Protein 3FKA (pdb70)

Structure (mmCIF, N/CA/C/O backbone):
data_3FKA
#
_entry.id   3FKA
#
_cell.length_a   52.424
_cell.length_b   92.002
_cell.length_c   120.072
_cell.angle_alpha   90.000
_cell.angle_beta   90.000
_cell.angle_gamma   90.000
#
_symmetry.space_group_name_H-M   'P 21 21 21'
#
loop_
_entity.id
_entity.type
_entity.pdbx_description
1 polymer 'uncharacterized NTF-2 like protein'
2 non-polymer 'UNKNOWN LIGAND'
3 non-polymer 'ACETATE ION'
4 non-polymer 1,2-ETHANEDIOL
5 water water
#
loop_
_atom_site.group_PDB
_atom_site.id
_atom_site.type_symbol
_atom_site.label_atom_id
_atom_site.label_alt_id
_atom_site.label_comp_id
_atom_site.label_asym_id
_atom_site.label_entity_id
_atom_site.label_seq_id
_atom_site.pdbx_PDB_ins_code
_atom_site.Cartn_x
_atom_site.Cartn_y
_atom_site.Cartn_z
_atom_site.occupancy
_atom_site.B_iso_or_equiv
_atom_site.auth_seq_id
_atom_site.auth_comp_id
_atom_site.auth_asym_id
_atom_site.auth_atom_id
_atom_site.pdbx_PDB_model_num
ATOM 14 N N . THR A 1 3 ? 22.246 45.471 7.119 1.00 43.38 2 THR A N 1
ATOM 15 C CA . THR A 1 3 ? 21.294 44.638 7.865 1.00 42.39 2 THR A CA 1
ATOM 16 C C . THR A 1 3 ? 20.673 45.425 9.030 1.00 41.56 2 THR A C 1
ATOM 17 O O . THR A 1 3 ? 21.063 46.562 9.290 1.00 40.82 2 THR A O 1
ATOM 21 N N . THR A 1 4 ? 19.709 44.806 9.721 1.00 40.41 3 THR A N 1
ATOM 22 C CA . THR A 1 4 ? 19.050 45.407 10.897 1.00 39.53 3 THR A CA 1
ATOM 23 C C . THR A 1 4 ? 20.080 45.749 11.999 1.00 38.47 3 THR A C 1
ATOM 24 O O . THR A 1 4 ? 20.018 46.832 12.599 1.00 38.48 3 THR A O 1
ATOM 28 N N . SER A 1 5 ? 21.037 44.842 12.218 1.00 37.24 4 SER A N 1
ATOM 29 C CA . SER A 1 5 ? 22.101 45.023 13.198 1.00 36.50 4 SER A CA 1
ATOM 30 C C . SER A 1 5 ? 23.004 46.168 12.761 1.00 34.62 4 SER A C 1
ATOM 31 O O . SER A 1 5 ? 23.383 47.006 13.573 1.00 32.83 4 SER A O 1
ATOM 34 N N . GLU A 1 6 ? 23.362 46.163 11.470 1.00 33.09 5 GLU A N 1
ATOM 35 C CA . GLU A 1 6 ? 24.216 47.204 10.891 1.00 32.15 5 GLU A CA 1
ATOM 36 C C . GLU A 1 6 ? 23.565 48.597 10.999 1.00 30.18 5 GLU A C 1
ATOM 37 O O . GLU A 1 6 ? 24.289 49.551 11.272 1.00 29.23 5 GLU A O 1
ATOM 43 N N . HIS A 1 7 ? 22.242 48.726 10.835 1.00 28.53 6 HIS A N 1
ATOM 44 C CA . HIS A 1 7 ? 21.597 50.048 11.011 1.00 28.27 6 HIS A CA 1
ATOM 45 C C . HIS A 1 7 ? 21.690 50.543 12.464 1.00 26.63 6 HIS A C 1
ATOM 46 O O . HIS A 1 7 ? 21.923 51.726 12.677 1.00 25.00 6 HIS A O 1
ATOM 53 N N . ILE A 1 8 ? 21.509 49.639 13.432 1.00 25.21 7 ILE A N 1
ATOM 54 C CA . ILE A 1 8 ? 21.617 50.021 14.861 1.00 24.69 7 ILE A CA 1
ATOM 55 C C . ILE A 1 8 ? 23.051 50.529 15.118 1.00 23.58 7 ILE A C 1
ATOM 56 O O . ILE A 1 8 ? 23.231 51.574 15.726 1.00 22.55 7 ILE A O 1
ATOM 61 N N . ALA A 1 9 ? 24.054 49.797 14.629 1.00 23.04 8 ALA A N 1
ATOM 62 C CA . ALA A 1 9 ? 25.467 50.204 14.763 1.00 22.54 8 ALA A CA 1
ATOM 63 C C . ALA A 1 9 ? 25.735 51.523 14.057 1.00 22.00 8 ALA A C 1
ATOM 64 O O . ALA A 1 9 ? 26.479 52.363 14.556 1.00 21.17 8 ALA A O 1
ATOM 66 N N . ALA A 1 10 ? 25.121 51.718 12.897 1.00 22.21 9 ALA A N 1
ATOM 67 C CA . ALA A 1 10 ? 25.298 52.964 12.161 1.00 22.46 9 ALA A CA 1
ATOM 68 C C . ALA A 1 10 ? 24.684 54.135 12.921 1.00 22.80 9 ALA A C 1
ATOM 69 O O . ALA A 1 10 ? 25.238 55.248 12.925 1.00 22.24 9 ALA A O 1
ATOM 71 N N . LEU A 1 11 ? 23.545 53.888 13.574 1.00 22.12 10 LEU A N 1
ATOM 72 C CA . LEU A 1 11 ? 22.882 54.931 14.375 1.00 22.39 10 LEU A CA 1
ATOM 73 C C . LEU A 1 11 ? 23.695 55.226 15.635 1.00 22.60 10 LEU A C 1
ATOM 74 O O . LEU A 1 11 ? 23.794 56.382 16.003 1.00 22.53 10 LEU A O 1
ATOM 79 N N . THR A 1 12 ? 24.294 54.210 16.262 1.00 22.46 11 THR A N 1
ATOM 80 C CA A THR A 1 12 ? 25.096 54.499 17.475 0.50 22.74 11 THR A CA 1
ATOM 81 C CA B THR A 1 12 ? 25.147 54.363 17.418 0.50 23.32 11 THR A CA 1
ATOM 82 C C . THR A 1 12 ? 26.369 55.245 17.040 1.00 23.11 11 THR A C 1
ATOM 83 O O . THR A 1 12 ? 26.785 56.157 17.765 1.00 23.33 11 THR A O 1
ATOM 90 N N . ALA A 1 13 ? 26.939 54.926 15.873 1.00 22.92 12 ALA A N 1
ATOM 91 C CA . ALA A 1 13 ? 28.108 55.646 15.323 1.00 23.45 12 ALA A CA 1
ATOM 92 C C . ALA A 1 13 ? 27.733 57.098 15.056 1.00 23.82 12 ALA A C 1
ATOM 93 O O . ALA A 1 13 ? 28.528 58.030 15.314 1.00 23.76 12 ALA A O 1
ATOM 95 N N . LEU A 1 14 ? 26.533 57.300 14.519 1.00 23.88 13 LEU A N 1
ATOM 96 C CA . LEU A 1 14 ? 26.007 58.641 14.253 1.00 24.80 13 LEU A CA 1
ATOM 97 C C . LEU A 1 14 ? 25.974 59.477 15.543 1.00 23.78 13 LEU A C 1
ATOM 98 O O . LEU A 1 14 ? 26.378 60.648 15.548 1.00 23.74 13 LEU A O 1
ATOM 103 N N . VAL A 1 15 ? 25.490 58.882 16.639 1.00 24.02 14 VAL A N 1
ATOM 104 C CA . VAL A 1 15 ? 25.414 59.593 17.927 1.00 24.94 14 VAL A CA 1
ATOM 105 C C . VAL A 1 15 ? 26.819 60.006 18.401 1.00 24.81 14 VAL A C 1
ATOM 106 O O . VAL A 1 15 ? 27.026 61.136 18.842 1.00 25.27 14 VAL A O 1
ATOM 110 N N . GLU A 1 16 ? 27.775 59.098 18.295 1.00 26.70 15 GLU A N 1
ATOM 111 C CA . GLU A 1 16 ? 29.157 59.398 18.696 1.00 28.04 15 GLU A CA 1
ATOM 112 C C . GLU A 1 16 ? 29.712 60.555 17.865 1.00 26.71 15 GLU A C 1
ATOM 113 O O . GLU A 1 16 ? 30.349 61.473 18.408 1.00 25.75 15 GLU A O 1
ATOM 119 N N . THR A 1 17 ? 29.480 60.498 16.556 1.00 26.09 16 THR A N 1
ATOM 120 C CA . THR A 1 17 ? 29.923 61.555 15.638 1.00 25.25 16 THR A CA 1
ATOM 121 C C . THR A 1 17 ? 29.291 62.874 16.010 1.00 25.56 16 THR A C 1
ATOM 122 O O . THR A 1 17 ? 29.975 63.898 16.053 1.00 24.91 16 THR A O 1
ATOM 126 N N . TYR A 1 18 ? 27.992 62.848 16.283 1.00 25.28 17 TYR A N 1
ATOM 127 C CA . TYR A 1 18 ? 27.248 64.024 16.691 1.00 26.67 17 TYR A CA 1
ATOM 128 C C . TYR A 1 18 ? 27.777 64.661 17.980 1.00 25.30 17 TYR A C 1
ATOM 129 O O . TYR A 1 18 ? 28.105 65.863 18.005 1.00 24.69 17 TYR A O 1
ATOM 138 N N . VAL A 1 19 ? 27.901 63.860 19.028 1.00 24.73 18 VAL A N 1
ATOM 139 C CA A VAL A 1 19 ? 28.362 64.389 20.318 0.50 24.83 18 VAL A CA 1
ATOM 140 C CA B VAL A 1 19 ? 28.362 64.390 20.318 0.50 25.05 18 VAL A CA 1
ATOM 141 C C . VAL A 1 19 ? 29.778 64.953 20.211 1.00 24.64 18 VAL A C 1
ATOM 142 O O . VAL A 1 19 ? 30.036 66.042 20.720 1.00 25.34 18 VAL A O 1
ATOM 162 N N . ALA A 1 21 ? 31.374 65.956 17.373 1.00 24.56 20 ALA A N 1
ATOM 163 C CA . ALA A 1 21 ? 31.380 67.105 16.452 1.00 24.27 20 ALA A CA 1
ATOM 164 C C . ALA A 1 21 ? 30.837 68.354 17.165 1.00 24.35 20 ALA A C 1
ATOM 165 O O . ALA A 1 21 ? 31.357 69.452 16.967 1.00 24.04 20 ALA A O 1
ATOM 183 N N . THR A 1 23 ? 30.878 68.968 20.495 1.00 24.32 22 THR A N 1
ATOM 184 C CA . THR A 1 23 ? 31.893 69.355 21.469 1.00 24.06 22 THR A CA 1
ATOM 185 C C . THR A 1 23 ? 33.080 70.098 20.832 1.00 23.72 22 THR A C 1
ATOM 186 O O . THR A 1 23 ? 33.477 71.176 21.295 1.00 22.61 22 THR A O 1
ATOM 190 N N . ARG A 1 24 ? 33.561 69.539 19.720 1.00 23.28 23 ARG A N 1
ATOM 191 C CA . ARG A 1 24 ? 34.710 70.080 18.985 1.00 23.25 23 ARG A CA 1
ATOM 192 C C . ARG A 1 24 ? 34.408 71.237 18.012 1.00 23.15 23 ARG A C 1
ATOM 193 O O . ARG A 1 24 ? 35.348 71.860 17.521 1.00 23.28 23 ARG A O 1
ATOM 201 N N . GLY A 1 25 ? 33.135 71.545 17.762 1.00 23.26 24 GLY A N 1
ATOM 202 C CA . GLY A 1 25 ? 32.751 72.586 16.817 1.00 23.58 24 GLY A CA 1
ATOM 203 C C . GLY A 1 25 ? 33.169 72.172 15.412 1.00 23.94 24 GLY A C 1
ATOM 204 O O . GLY A 1 25 ? 33.694 72.996 14.653 1.00 24.26 24 GLY A O 1
ATOM 205 N N . ASP A 1 26 ? 32.941 70.902 15.070 1.00 24.11 25 ASP A N 1
ATOM 206 C CA . ASP A 1 26 ? 33.342 70.352 13.765 1.00 24.21 25 ASP A CA 1
ATOM 207 C C . ASP A 1 26 ? 32.231 70.597 12.740 1.00 24.20 25 ASP A C 1
ATOM 208 O O . ASP A 1 26 ? 31.312 69.777 12.597 1.00 24.23 25 ASP A O 1
ATOM 213 N N . ARG A 1 27 ? 32.320 71.718 12.015 1.00 24.28 26 ARG A N 1
ATOM 214 C CA . ARG A 1 27 ? 31.299 72.066 11.026 1.00 24.51 26 ARG A CA 1
ATOM 215 C C . ARG A 1 27 ? 31.155 71.004 9.903 1.00 23.94 26 ARG A C 1
ATOM 216 O O . ARG A 1 27 ? 30.024 70.607 9.613 1.00 23.94 26 ARG A O 1
ATOM 224 N N . PRO A 1 28 ? 32.260 70.571 9.275 1.00 24.44 27 PRO A N 1
ATOM 225 C CA . PRO A 1 28 ? 32.115 69.539 8.228 1.00 23.85 27 PRO A CA 1
ATOM 226 C C . PRO A 1 28 ? 31.321 68.320 8.684 1.00 23.65 27 PRO A C 1
ATOM 227 O O . PRO A 1 28 ? 30.411 67.909 7.974 1.00 23.85 27 PRO A O 1
ATOM 231 N N . ALA A 1 29 ? 31.638 67.772 9.861 1.00 23.74 28 ALA A N 1
ATOM 232 C CA . ALA A 1 29 ? 30.931 66.608 10.414 1.00 23.60 28 ALA A CA 1
ATOM 233 C C . ALA A 1 29 ? 29.456 66.893 10.676 1.00 23.48 28 ALA A C 1
ATOM 234 O O . ALA A 1 29 ? 28.581 66.120 10.289 1.00 23.59 28 ALA A O 1
ATOM 236 N N . LEU A 1 30 ? 29.167 68.031 11.305 1.00 23.18 29 LEU A N 1
ATOM 237 C CA . LEU A 1 30 ? 27.780 68.383 11.597 1.00 23.82 29 LEU A CA 1
ATOM 238 C C . LEU A 1 30 ? 26.978 68.597 10.316 1.00 23.86 29 LEU A C 1
ATOM 239 O O . LEU A 1 30 ? 25.804 68.222 10.284 1.00 23.94 29 LEU A O 1
ATOM 244 N N . GLU A 1 31 ? 27.585 69.175 9.279 1.00 24.30 30 GLU A N 1
ATOM 245 C CA . GLU A 1 31 ? 26.870 69.368 7.995 1.00 24.50 30 GLU A CA 1
ATOM 246 C C . GLU A 1 31 ? 26.639 68.022 7.296 1.00 24.73 30 GLU A C 1
ATOM 247 O O . GLU A 1 31 ? 25.643 67.871 6.608 1.00 23.90 30 GLU A O 1
ATOM 253 N N . ARG A 1 32 ? 27.534 67.050 7.472 1.00 24.23 31 ARG A N 1
ATOM 254 C CA . ARG A 1 32 ? 27.308 65.733 6.874 1.00 25.44 31 ARG A CA 1
ATOM 255 C C . ARG A 1 32 ? 26.183 64.966 7.580 1.00 24.95 31 ARG A C 1
ATOM 256 O O . ARG A 1 32 ? 25.383 64.321 6.904 1.00 24.81 31 ARG A O 1
ATOM 264 N N . ILE A 1 33 ? 26.072 65.080 8.909 1.00 24.89 32 ILE A N 1
ATOM 265 C CA . ILE A 1 33 ? 25.048 64.296 9.645 1.00 24.82 32 ILE A CA 1
ATOM 266 C C . ILE A 1 33 ? 23.681 64.950 9.890 1.00 24.13 32 ILE A C 1
ATOM 267 O O . ILE A 1 33 ? 22.767 64.251 10.315 1.00 23.94 32 ILE A O 1
ATOM 272 N N . PHE A 1 34 ? 23.564 66.252 9.658 1.00 23.55 33 PHE A N 1
ATOM 273 C CA . PHE A 1 34 ? 22.291 66.987 9.766 1.00 23.89 33 PHE A CA 1
ATOM 274 C C . PHE A 1 34 ? 21.853 67.467 8.392 1.00 23.89 33 PHE A C 1
ATOM 275 O O . PHE A 1 34 ? 22.646 68.078 7.696 1.00 23.12 33 PHE A O 1
ATOM 283 N N . PHE A 1 35 ? 20.601 67.225 8.013 1.00 23.23 34 PHE A N 1
ATOM 284 C CA . PHE A 1 35 ? 20.085 67.770 6.763 1.00 23.36 34 PHE A CA 1
ATOM 285 C C . PHE A 1 35 ? 20.147 69.302 6.840 1.00 23.74 34 PHE A C 1
ATOM 286 O O . PHE A 1 35 ? 20.054 69.898 7.937 1.00 23.55 34 PHE A O 1
ATOM 294 N N . GLY A 1 36 ? 20.241 69.937 5.677 1.00 23.20 35 GLY A N 1
ATOM 295 C CA . GLY A 1 36 ? 20.315 71.373 5.605 1.00 23.39 35 GLY A CA 1
ATOM 296 C C . GLY A 1 36 ? 19.167 72.107 6.251 1.00 23.12 35 GLY A C 1
ATOM 297 O O . GLY A 1 36 ? 19.385 73.153 6.846 1.00 23.22 35 GLY A O 1
ATOM 298 N N . LYS A 1 37 ? 17.957 71.554 6.131 1.00 23.02 36 LYS A N 1
ATOM 299 C CA . LYS A 1 37 ? 16.752 72.158 6.704 1.00 23.51 36 LYS A CA 1
ATOM 300 C C . LYS A 1 37 ? 16.424 71.665 8.128 1.00 23.45 36 LYS A C 1
ATOM 301 O O . LYS A 1 37 ? 15.383 72.041 8.686 1.00 23.26 36 LYS A O 1
ATOM 307 N N . ALA A 1 38 ? 17.307 70.860 8.727 1.00 23.25 37 ALA A N 1
ATOM 308 C CA . ALA A 1 38 ? 17.088 70.378 10.071 1.00 24.12 37 ALA A CA 1
ATOM 309 C C . ALA A 1 38 ? 17.083 71.552 11.058 1.00 24.38 37 ALA A C 1
ATOM 310 O O . ALA A 1 38 ? 17.745 72.567 10.841 1.00 23.74 37 ALA A O 1
ATOM 312 N N . SER A 1 39 ? 16.308 71.411 12.110 1.00 25.38 38 SER A N 1
ATOM 313 C CA A SER A 1 39 ? 16.217 72.415 13.163 0.50 24.97 38 SER A CA 1
ATOM 314 C CA B SER A 1 39 ? 16.258 72.423 13.157 0.50 25.59 38 SER A CA 1
ATOM 315 C C . SER A 1 39 ? 16.600 71.798 14.506 1.00 25.17 38 SER A C 1
ATOM 316 O O . SER A 1 39 ? 16.483 70.586 14.693 1.00 25.29 38 SER A O 1
ATOM 321 N N . GLU A 1 40 ? 17.099 72.644 15.402 1.00 24.28 39 GLU A N 1
ATOM 322 C CA . GLU A 1 40 ? 17.451 72.302 16.765 1.00 24.27 39 GLU A CA 1
ATOM 323 C C . GLU A 1 40 ? 16.518 73.230 17.520 1.00 23.19 39 GLU A C 1
ATOM 324 O O . GLU A 1 40 ? 16.657 74.451 17.431 1.00 23.08 39 GLU A O 1
ATOM 330 N N . VAL A 1 41 ? 15.606 72.647 18.299 1.00 22.41 40 VAL A N 1
ATOM 331 C CA . VAL A 1 41 ? 14.570 73.393 19.000 1.00 22.21 40 VAL A CA 1
ATOM 332 C C . VAL A 1 41 ? 14.460 73.051 20.470 1.00 22.07 40 VAL A C 1
ATOM 333 O O . VAL A 1 41 ? 14.450 71.888 20.846 1.00 20.71 40 VAL A O 1
ATOM 337 N N . GLY A 1 42 ? 14.327 74.074 21.297 1.00 21.43 41 GLY A N 1
ATOM 338 C CA . GLY A 1 42 ? 14.169 73.883 22.733 1.00 21.90 41 GLY A CA 1
ATOM 339 C C . GLY A 1 42 ? 14.112 75.206 23.452 1.00 22.39 41 GLY A C 1
ATOM 340 O O . GLY A 1 42 ? 14.160 76.258 22.822 1.00 23.30 41 GLY A O 1
ATOM 341 N N . HIS A 1 43 ? 13.956 75.148 24.764 1.00 22.70 42 HIS A N 1
ATOM 342 C CA . HIS A 1 43 ? 13.933 76.365 25.568 1.00 24.05 42 HIS A CA 1
ATOM 343 C C . HIS A 1 43 ? 15.294 76.627 26.191 1.00 26.49 42 HIS A C 1
ATOM 344 O O . HIS A 1 43 ? 16.009 75.697 26.600 1.00 25.85 42 HIS A O 1
ATOM 351 N N . TYR A 1 44 ? 15.639 77.908 26.251 1.00 29.01 43 TYR A N 1
ATOM 352 C CA . TYR A 1 44 ? 16.877 78.323 26.866 1.00 31.89 43 TYR A CA 1
ATOM 353 C C . TYR A 1 44 ? 16.556 79.608 27.598 1.00 32.49 43 TYR A C 1
ATOM 354 O O . TYR A 1 44 ? 16.118 80.566 26.965 1.00 32.15 43 TYR A O 1
ATOM 363 N N . GLU A 1 45 ? 16.694 79.584 28.926 1.00 32.78 44 GLU A N 1
ATOM 364 C CA . GLU A 1 45 ? 16.415 80.733 29.784 1.00 33.47 44 GLU A CA 1
ATOM 365 C C . GLU A 1 45 ? 14.967 81.213 29.579 1.00 33.50 44 GLU A C 1
ATOM 366 O O . GLU A 1 45 ? 14.701 82.417 29.522 1.00 34.22 44 GLU A O 1
ATOM 368 N N . GLY A 1 46 ? 14.048 80.254 29.422 1.00 32.48 45 GLY A N 1
ATOM 369 C CA . GLY A 1 46 ? 12.638 80.535 29.186 1.00 31.69 45 GLY A CA 1
ATOM 370 C C . GLY A 1 46 ? 12.231 80.924 27.763 1.00 31.52 45 GLY A C 1
ATOM 371 O O . GLY A 1 46 ? 11.023 80.973 27.472 1.00 32.54 45 GLY A O 1
ATOM 372 N N . GLU A 1 47 ? 13.223 81.184 26.901 1.00 30.16 46 GLU A N 1
ATOM 373 C CA A GLU A 1 47 ? 13.043 81.575 25.509 0.50 29.87 46 GLU A CA 1
ATOM 374 C CA B GLU A 1 47 ? 12.986 81.570 25.503 0.50 30.03 46 GLU A CA 1
ATOM 375 C C . GLU A 1 47 ? 13.041 80.366 24.589 1.00 28.58 46 GLU A C 1
ATOM 376 O O . GLU A 1 47 ? 13.816 79.456 24.814 1.00 27.07 46 GLU A O 1
ATOM 387 N N . LEU A 1 48 ? 12.183 80.381 23.572 1.00 27.08 47 LEU A N 1
ATOM 388 C CA . LEU A 1 48 ? 12.145 79.333 22.580 1.00 26.40 47 LEU A CA 1
ATOM 389 C C . LEU A 1 48 ? 13.285 79.648 21.625 1.00 25.92 47 LEU A C 1
ATOM 390 O O . LEU A 1 48 ? 13.313 80.733 21.040 1.00 25.31 47 LEU A O 1
ATOM 395 N N . LEU A 1 49 ? 14.228 78.728 21.491 1.00 25.32 48 LEU A N 1
ATOM 396 C CA . LEU A 1 49 ? 15.319 78.861 20.525 1.00 27.06 48 LEU A CA 1
ATOM 397 C C . LEU A 1 49 ? 15.006 77.921 19.394 1.00 25.39 48 LEU A C 1
ATOM 398 O O . LEU A 1 49 ? 14.877 76.747 19.640 1.00 26.36 48 LEU A O 1
ATOM 403 N N . TRP A 1 50 ? 14.854 78.439 18.179 1.00 24.36 49 TRP A N 1
ATOM 404 C CA . TRP A 1 50 ? 14.585 77.627 17.012 1.00 23.63 49 TRP A CA 1
ATOM 405 C C . TRP A 1 50 ? 15.750 77.882 16.072 1.00 23.37 49 TRP A C 1
ATOM 406 O O . TRP A 1 50 ? 15.752 78.873 15.355 1.00 23.07 49 TRP A O 1
ATOM 417 N N . ASN A 1 51 ? 16.758 77.016 16.132 1.00 23.33 50 ASN A N 1
ATOM 418 C CA . ASN A 1 51 ? 17.953 77.189 15.331 1.00 24.20 50 ASN A CA 1
ATOM 419 C C . ASN A 1 51 ? 17.998 76.411 14.062 1.00 24.17 50 ASN A C 1
ATOM 420 O O . ASN A 1 51 ? 17.701 75.227 14.073 1.00 24.07 50 ASN A O 1
ATOM 425 N N . SER A 1 52 ? 18.432 77.066 12.998 1.00 23.62 51 SER A N 1
ATOM 426 C CA . SER A 1 52 ? 18.672 76.426 11.725 1.00 23.18 51 SER A CA 1
ATOM 427 C C . SER A 1 52 ? 19.930 75.630 11.916 1.00 23.44 51 SER A C 1
ATOM 428 O O . SER A 1 52 ? 20.635 75.804 12.924 1.00 23.36 51 SER A O 1
ATOM 431 N N . ARG A 1 53 ? 20.277 74.775 10.956 1.00 24.03 52 ARG A N 1
ATOM 432 C CA . ARG A 1 53 ? 21.536 74.002 11.102 1.00 24.00 52 ARG A CA 1
ATOM 433 C C . ARG A 1 53 ? 22.729 74.956 11.173 1.00 24.25 52 ARG A C 1
ATOM 434 O O . ARG A 1 53 ? 23.612 74.736 12.002 1.00 25.00 52 ARG A O 1
ATOM 442 N N . ASP A 1 54 ? 22.718 76.033 10.386 1.00 24.44 53 ASP A N 1
ATOM 443 C CA A ASP A 1 54 ? 23.823 76.964 10.390 0.50 24.52 53 ASP A CA 1
ATOM 444 C CA B ASP A 1 54 ? 23.808 77.022 10.392 0.50 25.23 53 ASP A CA 1
ATOM 445 C C . ASP A 1 54 ? 23.968 77.610 11.767 1.00 24.87 53 ASP A C 1
ATOM 446 O O . ASP A 1 54 ? 25.092 77.721 12.268 1.00 25.12 53 ASP A O 1
ATOM 455 N N . ALA A 1 55 ? 22.839 78.024 12.348 1.00 24.21 54 ALA A N 1
ATOM 456 C CA . ALA A 1 55 ? 22.818 78.654 13.688 1.00 24.41 54 ALA A CA 1
ATOM 457 C C . ALA A 1 55 ? 23.312 77.703 14.772 1.00 24.33 54 ALA A C 1
ATOM 458 O O . ALA A 1 55 ? 24.115 78.103 15.627 1.00 23.67 54 ALA A O 1
ATOM 460 N N . PHE A 1 56 ? 22.807 76.471 14.743 1.00 24.34 55 PHE A N 1
ATOM 461 C CA . PHE A 1 56 ? 23.217 75.409 15.674 1.00 25.43 55 PHE A CA 1
ATOM 462 C C . PHE A 1 56 ? 24.719 75.153 15.588 1.00 25.13 55 PHE A C 1
ATOM 463 O O . PHE A 1 56 ? 25.440 75.138 16.621 1.00 24.51 55 PHE A O 1
ATOM 471 N N . ILE A 1 57 ? 25.214 75.003 14.364 1.00 23.92 56 ILE A N 1
ATOM 472 C CA . ILE A 1 57 ? 26.652 74.764 14.163 1.00 23.72 56 ILE A CA 1
ATOM 473 C C . ILE A 1 57 ? 27.488 75.973 14.643 1.00 23.88 56 ILE A C 1
ATOM 474 O O . ILE A 1 57 ? 28.517 75.768 15.284 1.00 23.55 56 ILE A O 1
ATOM 479 N N . ALA A 1 58 ? 27.036 77.192 14.360 1.00 23.91 57 ALA A N 1
ATOM 480 C CA . ALA A 1 58 ? 27.712 78.410 14.812 1.00 24.97 57 ALA A CA 1
ATOM 481 C C . ALA A 1 58 ? 27.852 78.400 16.346 1.00 25.16 57 ALA A C 1
ATOM 482 O O . ALA A 1 58 ? 28.902 78.766 16.866 1.00 24.31 57 ALA A O 1
ATOM 492 N N . CYS A 1 60 ? 27.940 75.738 18.275 1.00 24.64 59 CYS A N 1
ATOM 493 C CA . CYS A 1 60 ? 28.932 74.703 18.581 1.00 24.16 59 CYS A CA 1
ATOM 494 C C . CYS A 1 60 ? 30.345 75.252 18.370 1.00 24.44 59 CYS A C 1
ATOM 495 O O . CYS A 1 60 ? 31.238 75.002 19.191 1.00 25.57 59 CYS A O 1
ATOM 498 N N . GLU A 1 61 ? 30.547 75.990 17.281 1.00 24.01 60 GLU A N 1
ATOM 499 C CA . GLU A 1 61 ? 31.850 76.591 17.006 1.00 24.98 60 GLU A CA 1
ATOM 500 C C . GLU A 1 61 ? 32.244 77.587 18.089 1.00 24.18 60 GLU A C 1
ATOM 501 O O . GLU A 1 61 ? 33.384 77.581 18.562 1.00 23.86 60 GLU A O 1
ATOM 507 N N . ASP A 1 62 ? 31.278 78.399 18.513 1.00 24.04 61 ASP A N 1
ATOM 508 C CA . ASP A 1 62 ? 31.520 79.411 19.545 1.00 23.85 61 ASP A CA 1
ATOM 509 C C . ASP A 1 62 ? 31.966 78.807 20.867 1.00 23.21 61 ASP A C 1
ATOM 510 O O . ASP A 1 62 ? 32.906 79.309 21.479 1.00 23.40 61 ASP A O 1
ATOM 515 N N . ALA A 1 63 ? 31.326 77.707 21.258 1.00 22.56 62 ALA A N 1
ATOM 516 C CA . ALA A 1 63 ? 31.592 77.024 22.514 1.00 23.02 62 ALA A CA 1
ATOM 517 C C . ALA A 1 63 ? 32.576 75.861 22.419 1.00 23.14 62 ALA A C 1
ATOM 518 O O . ALA A 1 63 ? 32.817 75.186 23.425 1.00 22.25 62 ALA A O 1
ATOM 520 N N . ALA A 1 64 ? 33.191 75.668 21.251 1.00 23.11 63 ALA A N 1
ATOM 521 C CA . ALA A 1 64 ? 34.054 74.512 21.026 1.00 22.95 63 ALA A CA 1
ATOM 522 C C . ALA A 1 64 ? 35.155 74.314 22.079 1.00 23.25 63 ALA A C 1
ATOM 523 O O . ALA A 1 64 ? 35.739 75.275 22.598 1.00 21.66 63 ALA A O 1
ATOM 525 N N . ASP A 1 65 ? 35.402 73.042 22.383 1.00 23.54 64 ASP A N 1
ATOM 526 C CA . ASP A 1 65 ? 36.401 72.599 23.330 1.00 23.93 64 ASP A CA 1
ATOM 527 C C . ASP A 1 65 ? 37.162 71.495 22.611 1.00 24.32 64 ASP A C 1
ATOM 528 O O . ASP A 1 65 ? 36.567 70.477 22.284 1.00 23.69 64 ASP A O 1
ATOM 533 N N . ALA A 1 66 ? 38.444 71.728 22.338 1.00 24.44 65 ALA A N 1
ATOM 534 C CA . ALA A 1 66 ? 39.308 70.771 21.620 1.00 25.07 65 ALA A CA 1
ATOM 535 C C . ALA A 1 66 ? 39.869 69.617 22.449 1.00 25.78 65 ALA A C 1
ATOM 536 O O . ALA A 1 66 ? 40.339 68.626 21.887 1.00 25.66 65 ALA A O 1
ATOM 538 N N . GLU A 1 67 ? 39.787 69.717 23.768 1.00 26.00 66 GLU A N 1
ATOM 539 C CA . GLU A 1 67 ? 40.393 68.742 24.647 1.00 26.13 66 GLU A CA 1
ATOM 540 C C . GLU A 1 67 ? 39.519 67.852 25.524 1.00 27.43 66 GLU A C 1
ATOM 541 O O . GLU A 1 67 ? 39.894 66.705 25.772 1.00 27.35 66 GLU A O 1
ATOM 547 N N . THR A 1 68 ? 38.364 68.333 25.975 1.00 27.58 67 THR A N 1
ATOM 548 C CA A THR A 1 68 ? 37.526 67.556 26.890 0.50 28.40 67 THR A CA 1
ATOM 549 C CA B THR A 1 68 ? 37.532 67.541 26.892 0.50 28.31 67 THR A CA 1
ATOM 550 C C . THR A 1 68 ? 36.884 66.304 26.271 1.00 28.92 67 THR A C 1
ATOM 551 O O . THR A 1 68 ? 36.591 66.276 25.090 1.00 28.80 67 THR A O 1
ATOM 558 N N . ASP A 1 69 ? 36.696 65.282 27.104 1.00 29.71 68 ASP A N 1
ATOM 559 C CA . ASP A 1 69 ? 36.059 64.039 26.746 1.00 31.78 68 ASP A CA 1
ATOM 560 C C . ASP A 1 69 ? 34.652 64.265 27.294 1.00 32.12 68 ASP A C 1
ATOM 561 O O . ASP A 1 69 ? 34.438 64.141 28.499 1.00 32.53 68 ASP A O 1
ATOM 566 N N . PRO A 1 70 ? 33.681 64.543 26.432 1.00 33.12 69 PRO A N 1
ATOM 567 C CA . PRO A 1 70 ? 32.339 64.850 26.920 1.00 33.58 69 PRO A CA 1
ATOM 568 C C . PRO A 1 70 ? 31.528 63.630 27.372 1.00 33.00 69 PRO A C 1
ATOM 569 O O . PRO A 1 70 ? 31.745 62.539 26.861 1.00 32.87 69 PRO A O 1
ATOM 573 N N . PHE A 1 71 ? 30.664 63.835 28.364 1.00 32.75 70 PHE A N 1
ATOM 574 C CA . PHE A 1 71 ? 29.782 62.794 28.837 1.00 31.92 70 PHE A CA 1
ATOM 575 C C . PHE A 1 71 ? 28.642 62.641 27.861 1.00 30.28 70 PHE A C 1
ATOM 576 O O . PHE A 1 71 ? 28.064 63.644 27.423 1.00 29.27 70 PHE A O 1
ATOM 584 N N . TRP A 1 72 ? 28.291 61.404 27.543 1.00 29.17 71 TRP A N 1
ATOM 585 C CA . TRP A 1 72 ? 27.117 61.156 26.710 1.00 29.29 71 TRP A CA 1
ATOM 586 C C . TRP A 1 72 ? 26.689 59.712 26.876 1.00 28.11 71 TRP A C 1
ATOM 587 O O . TRP A 1 72 ? 27.484 58.870 27.294 1.00 26.81 71 TRP A O 1
ATOM 598 N N . ALA A 1 73 ? 25.422 59.457 26.576 1.00 26.77 72 ALA A N 1
ATOM 599 C CA . ALA A 1 73 ? 24.850 58.117 26.641 1.00 26.38 72 ALA A CA 1
ATOM 600 C C . ALA A 1 73 ? 23.658 58.029 25.726 1.00 26.45 72 ALA A C 1
ATOM 601 O O . ALA A 1 73 ? 22.987 59.029 25.515 1.00 26.16 72 ALA A O 1
ATOM 603 N N . ILE A 1 74 ? 23.443 56.857 25.146 1.00 25.70 73 ILE A N 1
ATOM 604 C CA . ILE A 1 74 ? 22.284 56.590 24.319 1.00 25.92 73 ILE A CA 1
ATOM 605 C C . ILE A 1 74 ? 21.256 55.920 25.240 1.00 25.89 73 ILE A C 1
ATOM 606 O O . ILE A 1 74 ? 21.542 54.860 25.805 1.00 26.70 73 ILE A O 1
ATOM 611 N N . SER A 1 75 ? 20.084 56.538 25.406 1.00 24.84 74 SER A N 1
ATOM 612 C CA . SER A 1 75 ? 19.014 55.986 26.246 1.00 25.27 74 SER A CA 1
ATOM 613 C C . SER A 1 75 ? 18.084 55.093 25.414 1.00 24.11 74 SER A C 1
ATOM 614 O O . SER A 1 75 ? 17.540 54.105 25.950 1.00 23.31 74 SER A O 1
ATOM 617 N N . SER A 1 76 ? 17.848 55.460 24.149 1.00 22.70 75 SER A N 1
ATOM 618 C CA A SER A 1 76 ? 16.996 54.654 23.272 0.50 22.27 75 SER A CA 1
ATOM 619 C CA B SER A 1 76 ? 17.015 54.649 23.275 0.50 23.37 75 SER A CA 1
ATOM 620 C C . SER A 1 76 ? 17.278 54.909 21.801 1.00 22.75 75 SER A C 1
ATOM 621 O O . SER A 1 76 ? 17.709 56.010 21.428 1.00 22.20 75 SER A O 1
ATOM 626 N N . VAL A 1 77 ? 17.033 53.869 21.000 1.00 22.71 76 VAL A N 1
ATOM 627 C CA A VAL A 1 77 ? 17.179 53.879 19.554 0.50 22.96 76 VAL A CA 1
ATOM 628 C CA B VAL A 1 77 ? 17.171 53.908 19.560 0.50 23.24 76 VAL A CA 1
ATOM 629 C C . VAL A 1 77 ? 16.005 53.063 19.033 1.00 23.05 76 VAL A C 1
ATOM 630 O O . VAL A 1 77 ? 15.794 51.930 19.502 1.00 22.02 76 VAL A O 1
ATOM 637 N N . SER A 1 78 ? 15.222 53.646 18.114 1.00 22.83 77 SER A N 1
ATOM 638 C CA . SER A 1 78 ? 14.052 53.000 17.491 1.00 23.18 77 SER A CA 1
ATOM 639 C C . SER A 1 78 ? 14.163 53.152 15.991 1.00 22.67 77 SER A C 1
ATOM 640 O O . SER A 1 78 ? 14.557 54.227 15.530 1.00 22.37 77 SER A O 1
ATOM 643 N N . VAL A 1 79 ? 13.792 52.117 15.241 1.00 21.79 78 VAL A N 1
ATOM 644 C CA . VAL A 1 79 ? 13.876 52.109 13.791 1.00 21.86 78 VAL A CA 1
ATOM 645 C C . VAL A 1 79 ? 12.643 51.475 13.157 1.00 22.12 78 VAL A C 1
ATOM 646 O O . VAL A 1 79 ? 12.158 50.467 13.661 1.00 21.31 78 VAL A O 1
ATOM 650 N N . GLN A 1 80 ? 12.090 52.136 12.131 1.00 21.69 79 GLN A N 1
ATOM 651 C CA . GLN A 1 80 ? 10.980 51.620 11.342 1.00 22.57 79 GLN A CA 1
ATOM 652 C C . GLN A 1 80 ? 11.422 51.873 9.907 1.00 22.60 79 GLN A C 1
ATOM 653 O O . GLN A 1 80 ? 11.463 53.010 9.464 1.00 22.11 79 GLN A O 1
ATOM 659 N N . GLY A 1 81 ? 11.816 50.818 9.198 1.00 22.85 80 GLY A N 1
ATOM 660 C CA . GLY A 1 81 ? 12.272 50.977 7.828 1.00 23.11 80 GLY A CA 1
ATOM 661 C C . GLY A 1 81 ? 13.454 51.929 7.746 1.00 22.96 80 GLY A C 1
ATOM 662 O O . GLY A 1 81 ? 14.460 51.737 8.422 1.00 23.93 80 GLY A O 1
ATOM 663 N N . ASP A 1 82 ? 13.267 53.016 7.012 1.00 22.49 81 ASP A N 1
ATOM 664 C CA . ASP A 1 82 ? 14.329 53.999 6.795 1.00 22.92 81 ASP A CA 1
ATOM 665 C C . ASP A 1 82 ? 14.240 55.211 7.721 1.00 22.56 81 ASP A C 1
ATOM 666 O O . ASP A 1 82 ? 14.887 56.230 7.445 1.00 22.60 81 ASP A O 1
ATOM 671 N N . ILE A 1 83 ? 13.452 55.131 8.797 1.00 22.17 82 ILE A N 1
ATOM 672 C CA . ILE A 1 83 ? 13.402 56.234 9.754 1.00 22.25 82 ILE A CA 1
ATOM 673 C C . ILE A 1 83 ? 13.796 55.737 11.155 1.00 22.05 82 ILE A C 1
ATOM 674 O O . ILE A 1 83 ? 13.609 54.561 11.484 1.00 21.77 82 ILE A O 1
ATOM 679 N N . ALA A 1 84 ? 14.346 56.646 11.956 1.00 22.07 83 ALA A N 1
ATOM 680 C CA . ALA A 1 84 ? 14.764 56.338 13.322 1.00 22.07 83 ALA A CA 1
ATOM 681 C C . ALA A 1 84 ? 14.509 57.479 14.286 1.00 22.96 83 ALA A C 1
ATOM 682 O O . ALA A 1 84 ? 14.398 58.633 13.866 1.00 20.57 83 ALA A O 1
ATOM 692 N N . LEU A 1 86 ? 15.942 58.720 18.283 1.00 25.56 85 LEU A N 1
ATOM 693 C CA . LEU A 1 86 ? 17.008 58.506 19.247 1.00 24.95 85 LEU A CA 1
ATOM 694 C C . LEU A 1 86 ? 16.824 59.397 20.448 1.00 24.90 85 LEU A C 1
ATOM 695 O O . LEU A 1 86 ? 16.393 60.536 20.292 1.00 24.70 85 LEU A O 1
ATOM 700 N N . HIS A 1 87 ? 17.095 58.855 21.632 1.00 24.37 86 HIS A N 1
ATOM 701 C CA . HIS A 1 87 ? 17.119 59.627 22.877 1.00 23.83 86 HIS A CA 1
ATOM 702 C C . HIS A 1 87 ? 18.575 59.535 23.310 1.00 23.56 86 HIS A C 1
ATOM 703 O O . HIS A 1 87 ? 19.097 58.436 23.563 1.00 22.93 86 HIS A O 1
ATOM 710 N N . VAL A 1 88 ? 19.226 60.696 23.381 1.00 23.31 87 VAL A N 1
ATOM 711 C CA . VAL A 1 88 ? 20.611 60.820 23.763 1.00 23.94 87 VAL A CA 1
ATOM 712 C C . VAL A 1 88 ? 20.748 61.810 24.916 1.00 24.90 87 VAL A C 1
ATOM 713 O O . VAL A 1 88 ? 20.042 62.843 24.921 1.00 24.23 87 VAL A O 1
ATOM 717 N N . GLU A 1 89 ? 21.578 61.439 25.903 1.00 26.11 88 GLU A N 1
ATOM 718 C CA A GLU A 1 89 ? 21.880 62.308 27.028 0.50 27.14 88 GLU A CA 1
ATOM 719 C CA B GLU A 1 89 ? 21.917 62.238 27.065 0.50 26.86 88 GLU A CA 1
ATOM 720 C C . GLU A 1 89 ? 23.277 62.828 26.768 1.00 26.86 88 GLU A C 1
ATOM 721 O O . GLU A 1 89 ? 24.160 62.073 26.393 1.00 25.38 88 GLU A O 1
ATOM 732 N N . ASN A 1 90 ? 23.489 64.122 26.935 1.00 26.68 89 ASN A N 1
ATOM 733 C CA . ASN A 1 90 ? 24.847 64.639 26.696 1.00 27.80 89 ASN A CA 1
ATOM 734 C C . ASN A 1 90 ? 25.083 65.945 27.423 1.00 27.44 89 ASN A C 1
ATOM 735 O O . ASN A 1 90 ? 24.123 66.654 27.768 1.00 26.37 89 ASN A O 1
ATOM 740 N N . ASP A 1 91 ? 26.362 66.221 27.667 1.00 26.97 90 ASP A N 1
ATOM 741 C CA . ASP A 1 91 ? 26.798 67.453 28.287 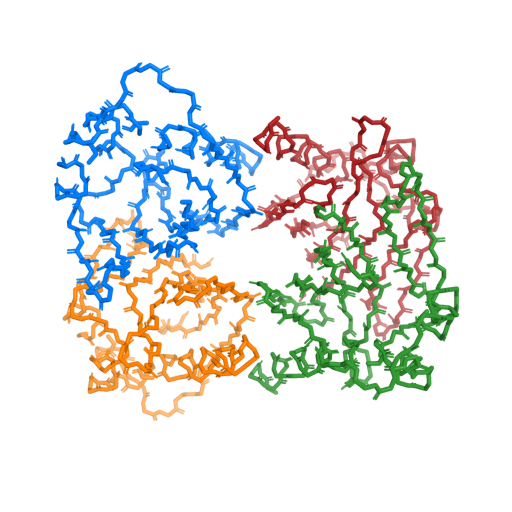1.00 28.14 90 ASP A CA 1
ATOM 742 C C . ASP A 1 91 ? 27.288 68.384 27.198 1.00 27.58 90 ASP A C 1
ATOM 743 O O . ASP A 1 91 ? 27.940 67.949 26.235 1.00 26.31 90 ASP A O 1
ATOM 748 N N . TRP A 1 92 ? 26.956 69.657 27.332 1.00 26.79 91 TRP A N 1
ATOM 749 C CA . TRP A 1 92 ? 27.426 70.669 26.403 1.00 26.91 91 TRP A CA 1
ATOM 750 C C . TRP A 1 92 ? 27.456 71.992 27.145 1.00 26.65 91 TRP A C 1
ATOM 751 O O . TRP A 1 92 ? 26.481 72.355 27.795 1.00 25.92 91 TRP A O 1
ATOM 762 N N . ALA A 1 93 ? 28.589 72.681 27.069 1.00 26.96 92 ALA A N 1
ATOM 763 C CA . ALA A 1 93 ? 28.794 73.979 27.702 1.00 26.56 92 ALA A CA 1
ATOM 764 C C . ALA A 1 93 ? 28.419 73.997 29.203 1.00 26.45 92 ALA A C 1
ATOM 765 O O . ALA A 1 93 ? 27.847 74.964 29.704 1.00 26.56 92 ALA A O 1
ATOM 767 N N . GLY A 1 94 ? 28.722 72.899 29.899 1.00 26.25 93 GLY A N 1
ATOM 768 C CA . GLY A 1 94 ? 28.448 72.764 31.324 1.00 26.46 93 GLY A CA 1
ATOM 769 C C . GLY A 1 94 ? 27.018 72.445 31.746 1.00 26.23 93 GLY A C 1
ATOM 770 O O . GLY A 1 94 ? 26.725 72.483 32.924 1.00 25.50 93 GLY A O 1
ATOM 779 N N . ARG A 1 96 ? 23.546 69.670 31.186 1.00 26.68 95 ARG A N 1
ATOM 780 C CA A ARG A 1 96 ? 23.162 68.304 30.830 0.50 26.21 95 ARG A CA 1
ATOM 781 C CA B ARG A 1 96 ? 23.205 68.308 30.789 0.50 26.72 95 ARG A CA 1
ATOM 782 C C . ARG A 1 96 ? 21.879 68.392 30.044 1.00 25.87 95 ARG A C 1
ATOM 783 O O . ARG A 1 96 ? 20.932 69.021 30.515 1.00 25.49 95 ARG A O 1
ATOM 798 N N . PHE A 1 97 ? 21.839 67.734 28.885 1.00 24.34 96 PHE A N 1
ATOM 799 C CA . PHE A 1 97 ? 20.691 67.740 28.014 1.00 23.95 96 PHE A CA 1
ATOM 800 C C . PHE A 1 97 ? 20.112 66.389 27.715 1.00 23.36 96 PHE A C 1
ATOM 801 O O . PHE A 1 97 ? 20.826 65.397 27.733 1.00 23.45 96 PHE A O 1
ATOM 809 N N . ASP A 1 98 ? 18.809 66.372 27.433 1.00 23.27 97 ASP A N 1
ATOM 810 C CA . ASP A 1 98 ? 18.133 65.206 26.899 1.00 23.34 97 ASP A CA 1
ATOM 811 C C . ASP A 1 98 ? 17.849 65.673 25.502 1.00 23.12 97 ASP A C 1
ATOM 812 O O . ASP A 1 98 ? 17.238 66.722 25.350 1.00 22.38 97 ASP A O 1
ATOM 817 N N . ASP A 1 99 ? 18.354 64.952 24.505 1.00 23.50 98 ASP A N 1
ATOM 818 C CA . ASP A 1 99 ? 18.106 65.246 23.103 1.00 24.49 98 ASP A CA 1
ATOM 819 C C . ASP A 1 99 ? 17.226 64.159 22.496 1.00 24.50 98 ASP A C 1
ATOM 820 O O . ASP A 1 99 ? 17.506 62.972 22.693 1.00 24.61 98 ASP A O 1
ATOM 825 N N . PHE A 1 100 ? 16.181 64.559 21.773 1.00 23.92 99 PHE A N 1
ATOM 826 C CA . PHE A 1 100 ? 15.335 63.634 21.011 1.00 24.04 99 PHE A CA 1
ATOM 827 C C . PHE A 1 100 ? 15.628 63.985 19.559 1.00 24.67 99 PHE A C 1
ATOM 828 O O . PHE A 1 100 ? 15.391 65.137 19.146 1.00 24.36 99 PHE A O 1
ATOM 836 N N . LEU A 1 101 ? 16.104 62.992 18.793 1.00 24.83 100 LEU A N 1
ATOM 837 C CA A LEU A 1 101 ? 16.438 63.179 17.385 0.50 24.37 100 LEU A CA 1
ATOM 838 C CA B LEU A 1 101 ? 16.474 63.154 17.395 0.50 24.57 100 LEU A CA 1
ATOM 839 C C . LEU A 1 101 ? 15.684 62.227 16.470 1.00 24.59 100 LEU A C 1
ATOM 840 O O . LEU A 1 101 ? 15.459 61.066 16.823 1.00 24.23 100 LEU A O 1
ATOM 849 N N . THR A 1 102 ? 15.260 62.729 15.303 1.00 24.12 101 THR A N 1
ATOM 850 C CA . THR A 1 102 ? 14.569 61.893 14.298 1.00 24.61 101 THR A CA 1
ATOM 851 C C . THR A 1 102 ? 15.558 61.913 13.124 1.00 23.89 101 THR A C 1
ATOM 852 O O . THR A 1 102 ? 16.179 62.947 12.823 1.00 23.99 101 THR A O 1
ATOM 856 N N . VAL A 1 103 ? 15.679 60.769 12.465 1.00 23.19 102 VAL A N 1
ATOM 857 C CA . VAL A 1 103 ? 16.657 60.555 11.435 1.00 22.44 102 VAL A CA 1
ATOM 858 C C . VAL A 1 103 ? 16.074 59.778 10.259 1.00 22.17 102 VAL A C 1
ATOM 859 O O . VAL A 1 103 ? 15.171 58.956 10.421 1.00 22.30 102 VAL A O 1
ATOM 863 N N . LEU A 1 104 ? 16.589 60.058 9.071 1.00 22.61 103 LEU A N 1
ATOM 864 C CA . LEU A 1 104 ? 16.184 59.384 7.844 1.00 22.98 103 LEU A CA 1
ATOM 865 C C . LEU A 1 104 ? 17.412 58.820 7.149 1.00 23.09 103 LEU A C 1
ATOM 866 O O . LEU A 1 104 ? 18.439 59.494 7.027 1.00 22.58 103 LEU A O 1
ATOM 871 N N . LEU A 1 105 ? 17.295 57.579 6.693 1.00 23.01 104 LEU A N 1
ATOM 872 C CA . LEU A 1 105 ? 18.339 56.897 5.943 1.00 23.32 104 LEU A CA 1
ATOM 873 C C . LEU A 1 105 ? 18.110 57.319 4.509 1.00 23.60 104 LEU A C 1
ATOM 874 O O . LEU A 1 105 ? 17.120 56.889 3.906 1.00 23.41 104 LEU A O 1
ATOM 879 N N . HIS A 1 106 ? 19.016 58.120 3.947 1.00 23.13 105 HIS A N 1
ATOM 880 C CA . HIS A 1 106 ? 18.887 58.631 2.584 1.00 24.10 105 HIS A CA 1
ATOM 881 C C . HIS A 1 106 ? 20.171 58.439 1.813 1.00 24.38 105 HIS A C 1
ATOM 882 O O . HIS A 1 106 ? 21.227 58.879 2.258 1.00 23.33 105 HIS A O 1
ATOM 889 N N . GLU A 1 107 ? 20.070 57.779 0.662 1.00 25.16 106 GLU A N 1
ATOM 890 C CA . GLU A 1 107 ? 21.204 57.499 -0.194 1.00 26.81 106 GLU A CA 1
ATOM 891 C C . GLU A 1 107 ? 22.361 56.888 0.610 1.00 26.90 106 GLU A C 1
ATOM 892 O O . GLU A 1 107 ? 23.496 57.347 0.546 1.00 27.51 106 GLU A O 1
ATOM 898 N N . GLY A 1 108 ? 22.024 55.894 1.424 1.00 26.81 107 GLY A N 1
ATOM 899 C CA . GLY A 1 108 ? 23.008 55.183 2.223 1.00 27.18 107 GLY A CA 1
ATOM 900 C C . GLY A 1 108 ? 23.558 55.818 3.475 1.00 27.72 107 GLY A C 1
ATOM 901 O O . GLY A 1 108 ? 24.404 55.204 4.124 1.00 28.73 107 GLY A O 1
ATOM 902 N N . SER A 1 109 ? 23.074 57.004 3.857 1.00 27.38 108 SER A N 1
ATOM 903 C CA . SER A 1 109 ? 23.548 57.688 5.067 1.00 27.13 108 SER A CA 1
ATOM 904 C C . SER A 1 109 ? 22.399 58.103 5.958 1.00 26.35 108 SER A C 1
ATOM 905 O O . SER A 1 109 ? 21.422 58.659 5.464 1.00 26.45 108 SER A O 1
ATOM 908 N N . TRP A 1 110 ? 22.515 57.838 7.261 1.00 25.54 109 TRP A N 1
ATOM 909 C CA . TRP A 1 110 ? 21.522 58.282 8.237 1.00 24.72 109 TRP A CA 1
ATOM 910 C C . TRP A 1 110 ? 21.780 59.772 8.486 1.00 24.80 109 TRP A C 1
ATOM 911 O O . TRP A 1 110 ? 22.886 60.154 8.907 1.00 24.75 109 TRP A O 1
ATOM 922 N N . ARG A 1 111 ? 20.800 60.628 8.198 1.00 24.47 110 ARG A N 1
ATOM 923 C CA . ARG A 1 111 ? 20.958 62.071 8.397 1.00 24.44 110 ARG A CA 1
ATOM 924 C C . ARG A 1 111 ? 19.819 62.580 9.272 1.00 24.49 110 ARG A C 1
ATOM 925 O O . ARG A 1 111 ? 18.649 62.209 9.095 1.00 23.85 110 ARG A O 1
ATOM 933 N N . ILE A 1 112 ? 20.172 63.465 10.190 1.00 23.77 111 ILE A N 1
ATOM 934 C CA . ILE A 1 112 ? 19.219 63.994 11.171 1.00 23.88 111 ILE A CA 1
ATOM 935 C C . ILE A 1 112 ? 18.266 65.046 10.588 1.00 23.71 111 ILE A C 1
ATOM 936 O O . ILE A 1 112 ? 18.701 65.980 9.896 1.00 23.88 111 ILE A O 1
ATOM 941 N N . VAL A 1 113 ? 16.976 64.842 10.856 1.00 23.04 112 VAL A N 1
ATOM 942 C CA . VAL A 1 113 ? 15.894 65.712 10.397 1.00 23.88 112 VAL A CA 1
ATOM 943 C C . VAL A 1 113 ? 15.494 66.749 11.434 1.00 24.31 112 VAL A C 1
ATOM 944 O O . VAL A 1 113 ? 15.275 67.909 11.121 1.00 23.86 112 VAL A O 1
ATOM 948 N N . SER A 1 114 ? 15.410 66.322 12.685 1.00 24.38 113 SER A N 1
ATOM 949 C CA . SER A 1 114 ? 14.989 67.186 13.772 1.00 24.83 113 SER A CA 1
ATOM 950 C C . SER A 1 114 ? 15.640 66.799 15.067 1.00 25.18 113 SER A C 1
ATOM 951 O O . SER A 1 114 ? 15.876 65.627 15.301 1.00 25.46 113 SER A O 1
ATOM 954 N N . LYS A 1 115 ? 15.962 67.830 15.856 1.00 24.47 114 LYS A N 1
ATOM 955 C CA A LYS A 1 115 ? 16.537 67.702 17.173 0.50 24.39 114 LYS A CA 1
ATOM 956 C CA B LYS A 1 115 ? 16.523 67.667 17.176 0.50 24.55 114 LYS A CA 1
ATOM 957 C C . LYS A 1 115 ? 15.741 68.601 18.104 1.00 24.30 114 LYS A C 1
ATOM 958 O O . LYS A 1 115 ? 15.631 69.786 17.839 1.00 24.28 114 LYS A O 1
ATOM 969 N N . VAL A 1 116 ? 15.175 68.042 19.169 1.00 24.05 115 VAL A N 1
ATOM 970 C CA . VAL A 1 116 ? 14.488 68.816 20.184 1.00 24.14 115 VAL A CA 1
ATOM 971 C C . VAL A 1 116 ? 15.287 68.452 21.459 1.00 23.90 115 VAL A C 1
ATOM 972 O O . VAL A 1 116 ? 15.790 67.340 21.585 1.00 23.98 115 VAL A O 1
ATOM 976 N N . TYR A 1 117 ? 15.438 69.401 22.366 1.00 23.55 116 TYR A N 1
ATOM 977 C CA . TYR A 1 117 ? 16.194 69.181 23.567 1.00 23.40 116 TYR A CA 1
ATOM 978 C C . TYR A 1 117 ? 15.609 69.902 24.758 1.00 23.05 116 TYR A C 1
ATOM 979 O O . TYR A 1 117 ? 14.821 70.840 24.610 1.00 21.91 116 TYR A O 1
ATOM 988 N N . ARG A 1 118 ? 15.991 69.431 25.940 1.00 22.78 117 ARG A N 1
ATOM 989 C CA . ARG A 1 118 ? 15.643 70.134 27.167 1.00 22.94 117 ARG A CA 1
ATOM 990 C C . ARG A 1 118 ? 16.907 70.069 28.034 1.00 22.85 117 ARG A C 1
ATOM 991 O O . ARG A 1 118 ? 17.689 69.092 27.993 1.00 22.37 117 ARG A O 1
ATOM 999 N N . ILE A 1 119 ? 17.092 71.125 28.794 1.00 22.52 118 ILE A N 1
ATOM 1000 C CA . ILE A 1 119 ? 18.200 71.263 29.708 1.00 23.66 118 ILE A CA 1
ATOM 1001 C C . ILE A 1 119 ? 17.719 70.838 31.087 1.00 24.51 118 ILE A C 1
ATOM 1002 O O . ILE A 1 119 ? 16.722 71.376 31.609 1.00 23.26 118 ILE A O 1
ATOM 1007 N N . ARG A 1 120 ? 18.408 69.867 31.673 1.00 26.13 119 ARG A N 1
ATOM 1008 C CA . ARG A 1 120 ? 18.058 69.420 33.021 1.00 28.44 119 ARG A CA 1
ATOM 1009 C C . ARG A 1 120 ? 18.467 70.462 34.056 1.00 28.96 119 ARG A C 1
ATOM 1010 O O . ARG A 1 120 ? 17.891 70.502 35.124 1.00 29.87 119 ARG A O 1
ATOM 1019 N N . GLY B 1 1 ? 4.015 71.517 39.551 1.00 43.24 0 GLY B N 1
ATOM 1020 C CA . GLY B 1 1 ? 4.177 71.248 38.086 1.00 42.95 0 GLY B CA 1
ATOM 1021 C C . GLY B 1 1 ? 3.180 70.209 37.591 1.00 42.63 0 GLY B C 1
ATOM 1022 O O . GLY B 1 1 ? 2.674 69.413 38.406 1.00 43.34 0 GLY B O 1
ATOM 1036 N N . THR B 1 3 ? 1.935 66.813 35.875 1.00 37.81 2 THR B N 1
ATOM 1037 C CA . THR B 1 3 ? 2.535 65.465 35.881 1.00 36.20 2 THR B CA 1
ATOM 1038 C C . THR B 1 3 ? 2.785 64.882 34.499 1.00 33.75 2 THR B C 1
ATOM 1039 O O . THR B 1 3 ? 2.195 65.315 33.518 1.00 32.53 2 THR B O 1
ATOM 1043 N N . THR B 1 4 ? 3.664 63.880 34.439 1.00 32.04 3 THR B N 1
ATOM 1044 C CA . THR B 1 4 ? 3.955 63.212 33.167 1.00 30.65 3 THR B CA 1
ATOM 1045 C C . THR B 1 4 ? 2.688 62.500 32.646 1.00 29.90 3 THR B C 1
ATOM 1046 O O . THR B 1 4 ? 2.505 62.421 31.438 1.00 30.07 3 THR B O 1
ATOM 1050 N N . SER B 1 5 ? 1.819 62.011 33.539 1.00 29.35 4 SER B N 1
ATOM 1051 C CA . SER B 1 5 ? 0.568 61.358 33.123 1.00 29.13 4 SER B CA 1
ATOM 1052 C C . SER B 1 5 ? -0.341 62.358 32.409 1.00 28.43 4 SER B C 1
ATOM 1053 O O . SER B 1 5 ? -0.953 62.027 31.401 1.00 27.31 4 SER B O 1
ATOM 1056 N N . GLU B 1 6 ? -0.431 63.566 32.969 1.00 28.17 5 GLU B N 1
ATOM 1057 C CA . GLU B 1 6 ? -1.219 64.649 32.388 1.00 28.05 5 GLU B CA 1
ATOM 1058 C C . GLU B 1 6 ? -0.630 65.033 31.036 1.00 26.07 5 GLU B C 1
ATOM 1059 O O . GLU B 1 6 ? -1.373 65.258 30.087 1.00 24.53 5 GLU B O 1
ATOM 1065 N N . HIS B 1 7 ? 0.695 65.123 30.947 1.00 25.57 6 HIS B N 1
ATOM 1066 C CA . HIS B 1 7 ? 1.327 65.432 29.659 1.00 25.77 6 HIS B CA 1
ATOM 1067 C C . HIS B 1 7 ? 1.056 64.326 28.627 1.00 25.30 6 HIS B C 1
ATOM 1068 O O . HIS B 1 7 ? 0.810 64.622 27.468 1.00 24.12 6 HIS B O 1
ATOM 1075 N N . ILE B 1 8 ? 1.118 63.061 29.051 1.00 24.13 7 ILE B N 1
ATOM 1076 C CA . ILE B 1 8 ? 0.839 61.937 28.132 1.00 24.43 7 ILE B CA 1
ATOM 1077 C C . ILE B 1 8 ? -0.608 61.996 27.629 1.00 23.75 7 ILE B C 1
ATOM 1078 O O . ILE B 1 8 ? -0.866 61.738 26.430 1.00 23.31 7 ILE B O 1
ATOM 1083 N N . ALA B 1 9 ? -1.549 62.354 28.506 1.00 23.92 8 ALA B N 1
ATOM 1084 C CA . ALA B 1 9 ? -2.951 62.521 28.097 1.00 23.36 8 ALA B CA 1
ATOM 1085 C C . ALA B 1 9 ? -3.059 63.654 27.048 1.00 22.70 8 ALA B C 1
ATOM 1086 O O . ALA B 1 9 ? -3.760 63.531 26.026 1.00 21.83 8 ALA B O 1
ATOM 1088 N N . ALA B 1 10 ? -2.334 64.751 27.270 1.00 22.84 9 ALA B N 1
ATOM 1089 C CA . ALA B 1 10 ? -2.344 65.883 26.310 1.00 23.06 9 ALA B CA 1
ATOM 1090 C C . ALA B 1 10 ? -1.768 65.493 24.940 1.00 22.85 9 ALA B C 1
ATOM 1091 O O . ALA B 1 10 ? -2.301 65.870 23.882 1.00 22.57 9 ALA B O 1
ATOM 1093 N N . LEU B 1 11 ? -0.696 64.704 24.967 1.00 23.17 10 LEU B N 1
ATOM 1094 C CA . LEU B 1 11 ? -0.034 64.215 23.757 1.00 23.17 10 LEU B CA 1
ATOM 1095 C C . LEU B 1 11 ? -0.946 63.238 23.007 1.00 23.42 10 LEU B C 1
ATOM 1096 O O . LEU B 1 11 ? -0.997 63.251 21.773 1.00 23.85 10 LEU B O 1
ATOM 1101 N N . THR B 1 12 ? -1.688 62.419 23.756 1.00 23.85 11 THR B N 1
ATOM 1102 C CA . THR B 1 12 ? -2.636 61.467 23.183 1.00 24.36 11 THR B CA 1
ATOM 1103 C C . THR B 1 12 ? -3.725 62.260 22.439 1.00 24.32 11 THR B C 1
ATOM 1104 O O . THR B 1 12 ? -4.087 61.896 21.303 1.00 23.23 11 THR B O 1
ATOM 1108 N N . ALA B 1 13 ? -4.221 63.327 23.076 1.00 23.89 12 ALA B N 1
ATOM 1109 C CA . ALA B 1 13 ? -5.231 64.220 22.455 1.00 24.29 12 ALA B CA 1
ATOM 1110 C C . ALA B 1 13 ? -4.653 64.877 21.208 1.00 25.04 12 ALA B C 1
ATOM 1111 O O . ALA B 1 13 ? -5.351 65.000 20.199 1.00 25.93 12 ALA B O 1
ATOM 1113 N N . LEU B 1 14 ? -3.402 65.330 21.295 1.00 25.38 13 LEU B N 1
ATOM 1114 C CA . LEU B 1 14 ? -2.702 65.949 20.171 1.00 25.38 13 LEU B CA 1
ATOM 1115 C C . LEU B 1 14 ? -2.646 64.993 18.988 1.00 24.73 13 LEU B C 1
ATOM 1116 O O . LEU B 1 14 ? -2.905 65.409 17.859 1.00 24.85 13 LEU B O 1
ATOM 1121 N N . VAL B 1 15 ? -2.325 63.721 19.229 1.00 24.80 14 VAL B N 1
ATOM 1122 C CA . VAL B 1 15 ? -2.258 62.727 18.146 1.00 25.05 14 VAL B CA 1
ATOM 1123 C C . VAL B 1 15 ? -3.633 62.568 17.481 1.00 25.26 14 VAL B C 1
ATOM 1124 O O . VAL B 1 15 ? -3.733 62.541 16.267 1.00 25.37 14 VAL B O 1
ATOM 1128 N N . GLU B 1 16 ? -4.687 62.468 18.288 1.00 26.90 15 GLU B N 1
ATOM 1129 C CA . GLU B 1 16 ? -6.034 62.356 17.752 1.00 28.15 15 GLU B CA 1
ATOM 1130 C C . GLU B 1 16 ? -6.389 63.588 16.893 1.00 27.14 15 GLU B C 1
ATOM 1131 O O . GLU B 1 16 ? -6.936 63.453 15.801 1.00 26.46 15 GLU B O 1
ATOM 1137 N N . THR B 1 17 ? -6.048 64.775 17.378 1.00 26.07 16 THR B N 1
ATOM 1138 C CA . THR B 1 17 ? -6.301 66.010 16.646 1.00 25.84 16 THR B CA 1
ATOM 1139 C C . THR B 1 17 ? -5.545 66.003 15.318 1.00 25.67 16 THR B C 1
ATOM 1140 O O . THR B 1 17 ? -6.089 66.377 14.270 1.00 25.43 16 THR B O 1
ATOM 1144 N N . TYR B 1 18 ? -4.277 65.597 15.394 1.00 25.37 17 TYR B N 1
ATOM 1145 C CA . TYR B 1 18 ? -3.428 65.486 14.220 1.00 26.57 17 TYR B CA 1
ATOM 1146 C C . TYR B 1 18 ? -3.989 64.557 13.153 1.00 25.41 17 TYR B C 1
ATOM 1147 O O . TYR B 1 18 ? -4.167 64.974 12.009 1.00 25.19 17 TYR B O 1
ATOM 1156 N N . VAL B 1 19 ? -4.335 63.334 13.534 1.00 24.22 18 VAL B N 1
ATOM 1157 C CA A VAL B 1 19 ? -4.839 62.342 12.566 0.50 24.37 18 VAL B CA 1
ATOM 1158 C CA B VAL B 1 19 ? -4.839 62.345 12.556 0.50 24.76 18 VAL B CA 1
ATOM 1159 C C . VAL B 1 19 ? -6.161 62.800 11.931 1.00 24.44 18 VAL B C 1
ATOM 1160 O O . VAL B 1 19 ? -6.334 62.722 10.705 1.00 24.08 18 VAL B O 1
ATOM 1180 N N . ALA B 1 21 ? -7.366 65.994 11.771 1.00 23.78 20 ALA B N 1
ATOM 1181 C CA . ALA B 1 21 ? -7.155 67.214 10.992 1.00 23.48 20 ALA B CA 1
ATOM 1182 C C . ALA B 1 21 ? -6.533 66.873 9.637 1.00 24.00 20 ALA B C 1
ATOM 1183 O O . ALA B 1 21 ? -6.900 67.442 8.608 1.00 23.93 20 ALA B O 1
ATOM 1198 N N . THR B 1 23 ? -6.768 63.916 8.037 1.00 23.25 22 THR B N 1
ATOM 1199 C CA . THR B 1 23 ? -7.808 63.211 7.279 1.00 23.27 22 THR B CA 1
ATOM 1200 C C . THR B 1 23 ? -8.851 64.158 6.703 1.00 23.04 22 THR B C 1
ATOM 1201 O O . THR B 1 23 ? -9.212 64.033 5.537 1.00 22.53 22 THR B O 1
ATOM 1205 N N . ARG B 1 24 ? -9.309 65.111 7.515 1.00 22.69 23 ARG B N 1
ATOM 1206 C CA . ARG B 1 24 ? -10.345 66.077 7.114 1.00 23.02 23 ARG B CA 1
ATOM 1207 C C . ARG B 1 24 ? -9.861 67.277 6.297 1.00 22.98 23 ARG B C 1
ATOM 1208 O O . ARG B 1 24 ? -10.696 68.002 5.721 1.00 21.99 23 ARG B O 1
ATOM 1216 N N . GLY B 1 25 ? -8.552 67.481 6.221 1.00 23.12 24 GLY B N 1
ATOM 1217 C CA . GLY B 1 25 ? -7.980 68.627 5.521 1.00 23.47 24 GLY B CA 1
ATOM 1218 C C . GLY B 1 25 ? -8.340 69.906 6.276 1.00 23.81 24 GLY B C 1
ATOM 1219 O O . GLY B 1 25 ? -8.694 70.929 5.668 1.00 24.32 24 GLY B O 1
ATOM 1220 N N . ASP B 1 26 ? -8.256 69.846 7.604 1.00 24.16 25 ASP B N 1
ATOM 1221 C CA . ASP B 1 26 ? -8.610 70.982 8.462 1.00 23.89 25 ASP B CA 1
ATOM 1222 C C . ASP B 1 26 ? -7.396 71.892 8.604 1.00 23.75 25 ASP B C 1
ATOM 1223 O O . ASP B 1 26 ? -6.545 71.668 9.465 1.00 22.88 25 ASP B O 1
ATOM 1228 N N . ARG B 1 27 ? -7.310 72.903 7.737 1.00 23.59 26 ARG B N 1
ATOM 1229 C CA . ARG B 1 27 ? -6.188 73.844 7.763 1.00 23.90 26 ARG B CA 1
ATOM 1230 C C . ARG B 1 27 ? -6.025 74.578 9.116 1.00 24.06 26 ARG B C 1
ATOM 1231 O O . ARG B 1 27 ? -4.918 74.594 9.653 1.00 24.69 26 ARG B O 1
ATOM 1239 N N . PRO B 1 28 ? -7.099 75.196 9.647 1.00 24.21 27 PRO B N 1
ATOM 1240 C CA . PRO B 1 28 ? -6.906 75.881 10.940 1.00 23.80 27 PRO B CA 1
ATOM 1241 C C . PRO B 1 28 ? -6.375 74.965 12.053 1.00 23.44 27 PRO B C 1
ATOM 1242 O O . PRO B 1 28 ? -5.482 75.362 12.782 1.00 23.21 27 PRO B O 1
ATOM 1246 N N . ALA B 1 29 ? -6.847 73.725 12.121 1.00 23.36 28 ALA B N 1
ATOM 1247 C CA . ALA B 1 29 ? -6.381 72.768 13.146 1.00 23.39 28 ALA B CA 1
ATOM 1248 C C . ALA B 1 29 ? -4.918 72.411 12.940 1.00 23.77 28 ALA B C 1
ATOM 1249 O O . ALA B 1 29 ? -4.128 72.339 13.885 1.00 24.73 28 ALA B O 1
ATOM 1251 N N . LEU B 1 30 ? -4.548 72.170 11.686 1.00 23.90 29 LEU B N 1
ATOM 1252 C CA . LEU B 1 30 ? -3.162 71.831 11.356 1.00 23.26 29 LEU B CA 1
ATOM 1253 C C . LEU B 1 30 ? -2.206 72.987 11.625 1.00 23.64 29 LEU B C 1
ATOM 1254 O O . LEU B 1 30 ? -1.100 72.757 12.075 1.00 23.75 29 LEU B O 1
ATOM 1259 N N . GLU B 1 31 ? -2.626 74.221 11.332 1.00 23.89 30 GLU B N 1
ATOM 1260 C CA . GLU B 1 31 ? -1.784 75.379 11.616 1.00 25.21 30 GLU B CA 1
ATOM 1261 C C . GLU B 1 31 ? -1.656 75.592 13.120 1.00 25.56 30 GLU B C 1
ATOM 1262 O O . GLU B 1 31 ? -0.653 76.127 13.564 1.00 25.59 30 GLU B O 1
ATOM 1268 N N . ARG B 1 32 ? -2.662 75.186 13.893 1.00 25.64 31 ARG B N 1
ATOM 1269 C CA A ARG B 1 32 ? -2.624 75.312 15.343 0.50 25.93 31 ARG B CA 1
ATOM 1270 C CA B ARG B 1 32 ? -2.617 75.322 15.336 0.50 26.02 31 ARG B CA 1
ATOM 1271 C C . ARG B 1 32 ? -1.657 74.314 15.955 1.00 25.76 31 ARG B C 1
ATOM 1272 O O . ARG B 1 32 ? -0.852 74.681 16.770 1.00 26.10 31 ARG B O 1
ATOM 1287 N N . ILE B 1 33 ? -1.751 73.054 15.540 1.00 25.19 32 ILE B N 1
ATOM 1288 C CA . ILE B 1 33 ? -0.919 71.966 16.126 1.00 25.27 32 ILE B CA 1
ATOM 1289 C C . ILE B 1 33 ? 0.521 71.758 15.658 1.00 24.44 32 ILE B C 1
ATOM 1290 O O . ILE B 1 33 ? 1.283 71.016 16.319 1.00 24.30 32 ILE B O 1
ATOM 1295 N N . PHE B 1 34 ? 0.854 72.364 14.522 1.00 24.00 33 PHE B N 1
ATOM 1296 C CA . PHE B 1 34 ? 2.196 72.334 13.951 1.00 23.70 33 PHE B CA 1
ATOM 1297 C C . PHE B 1 34 ? 2.766 73.742 13.987 1.00 23.87 33 PHE B C 1
ATOM 1298 O O . PHE B 1 34 ? 2.075 74.706 13.596 1.00 23.34 33 PHE B O 1
ATOM 1306 N N . PHE B 1 35 ? 4.013 73.865 14.454 1.00 24.31 34 PHE B N 1
ATOM 1307 C CA . PHE B 1 35 ? 4.733 75.118 14.421 1.00 24.11 34 PHE B CA 1
ATOM 1308 C C . PHE B 1 35 ? 4.865 75.599 12.980 1.00 23.99 34 PHE B C 1
ATOM 1309 O O . PHE B 1 35 ? 4.935 74.784 12.050 1.00 23.76 34 PHE B O 1
ATOM 1317 N N . GLY B 1 36 ? 4.926 76.912 12.800 1.00 23.84 35 GLY B N 1
ATOM 1318 C CA . GLY B 1 36 ? 5.101 77.513 11.480 1.00 23.86 35 GLY B CA 1
ATOM 1319 C C . GLY B 1 36 ? 6.265 76.958 10.688 1.00 24.17 35 GLY B C 1
ATOM 1320 O O . GLY B 1 36 ? 6.131 76.719 9.501 1.00 24.83 35 GLY B O 1
ATOM 1321 N N . LYS B 1 37 ? 7.381 76.711 11.377 1.00 23.82 36 LYS B N 1
ATOM 1322 C CA . LYS B 1 37 ? 8.601 76.183 10.779 1.00 24.80 36 LYS B CA 1
ATOM 1323 C C . LYS B 1 37 ? 8.723 74.655 10.862 1.00 24.52 36 LYS B C 1
ATOM 1324 O O . LYS B 1 37 ? 9.807 74.102 10.614 1.00 25.55 36 LYS B O 1
ATOM 1330 N N . ALA B 1 38 ? 7.619 73.950 11.127 1.00 24.39 37 ALA B N 1
ATOM 1331 C CA . ALA B 1 38 ? 7.634 72.498 11.201 1.00 24.44 37 ALA B CA 1
ATOM 1332 C C . ALA B 1 38 ? 7.888 71.886 9.824 1.00 25.06 37 ALA B C 1
ATOM 1333 O O . ALA B 1 38 ? 7.586 72.501 8.791 1.00 25.98 37 ALA B O 1
ATOM 1335 N N . SER B 1 39 ? 8.442 70.684 9.836 1.00 26.00 38 SER B N 1
ATOM 1336 C CA . SER B 1 39 ? 8.734 69.929 8.628 1.00 26.23 38 SER B CA 1
ATOM 1337 C C . SER B 1 39 ? 8.056 68.564 8.631 1.00 25.77 38 SER B C 1
ATOM 1338 O O . SER B 1 39 ? 7.782 68.029 9.703 1.00 25.42 38 SER B O 1
ATOM 1341 N N . GLU B 1 40 ? 7.721 68.059 7.440 1.00 24.55 39 GLU B N 1
ATOM 1342 C CA . GLU B 1 40 ? 7.192 66.699 7.241 1.00 24.70 39 GLU B CA 1
ATOM 1343 C C . GLU B 1 40 ? 8.166 66.117 6.231 1.00 24.33 39 GLU B C 1
ATOM 1344 O O . GLU B 1 40 ? 8.231 66.601 5.094 1.00 24.48 39 GLU B O 1
ATOM 1350 N N . VAL B 1 41 ? 8.877 65.064 6.620 1.00 22.66 40 VAL B N 1
ATOM 1351 C CA . VAL B 1 41 ? 9.939 64.485 5.805 1.00 22.92 40 VAL B CA 1
ATOM 1352 C C . VAL B 1 41 ? 9.890 62.974 5.669 1.00 23.05 40 VAL B C 1
ATOM 1353 O O . VAL B 1 41 ? 9.688 62.266 6.635 1.00 23.03 40 VAL B O 1
ATOM 1357 N N . GLY B 1 42 ? 10.124 62.476 4.468 1.00 23.05 41 GLY B N 1
ATOM 1358 C CA . GLY B 1 42 ? 10.177 61.034 4.251 1.00 23.99 41 GLY B CA 1
ATOM 1359 C C . GLY B 1 42 ? 10.407 60.767 2.798 1.00 24.31 41 GLY B C 1
ATOM 1360 O O . GLY B 1 42 ? 10.586 61.723 2.020 1.00 25.03 41 GLY B O 1
ATOM 1361 N N . HIS B 1 43 ? 10.478 59.481 2.455 1.00 25.00 42 HIS B N 1
ATOM 1362 C CA . HIS B 1 43 ? 10.607 59.053 1.069 1.00 25.78 42 HIS B CA 1
ATOM 1363 C C . HIS B 1 43 ? 9.198 58.796 0.547 1.00 27.93 42 HIS B C 1
ATOM 1364 O O . HIS B 1 43 ? 8.393 58.127 1.204 1.00 27.27 42 HIS B O 1
ATOM 1371 N N . TYR B 1 44 ? 8.927 59.335 -0.632 1.00 30.40 43 TYR B N 1
ATOM 1372 C CA . TYR B 1 44 ? 7.634 59.205 -1.255 1.00 33.31 43 TYR B CA 1
ATOM 1373 C C . TYR B 1 44 ? 7.898 59.021 -2.734 1.00 33.96 43 TYR B C 1
ATOM 1374 O O . TYR B 1 44 ? 8.554 59.866 -3.350 1.00 33.79 43 TYR B O 1
ATOM 1383 N N . GLU B 1 45 ? 7.429 57.894 -3.275 1.00 35.04 44 GLU B N 1
ATOM 1384 C CA . GLU B 1 45 ? 7.609 57.543 -4.682 1.00 36.13 44 GLU B CA 1
ATOM 1385 C C . GLU B 1 45 ? 9.109 57.500 -5.003 1.00 35.42 44 GLU B C 1
ATOM 1386 O O . GLU B 1 45 ? 9.551 58.032 -6.017 1.00 35.89 44 GLU B O 1
ATOM 1392 N N . GLY B 1 46 ? 9.889 56.901 -4.100 1.00 34.33 45 GLY B N 1
ATOM 1393 C CA . GLY B 1 46 ? 11.336 56.774 -4.269 1.00 33.75 45 GLY B CA 1
ATOM 1394 C C . GLY B 1 46 ? 12.216 58.007 -4.052 1.00 33.08 45 GLY B C 1
ATOM 1395 O O . GLY B 1 46 ? 13.432 57.891 -4.155 1.00 33.59 45 GLY B O 1
ATOM 1396 N N . GLU B 1 47 ? 11.638 59.171 -3.757 1.00 31.84 46 GLU B N 1
ATOM 1397 C CA . GLU B 1 47 ? 12.435 60.382 -3.556 1.00 31.85 46 GLU B CA 1
ATOM 1398 C C . GLU B 1 47 ? 12.223 61.049 -2.223 1.00 29.30 46 GLU B C 1
ATOM 1399 O O . GLU B 1 47 ? 11.192 60.878 -1.592 1.00 28.16 46 GLU B O 1
ATOM 1405 N N . LEU B 1 48 ? 13.222 61.834 -1.827 1.00 27.45 47 LEU B N 1
ATOM 1406 C CA . LEU B 1 48 ? 13.179 62.594 -0.600 1.00 26.65 47 LEU B CA 1
ATOM 1407 C C . LEU B 1 48 ? 12.188 63.720 -0.793 1.00 26.00 47 LEU B C 1
ATOM 1408 O O . LEU B 1 48 ? 12.305 64.485 -1.766 1.00 25.64 47 LEU B O 1
ATOM 1413 N N . LEU B 1 49 ? 11.200 63.792 0.093 1.00 25.75 48 LEU B N 1
ATOM 1414 C CA . LEU B 1 49 ? 10.209 64.848 0.048 1.00 25.84 48 LEU B CA 1
ATOM 1415 C C . LEU B 1 49 ? 10.310 65.573 1.368 1.00 25.07 48 LEU B C 1
ATOM 1416 O O . LEU B 1 49 ? 10.054 64.960 2.417 1.00 24.07 48 LEU B O 1
ATOM 1421 N N . TRP B 1 50 ? 10.742 66.836 1.335 1.00 23.64 49 TRP B N 1
ATOM 1422 C CA . TRP B 1 50 ? 10.850 67.661 2.531 1.00 23.46 49 TRP B CA 1
ATOM 1423 C C . TRP B 1 50 ? 9.771 68.721 2.408 1.00 23.56 49 TRP B C 1
ATOM 1424 O O . TRP B 1 50 ? 9.926 69.691 1.643 1.00 23.59 49 TRP B O 1
ATOM 1435 N N . ASN B 1 51 ? 8.699 68.562 3.176 1.00 24.12 50 ASN B N 1
ATOM 1436 C CA . ASN B 1 51 ? 7.571 69.497 3.130 1.00 24.54 50 ASN B CA 1
ATOM 1437 C C . ASN B 1 51 ? 7.485 70.502 4.253 1.00 24.76 50 ASN B C 1
ATOM 1438 O O . ASN B 1 51 ? 7.576 70.122 5.409 1.00 24.73 50 ASN B O 1
ATOM 1443 N N . SER B 1 52 ? 7.269 71.774 3.898 1.00 24.15 51 SER B N 1
ATOM 1444 C CA . SER B 1 52 ? 7.021 72.824 4.862 1.00 23.64 51 SER B CA 1
ATOM 1445 C C . SER B 1 52 ? 5.596 72.615 5.380 1.00 23.46 51 SER B C 1
ATOM 1446 O O . SER B 1 52 ? 4.818 71.852 4.785 1.00 22.05 51 SER B O 1
ATOM 1449 N N . ARG B 1 53 ? 5.199 73.372 6.405 1.00 23.39 52 ARG B N 1
ATOM 1450 C CA . ARG B 1 53 ? 3.834 73.277 6.894 1.00 23.49 52 ARG B CA 1
ATOM 1451 C C . ARG B 1 53 ? 2.850 73.702 5.782 1.00 22.88 52 ARG B C 1
ATOM 1452 O O . ARG B 1 53 ? 1.823 73.049 5.599 1.00 23.71 52 ARG B O 1
ATOM 1460 N N . ASP B 1 54 ? 3.149 74.760 5.034 1.00 23.70 53 ASP B N 1
ATOM 1461 C CA . ASP B 1 54 ? 2.264 75.162 3.942 1.00 24.36 53 ASP B CA 1
ATOM 1462 C C . ASP B 1 54 ? 2.100 74.039 2.921 1.00 24.30 53 ASP B C 1
ATOM 1463 O O . ASP B 1 54 ? 0.979 73.776 2.472 1.00 25.01 53 ASP B O 1
ATOM 1468 N N . ALA B 1 55 ? 3.201 73.376 2.567 1.00 23.05 54 ALA B N 1
ATOM 1469 C CA . ALA B 1 55 ? 3.156 72.294 1.586 1.00 23.66 54 ALA B CA 1
ATOM 1470 C C . ALA B 1 55 ? 2.360 71.110 2.075 1.00 23.26 54 ALA B C 1
ATOM 1471 O O . ALA B 1 55 ? 1.477 70.606 1.352 1.00 23.74 54 ALA B O 1
ATOM 1473 N N . PHE B 1 56 ? 2.625 70.630 3.285 1.00 23.56 55 PHE B N 1
ATOM 1474 C CA . PHE B 1 56 ? 1.847 69.449 3.685 1.00 24.51 55 PHE B CA 1
ATOM 1475 C C . PHE B 1 56 ? 0.379 69.768 4.021 1.00 23.84 55 PHE B C 1
ATOM 1476 O O . PHE B 1 56 ? -0.467 68.920 3.821 1.00 23.35 55 PHE B O 1
ATOM 1484 N N . ILE B 1 57 ? 0.063 70.9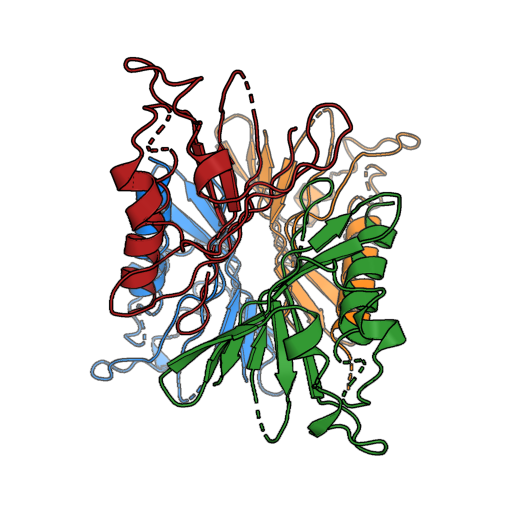79 4.492 1.00 22.64 56 ILE B N 1
ATOM 1485 C CA . ILE B 1 57 ? -1.360 71.308 4.706 1.00 22.78 56 ILE B CA 1
ATOM 1486 C C . ILE B 1 57 ? -2.108 71.305 3.340 1.00 22.26 56 ILE B C 1
ATOM 1487 O O . ILE B 1 57 ? -3.200 70.756 3.245 1.00 21.96 56 ILE B O 1
ATOM 1492 N N . ALA B 1 58 ? -1.485 71.841 2.297 1.00 22.41 57 ALA B N 1
ATOM 1493 C CA . ALA B 1 58 ? -2.067 71.806 0.956 1.00 23.28 57 ALA B CA 1
ATOM 1494 C C . ALA B 1 58 ? -2.258 70.336 0.520 1.00 23.23 57 ALA B C 1
ATOM 1495 O O . ALA B 1 58 ? -3.218 70.027 -0.155 1.00 23.03 57 ALA B O 1
ATOM 1505 N N . CYS B 1 60 ? -2.830 67.811 2.600 1.00 23.49 59 CYS B N 1
ATOM 1506 C CA . CYS B 1 60 ? -3.955 67.325 3.401 1.00 23.57 59 CYS B CA 1
ATOM 1507 C C . CYS B 1 60 ? -5.256 67.821 2.784 1.00 23.27 59 CYS B C 1
ATOM 1508 O O . CYS B 1 60 ? -6.221 67.070 2.685 1.00 23.65 59 CYS B O 1
ATOM 1511 N N . GLU B 1 61 ? -5.288 69.085 2.351 1.00 23.13 60 GLU B N 1
ATOM 1512 C CA . GLU B 1 61 ? -6.489 69.582 1.688 1.00 23.43 60 GLU B CA 1
ATOM 1513 C C . GLU B 1 61 ? -6.797 68.731 0.442 1.00 23.19 60 GLU B C 1
ATOM 1514 O O . GLU B 1 61 ? -7.943 68.314 0.238 1.00 22.74 60 GLU B O 1
ATOM 1520 N N . ASP B 1 62 ? -5.765 68.470 -0.383 1.00 22.86 61 ASP B N 1
ATOM 1521 C CA . ASP B 1 62 ? -5.909 67.722 -1.611 1.00 22.58 61 ASP B CA 1
ATOM 1522 C C . ASP B 1 62 ? -6.577 66.373 -1.439 1.00 22.18 61 ASP B C 1
ATOM 1523 O O . ASP B 1 62 ? -7.445 66.028 -2.245 1.00 21.82 61 ASP B O 1
ATOM 1528 N N . ALA B 1 63 ? -6.186 65.665 -0.386 1.00 22.23 62 ALA B N 1
ATOM 1529 C CA . ALA B 1 63 ? -6.676 64.318 -0.117 1.00 22.06 62 ALA B CA 1
ATOM 1530 C C . ALA B 1 63 ? -7.794 64.254 0.900 1.00 22.80 62 ALA B C 1
ATOM 1531 O O . ALA B 1 63 ? -8.186 63.143 1.277 1.00 21.69 62 ALA B O 1
ATOM 1533 N N . ALA B 1 64 ? -8.342 65.410 1.307 1.00 22.48 63 ALA B N 1
ATOM 1534 C CA . ALA B 1 64 ? -9.380 65.436 2.353 1.00 22.82 63 ALA B CA 1
ATOM 1535 C C . ALA B 1 64 ? -10.584 64.541 2.125 1.00 23.09 63 ALA B C 1
ATOM 1536 O O . ALA B 1 64 ? -11.042 64.339 1.000 1.00 21.74 63 ALA B O 1
ATOM 1538 N N . ASP B 1 65 ? -11.071 63.978 3.234 1.00 24.07 64 ASP B N 1
ATOM 1539 C CA . ASP B 1 65 ? -12.207 63.073 3.247 1.00 25.83 64 ASP B CA 1
ATOM 1540 C C . ASP B 1 65 ? -13.059 63.508 4.416 1.00 25.76 64 ASP B C 1
ATOM 1541 O O . ASP B 1 65 ? -12.576 63.492 5.539 1.00 24.49 64 ASP B O 1
ATOM 1546 N N . ALA B 1 66 ? -14.299 63.908 4.150 1.00 26.14 65 ALA B N 1
ATOM 1547 C CA . ALA B 1 66 ? -15.202 64.403 5.193 1.00 26.33 65 ALA B CA 1
ATOM 1548 C C . ALA B 1 66 ? -15.790 63.372 6.145 1.00 26.93 65 ALA B C 1
ATOM 1549 O O . ALA B 1 66 ? -16.198 63.748 7.256 1.00 26.00 65 ALA B O 1
ATOM 1551 N N . GLU B 1 67 ? -15.821 62.103 5.748 1.00 27.10 66 GLU B N 1
ATOM 1552 C CA . GLU B 1 67 ? -16.481 61.082 6.567 1.00 28.44 66 GLU B CA 1
ATOM 1553 C C . GLU B 1 67 ? -15.703 59.845 7.001 1.00 29.02 66 GLU B C 1
ATOM 1554 O O . GLU B 1 67 ? -16.147 59.178 7.938 1.00 28.65 66 GLU B O 1
ATOM 1560 N N . THR B 1 68 ? -14.582 59.524 6.367 1.00 29.52 67 THR B N 1
ATOM 1561 C CA A THR B 1 68 ? -13.825 58.328 6.747 0.50 30.35 67 THR B CA 1
ATOM 1562 C CA B THR B 1 68 ? -13.846 58.316 6.750 0.50 30.15 67 THR B CA 1
ATOM 1563 C C . THR B 1 68 ? -13.312 58.391 8.190 1.00 30.78 67 THR B C 1
ATOM 1564 O O . THR B 1 68 ? -12.869 59.446 8.645 1.00 30.77 67 THR B O 1
ATOM 1571 N N . ASP B 1 69 ? -13.412 57.264 8.894 1.00 32.11 68 ASP B N 1
ATOM 1572 C CA A ASP B 1 69 ? -12.948 57.146 10.263 0.50 33.11 68 ASP B CA 1
ATOM 1573 C CA B ASP B 1 69 ? -12.947 57.121 10.262 0.50 33.20 68 ASP B CA 1
ATOM 1574 C C . ASP B 1 69 ? -11.567 56.528 10.078 1.00 33.53 68 ASP B C 1
ATOM 1575 O O . ASP B 1 69 ? -11.447 55.324 9.773 1.00 33.95 68 ASP B O 1
ATOM 1584 N N . PRO B 1 70 ? -10.515 57.335 10.258 1.00 33.88 69 PRO B N 1
ATOM 1585 C CA . PRO B 1 70 ? -9.197 56.768 10.002 1.00 34.04 69 PRO B CA 1
ATOM 1586 C C . PRO B 1 70 ? -8.618 55.888 11.094 1.00 33.27 69 PRO B C 1
ATOM 1587 O O . PRO B 1 70 ? -8.878 56.133 12.262 1.00 33.35 69 PRO B O 1
ATOM 1591 N N . PHE B 1 71 ? -7.879 54.857 10.674 1.00 32.52 70 PHE B N 1
ATOM 1592 C CA . PHE B 1 71 ? -7.189 53.987 11.594 1.00 31.63 70 PHE B CA 1
ATOM 1593 C C . PHE B 1 71 ? -5.950 54.698 12.099 1.00 30.07 70 PHE B C 1
ATOM 1594 O O . PHE B 1 71 ? -5.237 55.303 11.309 1.00 28.89 70 PHE B O 1
ATOM 1602 N N . TRP B 1 72 ? -5.682 54.608 13.396 1.00 29.15 71 TRP B N 1
ATOM 1603 C CA . TRP B 1 72 ? -4.440 55.135 13.973 1.00 28.97 71 TRP B CA 1
ATOM 1604 C C . TRP B 1 72 ? -4.190 54.478 15.326 1.00 27.68 71 TRP B C 1
ATOM 1605 O O . TRP B 1 72 ? -5.125 54.003 15.986 1.00 26.70 71 TRP B O 1
ATOM 1616 N N . ALA B 1 73 ? -2.923 54.458 15.721 1.00 26.51 72 ALA B N 1
ATOM 1617 C CA . ALA B 1 73 ? -2.511 53.885 16.995 1.00 26.71 72 ALA B CA 1
ATOM 1618 C C . ALA B 1 73 ? -1.247 54.558 17.475 1.00 26.68 72 ALA B C 1
ATOM 1619 O O . ALA B 1 73 ? -0.435 54.950 16.663 1.00 27.52 72 ALA B O 1
ATOM 1621 N N . ILE B 1 74 ? -1.097 54.697 18.787 1.00 26.38 73 ILE B N 1
ATOM 1622 C CA . ILE B 1 74 ? 0.103 55.256 19.388 1.00 26.41 73 ILE B CA 1
ATOM 1623 C C . ILE B 1 74 ? 0.943 54.050 19.769 1.00 25.64 73 ILE B C 1
ATOM 1624 O O . ILE B 1 74 ? 0.557 53.289 20.661 1.00 25.59 73 ILE B O 1
ATOM 1629 N N . SER B 1 75 ? 2.049 53.853 19.061 1.00 25.08 74 SER B N 1
ATOM 1630 C CA . SER B 1 75 ? 2.960 52.751 19.312 1.00 24.79 74 SER B CA 1
ATOM 1631 C C . SER B 1 75 ? 3.946 53.109 20.415 1.00 23.84 74 SER B C 1
ATOM 1632 O O . SER B 1 75 ? 4.415 52.223 21.105 1.00 23.22 74 SER B O 1
ATOM 1635 N N . SER B 1 76 ? 4.338 54.381 20.514 1.00 23.43 75 SER B N 1
ATOM 1636 C CA . SER B 1 76 ? 5.179 54.793 21.633 1.00 23.53 75 SER B CA 1
ATOM 1637 C C . SER B 1 76 ? 5.111 56.291 21.859 1.00 23.42 75 SER B C 1
ATOM 1638 O O . SER B 1 76 ? 4.803 57.063 20.935 1.00 23.46 75 SER B O 1
ATOM 1641 N N . VAL B 1 77 ? 5.364 56.657 23.115 1.00 23.23 76 VAL B N 1
ATOM 1642 C CA A VAL B 1 77 ? 5.390 58.037 23.578 0.50 23.66 76 VAL B CA 1
ATOM 1643 C CA B VAL B 1 77 ? 5.415 58.042 23.542 0.50 23.40 76 VAL B CA 1
ATOM 1644 C C . VAL B 1 77 ? 6.530 58.128 24.574 1.00 23.04 76 VAL B C 1
ATOM 1645 O O . VAL B 1 77 ? 6.580 57.317 25.497 1.00 23.95 76 VAL B O 1
ATOM 1652 N N . SER B 1 78 ? 7.449 59.087 24.381 1.00 23.23 77 SER B N 1
ATOM 1653 C CA . SER B 1 78 ? 8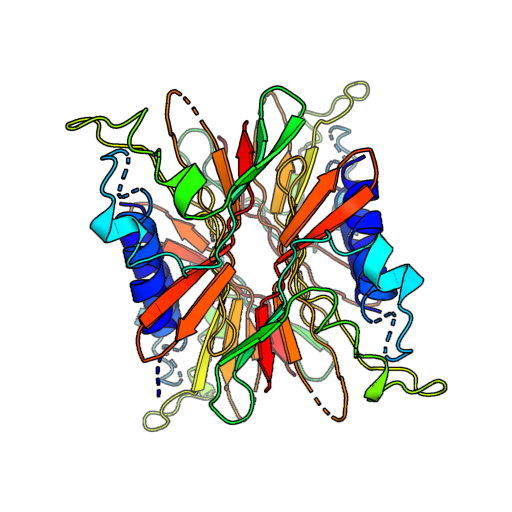.582 59.312 25.283 1.00 23.20 77 SER B CA 1
ATOM 1654 C C . SER B 1 78 ? 8.527 60.784 25.670 1.00 22.95 77 SER B C 1
ATOM 1655 O O . SER B 1 78 ? 8.304 61.633 24.805 1.00 22.56 77 SER B O 1
ATOM 1658 N N . VAL B 1 79 ? 8.736 61.092 26.950 1.00 22.03 78 VAL B N 1
ATOM 1659 C CA . VAL B 1 79 ? 8.670 62.468 27.429 1.00 22.39 78 VAL B CA 1
ATOM 1660 C C . VAL B 1 79 ? 9.843 62.767 28.356 1.00 22.42 78 VAL B C 1
ATOM 1661 O O . VAL B 1 79 ? 10.188 61.933 29.214 1.00 21.95 78 VAL B O 1
ATOM 1665 N N . GLN B 1 80 ? 10.488 63.913 28.151 1.00 22.61 79 GLN B N 1
ATOM 1666 C CA . GLN B 1 80 ? 11.569 64.386 29.054 1.00 22.53 79 GLN B CA 1
ATOM 1667 C C . GLN B 1 80 ? 11.296 65.858 29.265 1.00 22.34 79 GLN B C 1
ATOM 1668 O O . GLN B 1 80 ? 11.478 66.638 28.360 1.00 22.09 79 GLN B O 1
ATOM 1674 N N . GLY B 1 81 ? 10.845 66.245 30.460 1.00 22.41 80 GLY B N 1
ATOM 1675 C CA . GLY B 1 81 ? 10.520 67.663 30.699 1.00 22.64 80 GLY B CA 1
ATOM 1676 C C . GLY B 1 81 ? 9.509 68.206 29.689 1.00 23.07 80 GLY B C 1
ATOM 1677 O O . GLY B 1 81 ? 8.386 67.698 29.577 1.00 23.74 80 GLY B O 1
ATOM 1678 N N . ASP B 1 82 ? 9.924 69.216 28.924 1.00 23.29 81 ASP B N 1
ATOM 1679 C CA . ASP B 1 82 ? 9.050 69.870 27.943 1.00 22.96 81 ASP B CA 1
ATOM 1680 C C . ASP B 1 82 ? 9.202 69.346 26.491 1.00 22.98 81 ASP B C 1
ATOM 1681 O O . ASP B 1 82 ? 8.729 70.016 25.559 1.00 22.99 81 ASP B O 1
ATOM 1686 N N . ILE B 1 83 ? 9.882 68.209 26.305 1.00 21.82 82 ILE B N 1
ATOM 1687 C CA . ILE B 1 83 ? 10.029 67.594 24.979 1.00 22.24 82 ILE B CA 1
ATOM 1688 C C . ILE B 1 83 ? 9.409 66.197 24.960 1.00 22.42 82 ILE B C 1
ATOM 1689 O O . ILE B 1 83 ? 9.388 65.488 25.978 1.00 22.33 82 ILE B O 1
ATOM 1694 N N . ALA B 1 84 ? 8.886 65.823 23.796 1.00 22.70 83 ALA B N 1
ATOM 1695 C CA . ALA B 1 84 ? 8.294 64.500 23.609 1.00 23.03 83 ALA B CA 1
ATOM 1696 C C . ALA B 1 84 ? 8.573 63.997 22.216 1.00 24.26 83 ALA B C 1
ATOM 1697 O O . ALA B 1 84 ? 8.825 64.795 21.286 1.00 23.73 83 ALA B O 1
ATOM 1712 N N . LEU B 1 86 ? 7.010 60.801 19.666 1.00 25.76 85 LEU B N 1
ATOM 1713 C CA A LEU B 1 86 ? 5.936 59.826 19.513 0.50 26.13 85 LEU B CA 1
ATOM 1714 C CA B LEU B 1 86 ? 5.945 59.838 19.513 0.50 26.32 85 LEU B CA 1
ATOM 1715 C C . LEU B 1 86 ? 6.048 59.007 18.253 1.00 25.70 85 LEU B C 1
ATOM 1716 O O . LEU B 1 86 ? 6.449 59.528 17.214 1.00 26.19 85 LEU B O 1
ATOM 1725 N N . HIS B 1 87 ? 5.658 57.744 18.336 1.00 24.20 86 HIS B N 1
ATOM 1726 C CA . HIS B 1 87 ? 5.607 56.826 17.189 1.00 24.02 86 HIS B CA 1
ATOM 1727 C C . HIS B 1 87 ? 4.107 56.570 17.023 1.00 23.70 86 HIS B C 1
ATOM 1728 O O . HIS B 1 87 ? 3.472 55.980 17.912 1.00 23.25 86 HIS B O 1
ATOM 1735 N N . VAL B 1 88 ? 3.553 57.017 15.895 1.00 23.60 87 VAL B N 1
ATOM 1736 C CA . VAL B 1 88 ? 2.169 56.846 15.578 1.00 23.72 87 VAL B CA 1
ATOM 1737 C C . VAL B 1 88 ? 1.998 56.067 14.276 1.00 24.28 87 VAL B C 1
ATOM 1738 O O . VAL B 1 88 ? 2.730 56.327 13.306 1.00 24.84 87 VAL B O 1
ATOM 1742 N N . GLU B 1 89 ? 1.094 55.087 14.284 1.00 24.42 88 GLU B N 1
ATOM 1743 C CA A GLU B 1 89 ? 0.735 54.316 13.106 0.50 25.35 88 GLU B CA 1
ATOM 1744 C CA B GLU B 1 89 ? 0.771 54.336 13.085 0.50 25.25 88 GLU B CA 1
ATOM 1745 C C . GLU B 1 89 ? -0.519 54.946 12.579 1.00 25.86 88 GLU B C 1
ATOM 1746 O O . GLU B 1 89 ? -1.405 55.240 13.366 1.00 25.66 88 GLU B O 1
ATOM 1757 N N . ASN B 1 90 ? -0.623 55.175 11.274 1.00 26.66 89 ASN B N 1
ATOM 1758 C CA . ASN B 1 90 ? -1.869 55.757 10.763 1.00 27.87 89 ASN B CA 1
ATOM 1759 C C . ASN B 1 90 ? -2.061 55.514 9.287 1.00 28.05 89 ASN B C 1
ATOM 1760 O O . ASN B 1 90 ? -1.110 55.270 8.580 1.00 27.16 89 ASN B O 1
ATOM 1765 N N . ASP B 1 91 ? -3.319 55.539 8.868 1.00 28.06 90 ASP B N 1
ATOM 1766 C CA . ASP B 1 91 ? -3.672 55.392 7.477 1.00 28.83 90 ASP B CA 1
ATOM 1767 C C . ASP B 1 91 ? -3.965 56.769 6.929 1.00 28.41 90 ASP B C 1
ATOM 1768 O O . ASP B 1 91 ? -4.538 57.603 7.619 1.00 27.51 90 ASP B O 1
ATOM 1773 N N . TRP B 1 92 ? -3.536 57.003 5.702 1.00 27.74 91 TRP B N 1
ATOM 1774 C CA . TRP B 1 92 ? -3.806 58.254 5.010 1.00 27.86 91 TRP B CA 1
ATOM 1775 C C . TRP B 1 92 ? -3.732 57.991 3.515 1.00 27.58 91 TRP B C 1
ATOM 1776 O O . TRP B 1 92 ? -2.780 57.375 3.041 1.00 27.31 91 TRP B O 1
ATOM 1787 N N . ALA B 1 93 ? -4.757 58.428 2.788 1.00 27.89 92 ALA B N 1
ATOM 1788 C CA . ALA B 1 93 ? -4.793 58.292 1.332 1.00 28.18 92 ALA B CA 1
ATOM 1789 C C . ALA B 1 93 ? -4.517 56.879 0.817 1.00 28.10 92 ALA B C 1
ATOM 1790 O O . ALA B 1 93 ? -3.855 56.709 -0.204 1.00 28.82 92 ALA B O 1
ATOM 1792 N N . GLY B 1 94 ? -5.045 55.876 1.519 1.00 28.25 93 GLY B N 1
ATOM 1793 C CA . GLY B 1 94 ? -4.898 54.477 1.136 1.00 28.29 93 GLY B CA 1
ATOM 1794 C C . GLY B 1 94 ? -3.579 53.799 1.428 1.00 28.63 93 GLY B C 1
ATOM 1795 O O . GLY B 1 94 ? -3.360 52.668 0.967 1.00 29.11 93 GLY B O 1
ATOM 1804 N N . ARG B 1 96 ? -0.450 52.996 4.623 1.00 28.15 95 ARG B N 1
ATOM 1805 C CA . ARG B 1 96 ? -0.151 52.872 6.053 1.00 27.85 95 ARG B CA 1
ATOM 1806 C C . ARG B 1 96 ? 1.202 53.499 6.320 1.00 26.40 95 ARG B C 1
ATOM 1807 O O . ARG B 1 96 ? 2.184 53.126 5.693 1.00 26.31 95 ARG B O 1
ATOM 1815 N N . PHE B 1 97 ? 1.263 54.359 7.321 1.00 24.97 96 PHE B N 1
ATOM 1816 C CA . PHE B 1 97 ? 2.481 55.043 7.682 1.00 24.27 96 PHE B CA 1
ATOM 1817 C C . PHE B 1 97 ? 2.906 54.817 9.123 1.00 24.07 96 PHE B C 1
ATOM 1818 O O . PHE B 1 97 ? 2.060 54.537 9.970 1.00 22.93 96 PHE B O 1
ATOM 1826 N N . ASP B 1 98 ? 4.218 54.937 9.355 1.00 23.02 97 ASP B N 1
ATOM 1827 C CA . ASP B 1 98 ? 4.809 55.001 10.661 1.00 23.15 97 ASP B CA 1
ATOM 1828 C C . ASP B 1 98 ? 5.303 56.444 10.678 1.00 23.26 97 ASP B C 1
ATOM 1829 O O . ASP B 1 98 ? 6.061 56.819 9.782 1.00 23.37 97 ASP B O 1
ATOM 1834 N N . ASP B 1 99 ? 4.839 57.222 11.644 1.00 23.29 98 ASP B N 1
ATOM 1835 C CA . ASP B 1 99 ? 5.242 58.595 11.851 1.00 24.26 98 ASP B CA 1
ATOM 1836 C C . ASP B 1 99 ? 6.032 58.716 13.137 1.00 24.76 98 ASP B C 1
ATOM 1837 O O . ASP B 1 99 ? 5.619 58.143 14.156 1.00 25.98 98 ASP B O 1
ATOM 1842 N N . PHE B 1 100 ? 7.171 59.426 13.096 1.00 24.90 99 PHE B N 1
ATOM 1843 C CA . PHE B 1 100 ? 7.966 59.739 14.268 1.00 25.14 99 PHE B CA 1
ATOM 1844 C C . PHE B 1 100 ? 7.851 61.257 14.404 1.00 26.04 99 PHE B C 1
ATOM 1845 O O . PHE B 1 100 ? 8.352 61.984 13.538 1.00 26.14 99 PHE B O 1
ATOM 1853 N N . LEU B 1 101 ? 7.195 61.704 15.473 1.00 26.71 100 LEU B N 1
ATOM 1854 C CA A LEU B 1 101 ? 6.949 63.115 15.736 0.50 26.67 100 LEU B CA 1
ATOM 1855 C CA B LEU B 1 101 ? 6.995 63.137 15.698 0.50 26.90 100 LEU B CA 1
ATOM 1856 C C . LEU B 1 101 ? 7.808 63.648 16.881 1.00 27.15 100 LEU B C 1
ATOM 1857 O O . LEU B 1 101 ? 7.984 62.938 17.854 1.00 27.09 100 LEU B O 1
ATOM 1866 N N . THR B 1 102 ? 8.338 64.870 16.761 1.00 26.17 101 THR B N 1
ATOM 1867 C CA . THR B 1 102 ? 9.088 65.535 17.840 1.00 25.81 101 THR B CA 1
ATOM 1868 C C . THR B 1 102 ? 8.091 66.629 18.243 1.00 24.38 101 THR B C 1
ATOM 1869 O O . THR B 1 102 ? 7.469 67.259 17.360 1.00 24.05 101 THR B O 1
ATOM 1873 N N . VAL B 1 103 ? 7.926 66.844 19.552 1.00 23.94 102 VAL B N 1
ATOM 1874 C CA . VAL B 1 103 ? 6.913 67.766 20.064 1.00 23.55 102 VAL B CA 1
ATOM 1875 C C . VAL B 1 103 ? 7.509 68.569 21.204 1.00 23.52 102 VAL B C 1
ATOM 1876 O O . VAL B 1 103 ? 8.349 68.042 21.954 1.00 23.33 102 VAL B O 1
ATOM 1880 N N . LEU B 1 104 ? 7.073 69.818 21.329 1.00 23.25 103 LEU B N 1
ATOM 1881 C CA . LEU B 1 104 ? 7.546 70.718 22.368 1.00 23.61 103 LEU B CA 1
ATOM 1882 C C . LEU B 1 104 ? 6.366 71.296 23.132 1.00 23.51 103 LEU B C 1
ATOM 1883 O O . LEU B 1 104 ? 5.380 71.710 22.524 1.00 23.45 103 LEU B O 1
ATOM 1888 N N . LEU B 1 105 ? 6.488 71.330 24.453 1.00 23.40 104 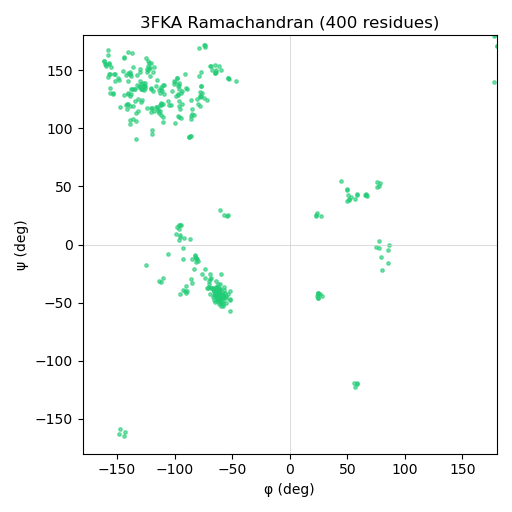LEU B N 1
ATOM 1889 C CA . LEU B 1 105 ? 5.498 71.940 25.324 1.00 23.28 104 LEU B CA 1
ATOM 1890 C C . LEU B 1 105 ? 5.906 73.400 25.327 1.00 23.67 104 LEU B C 1
ATOM 1891 O O . LEU B 1 105 ? 6.938 73.735 25.907 1.00 23.06 104 LEU B O 1
ATOM 1896 N N . HIS B 1 106 ? 5.090 74.265 24.737 1.00 23.33 105 HIS B N 1
ATOM 1897 C CA . HIS B 1 106 ? 5.438 75.677 24.628 1.00 23.92 105 HIS B CA 1
ATOM 1898 C C . HIS B 1 106 ? 4.215 76.533 24.921 1.00 23.77 105 HIS B C 1
ATOM 1899 O O . HIS B 1 106 ? 3.139 76.307 24.351 1.00 23.52 105 HIS B O 1
ATOM 1906 N N . GLU B 1 107 ? 4.389 77.505 25.814 1.00 23.91 106 GLU B N 1
ATOM 1907 C CA . GLU B 1 107 ? 3.291 78.390 26.220 1.00 24.45 106 GLU B CA 1
ATOM 1908 C C . GLU B 1 107 ? 2.049 77.604 26.706 1.00 23.93 106 GLU B C 1
ATOM 1909 O O . GLU B 1 107 ? 0.915 77.927 26.351 1.00 23.76 106 GLU B O 1
ATOM 1915 N N . GLY B 1 108 ? 2.287 76.534 27.462 1.00 23.40 107 GLY B N 1
ATOM 1916 C CA . GLY B 1 108 ? 1.189 75.742 28.037 1.00 24.94 107 GLY B CA 1
ATOM 1917 C C . GLY B 1 108 ? 0.569 74.640 27.201 1.00 25.81 107 GLY B C 1
ATOM 1918 O O . GLY B 1 108 ? -0.347 73.953 27.683 1.00 26.45 107 GLY B O 1
ATOM 1919 N N . SER B 1 109 ? 1.050 74.439 25.975 1.00 25.22 108 SER B N 1
ATOM 1920 C CA . SER B 1 109 ? 0.485 73.375 25.152 1.00 25.07 108 SER B CA 1
ATOM 1921 C C . SER B 1 109 ? 1.545 72.683 24.264 1.00 24.70 108 SER B C 1
ATOM 1922 O O . SER B 1 109 ? 2.545 73.286 23.889 1.00 23.87 108 SER B O 1
ATOM 1925 N N . TRP B 1 110 ? 1.308 71.406 23.998 1.00 24.12 109 TRP B N 1
ATOM 1926 C CA . TRP B 1 110 ? 2.183 70.580 23.164 1.00 24.02 109 TRP B CA 1
ATOM 1927 C C . TRP B 1 110 ? 1.931 70.911 21.707 1.00 24.49 109 TRP B C 1
ATOM 1928 O O . TRP B 1 110 ? 0.762 70.960 21.284 1.00 24.44 109 TRP B O 1
ATOM 1939 N N . ARG B 1 111 ? 3.003 71.145 20.939 1.00 23.78 110 ARG B N 1
ATOM 1940 C CA . ARG B 1 111 ? 2.872 71.535 19.531 1.00 23.77 110 ARG B CA 1
ATOM 1941 C C . ARG B 1 111 ? 3.970 70.804 18.757 1.00 24.03 110 ARG B C 1
ATOM 1942 O O . ARG B 1 111 ? 5.104 70.677 19.231 1.00 24.24 110 ARG B O 1
ATOM 1950 N N . ILE B 1 112 ? 3.624 70.336 17.572 1.00 23.33 111 ILE B N 1
ATOM 1951 C CA . ILE B 1 112 ? 4.519 69.495 16.775 1.00 23.60 111 ILE B CA 1
ATOM 1952 C C . ILE B 1 112 ? 5.615 70.285 16.056 1.00 23.41 111 ILE B C 1
ATOM 1953 O O . ILE B 1 112 ? 5.353 71.254 15.329 1.00 23.73 111 ILE B O 1
ATOM 1958 N N . VAL B 1 113 ? 6.848 69.842 16.272 1.00 24.20 112 VAL B N 1
ATOM 1959 C CA . VAL B 1 113 ? 8.038 70.445 15.704 1.00 24.08 112 VAL B CA 1
ATOM 1960 C C . VAL B 1 113 ? 8.391 69.813 14.354 1.00 24.89 112 VAL B C 1
ATOM 1961 O O . VAL B 1 113 ? 8.757 70.526 13.414 1.00 24.06 112 VAL B O 1
ATOM 1965 N N . SER B 1 114 ? 8.271 68.489 14.261 1.00 24.78 113 SER B N 1
ATOM 1966 C CA . SER B 1 114 ? 8.596 67.796 13.036 1.00 25.89 113 SER B CA 1
ATOM 1967 C C . SER B 1 114 ? 7.969 66.431 13.007 1.00 25.60 113 SER B C 1
ATOM 1968 O O . SER B 1 114 ? 7.645 65.865 14.048 1.00 24.50 113 SER B O 1
ATOM 1971 N N . LYS B 1 115 ? 7.818 65.935 11.794 1.00 25.50 114 LYS B N 1
ATOM 1972 C CA A LYS B 1 115 ? 7.276 64.610 11.546 0.50 25.08 114 LYS B CA 1
ATOM 1973 C CA B LYS B 1 115 ? 7.261 64.633 11.521 0.50 25.87 114 LYS B CA 1
ATOM 1974 C C . LYS B 1 115 ? 8.113 63.929 10.474 1.00 25.39 114 LYS B C 1
ATOM 1975 O O . LYS B 1 115 ? 8.301 64.491 9.410 1.00 26.37 114 LYS B O 1
ATOM 1986 N N . VAL B 1 116 ? 8.648 62.738 10.777 1.00 24.36 115 VAL B N 1
ATOM 1987 C CA A VAL B 1 116 ? 9.360 61.934 9.764 0.50 24.10 115 VAL B CA 1
ATOM 1988 C CA B VAL B 1 116 ? 9.387 61.935 9.811 0.50 24.59 115 VAL B CA 1
ATOM 1989 C C . VAL B 1 116 ? 8.460 60.725 9.625 1.00 24.46 115 VAL B C 1
ATOM 1990 O O . VAL B 1 116 ? 7.796 60.331 10.596 1.00 24.32 115 VAL B O 1
ATOM 1997 N N . TYR B 1 117 ? 8.378 60.184 8.410 1.00 23.76 116 TYR B N 1
ATOM 1998 C CA . TYR B 1 117 ? 7.528 59.048 8.158 1.00 23.59 116 TYR B CA 1
ATOM 1999 C C . TYR B 1 117 ? 8.115 58.079 7.157 1.00 22.91 116 TYR B C 1
ATOM 2000 O O . TYR B 1 117 ? 9.064 58.400 6.396 1.00 22.81 116 TYR B O 1
ATOM 2009 N N . ARG B 1 118 ? 7.585 56.866 7.181 1.00 22.96 117 ARG B N 1
ATOM 2010 C CA . ARG B 1 118 ? 7.928 55.878 6.168 1.00 22.85 117 ARG B CA 1
ATOM 2011 C C . ARG B 1 118 ? 6.611 55.197 5.820 1.00 23.06 117 ARG B C 1
ATOM 2012 O O . ARG B 1 118 ? 5.744 55.034 6.678 1.00 23.06 117 ARG B O 1
ATOM 2020 N N . ILE B 1 119 ? 6.465 54.829 4.560 1.00 23.11 118 ILE B N 1
ATOM 2021 C CA . ILE B 1 119 ? 5.272 54.148 4.094 1.00 24.46 118 ILE B CA 1
ATOM 2022 C C . ILE B 1 119 ? 5.556 52.663 4.136 1.00 25.63 118 ILE B C 1
ATOM 2023 O O . ILE B 1 119 ? 6.577 52.203 3.619 1.00 24.61 118 ILE B O 1
ATOM 2028 N N . ARG B 1 120 ? 4.649 51.891 4.734 1.00 27.26 119 ARG B N 1
ATOM 2029 C CA . ARG B 1 120 ? 4.825 50.441 4.796 1.00 28.92 119 ARG B CA 1
ATOM 2030 C C . ARG B 1 120 ? 4.463 49.801 3.481 1.00 29.22 119 ARG B C 1
ATOM 2031 O O . ARG B 1 120 ? 5.016 48.742 3.175 1.00 29.95 119 ARG B O 1
ATOM 2048 N N . THR C 1 3 ? -10.387 52.148 23.170 1.00 37.04 2 THR C N 1
ATOM 2049 C CA . THR C 1 3 ? -9.773 52.837 22.032 1.00 36.10 2 THR C CA 1
ATOM 2050 C C . THR C 1 3 ? -8.294 53.025 22.310 1.00 35.31 2 THR C C 1
ATOM 2051 O O . THR C 1 3 ? -7.848 52.821 23.450 1.00 34.71 2 THR C O 1
ATOM 2055 N N . THR C 1 4 ? -7.534 53.419 21.287 1.00 34.15 3 THR C N 1
ATOM 2056 C CA . THR C 1 4 ? -6.090 53.616 21.457 1.00 33.43 3 THR C CA 1
ATOM 2057 C C . THR C 1 4 ? -5.783 54.624 22.582 1.00 32.59 3 THR C C 1
ATOM 2058 O O . THR C 1 4 ? -4.878 54.379 23.363 1.00 32.87 3 THR C O 1
ATOM 2062 N N . SER C 1 5 ? -6.545 55.720 22.671 1.00 31.99 4 SER C N 1
ATOM 2063 C CA . SER C 1 5 ? -6.338 56.735 23.716 1.00 31.77 4 SER C CA 1
ATOM 2064 C C . SER C 1 5 ? -6.620 56.155 25.110 1.00 30.68 4 SER C C 1
ATOM 2065 O O . SER C 1 5 ? -5.889 56.422 26.068 1.00 30.22 4 SER C O 1
ATOM 2068 N N . GLU C 1 6 ? -7.697 55.380 25.205 1.00 29.44 5 GLU C N 1
ATOM 2069 C CA . GLU C 1 6 ? -8.079 54.737 26.463 1.00 28.66 5 GLU C CA 1
ATOM 2070 C C . GLU C 1 6 ? -7.041 53.750 26.930 1.00 27.26 5 GLU C C 1
ATOM 2071 O O . GLU C 1 6 ? -6.829 53.653 28.139 1.00 25.89 5 GLU C O 1
ATOM 2077 N N . HIS C 1 7 ? -6.401 53.019 26.009 1.00 26.63 6 HIS C N 1
ATOM 2078 C CA . HIS C 1 7 ? -5.335 52.083 26.414 1.00 26.61 6 HIS C CA 1
ATOM 2079 C C . HIS C 1 7 ? -4.139 52.823 27.012 1.00 25.34 6 HIS C C 1
ATOM 2080 O O . HIS C 1 7 ? -3.610 52.396 28.038 1.00 24.35 6 HIS C O 1
ATOM 2087 N N . ILE C 1 8 ? -3.744 53.933 26.385 1.00 24.77 7 ILE C N 1
ATOM 2088 C CA . ILE C 1 8 ? -2.620 54.737 26.894 1.00 24.09 7 ILE C CA 1
ATOM 2089 C C . ILE C 1 8 ? -2.991 55.251 28.297 1.00 23.49 7 ILE C C 1
ATOM 2090 O O . ILE C 1 8 ? -2.172 55.168 29.231 1.00 23.68 7 ILE C O 1
ATOM 2095 N N . ALA C 1 9 ? -4.215 55.757 28.434 1.00 23.68 8 ALA C N 1
ATOM 2096 C CA . ALA C 1 9 ? -4.732 56.240 29.731 1.00 23.47 8 ALA C CA 1
ATOM 2097 C C . ALA C 1 9 ? -4.722 55.124 30.785 1.00 23.06 8 ALA C C 1
ATOM 2098 O O . ALA C 1 9 ? -4.349 55.354 31.931 1.00 22.93 8 ALA C O 1
ATOM 2100 N N . ALA C 1 10 ? -5.173 53.929 30.404 1.00 22.67 9 ALA C N 1
ATOM 2101 C CA . ALA C 1 10 ? -5.191 52.789 31.328 1.00 22.48 9 ALA C CA 1
ATOM 2102 C C . ALA C 1 10 ? -3.781 52.429 31.828 1.00 22.60 9 ALA C C 1
ATOM 2103 O O . ALA C 1 10 ? -3.593 52.085 32.996 1.00 22.68 9 ALA C O 1
ATOM 2105 N N . LEU C 1 11 ? -2.795 52.519 30.939 1.00 22.64 10 LEU C N 1
ATOM 2106 C CA . LEU C 1 11 ? -1.404 52.234 31.277 1.00 22.77 10 LEU C CA 1
ATOM 2107 C C . LEU C 1 11 ? -0.817 53.313 32.213 1.00 22.91 10 LEU C C 1
ATOM 2108 O O . LEU C 1 11 ? -0.129 52.981 33.146 1.00 22.62 10 LEU C O 1
ATOM 2113 N N . THR C 1 12 ? -1.087 54.597 31.980 1.00 23.12 11 THR C N 1
ATOM 2114 C CA . THR C 1 12 ? -0.547 55.630 32.894 1.00 23.56 11 THR C CA 1
ATOM 2115 C C . THR C 1 12 ? -1.263 55.542 34.259 1.00 23.44 11 THR C C 1
ATOM 2116 O O . THR C 1 12 ? -0.638 55.774 35.297 1.00 23.50 11 THR C O 1
ATOM 2120 N N . ALA C 1 13 ? -2.544 55.185 34.250 1.00 23.10 12 ALA C N 1
ATOM 2121 C CA . ALA C 1 13 ? -3.306 54.967 35.488 1.00 23.50 12 ALA C CA 1
ATOM 2122 C C . ALA C 1 13 ? -2.692 53.789 36.272 1.00 24.09 12 ALA C C 1
ATOM 2123 O O . ALA C 1 13 ? -2.614 53.833 37.498 1.00 24.10 12 ALA C O 1
ATOM 2125 N N . LEU C 1 14 ? -2.281 52.738 35.554 1.00 24.23 13 LEU C N 1
ATOM 2126 C CA . LEU C 1 14 ? -1.628 51.571 36.142 1.00 24.41 13 LEU C CA 1
ATOM 2127 C C . LEU C 1 14 ? -0.344 51.989 36.878 1.00 23.95 13 LEU C C 1
ATOM 2128 O O . LEU C 1 14 ? -0.091 51.500 37.985 1.00 23.91 13 LEU C O 1
ATOM 2133 N N . VAL C 1 15 ? 0.450 52.873 36.269 1.00 23.77 14 VAL C N 1
ATOM 2134 C CA . VAL C 1 15 ? 1.681 53.381 36.896 1.00 24.45 14 VAL C CA 1
ATOM 2135 C C . VAL C 1 15 ? 1.347 54.120 38.208 1.00 24.50 14 VAL C C 1
ATOM 2136 O O . VAL C 1 15 ? 1.972 53.884 39.241 1.00 25.13 14 VAL C O 1
ATOM 2140 N N . GLU C 1 16 ? 0.347 54.996 38.160 1.00 25.00 15 GLU C N 1
ATOM 2141 C CA . GLU C 1 16 ? -0.092 55.745 39.339 1.00 25.15 15 GLU C CA 1
ATOM 2142 C C . GLU C 1 16 ? -0.503 54.774 40.457 1.00 25.72 15 GLU C C 1
ATOM 2143 O O . GLU C 1 16 ? -0.118 54.937 41.616 1.00 24.94 15 GLU C O 1
ATOM 2145 N N . THR C 1 17 ? -1.258 53.744 40.087 1.00 25.63 16 THR C N 1
ATOM 2146 C CA . THR C 1 17 ? -1.705 52.749 41.058 1.00 25.58 16 THR C CA 1
ATOM 2147 C C . THR C 1 17 ? -0.549 51.972 41.684 1.00 25.58 16 THR C C 1
ATOM 2148 O O . THR C 1 17 ? -0.527 51.775 42.899 1.00 25.22 16 THR C O 1
ATOM 2152 N N . TYR C 1 18 ? 0.407 51.551 40.861 1.00 25.09 17 TYR C N 1
ATOM 2153 C CA A TYR C 1 18 ? 1.577 50.837 41.298 0.50 25.25 17 TYR C CA 1
ATOM 2154 C CA B TYR C 1 18 ? 1.533 50.750 41.431 0.50 25.43 17 TYR C CA 1
ATOM 2155 C C . TYR C 1 18 ? 2.446 51.631 42.284 1.00 25.11 17 TYR C C 1
ATOM 2156 O O . TYR C 1 18 ? 2.778 51.177 43.373 1.00 24.97 17 TYR C O 1
ATOM 2173 N N . VAL C 1 19 ? 2.788 52.859 41.875 1.00 24.76 18 VAL C N 1
ATOM 2174 C CA A VAL C 1 19 ? 3.662 53.704 42.720 0.50 24.52 18 VAL C CA 1
ATOM 2175 C CA B VAL C 1 19 ? 3.638 53.751 42.695 0.50 24.83 18 VAL C CA 1
ATOM 2176 C C . VAL C 1 19 ? 3.009 54.008 44.069 1.00 24.56 18 VAL C C 1
ATOM 2177 O O . VAL C 1 19 ? 3.666 53.868 45.097 1.00 24.79 18 VAL C O 1
ATOM 2197 N N . ALA C 1 21 ? 0.510 52.260 45.547 1.00 23.68 20 ALA C N 1
ATOM 2198 C CA . ALA C 1 21 ? 0.348 50.966 46.232 1.00 23.84 20 ALA C CA 1
ATOM 2199 C C . ALA C 1 21 ? 1.653 50.525 46.889 1.00 24.11 20 ALA C C 1
ATOM 2200 O O . ALA C 1 21 ? 1.620 49.966 47.985 1.00 23.69 20 ALA C O 1
ATOM 2218 N N . THR C 1 23 ? 4.212 52.560 47.898 1.00 24.69 22 THR C N 1
ATOM 2219 C CA . THR C 1 23 ? 4.456 53.494 48.999 1.00 24.55 22 THR C CA 1
ATOM 2220 C C . THR C 1 23 ? 3.615 53.199 50.238 1.00 24.51 22 THR C C 1
ATOM 2221 O O . THR C 1 23 ? 4.132 53.217 51.355 1.00 25.52 22 THR C O 1
ATOM 2225 N N . ARG C 1 24 ? 2.337 52.889 50.009 1.00 24.48 23 ARG C N 1
ATOM 2226 C CA . ARG C 1 24 ? 1.362 52.585 51.068 1.00 24.34 23 ARG C CA 1
ATOM 2227 C C . ARG C 1 24 ? 1.350 51.131 51.540 1.00 24.02 23 ARG C C 1
ATOM 2228 O O . ARG C 1 24 ? 0.719 50.839 52.553 1.00 24.01 23 ARG C O 1
ATOM 2236 N N . GLY C 1 25 ? 2.013 50.228 50.813 1.00 24.06 24 GLY C N 1
ATOM 2237 C CA . GLY C 1 25 ? 2.021 48.801 51.166 1.00 23.95 24 GLY C CA 1
ATOM 2238 C C . GLY C 1 25 ? 0.621 48.217 51.016 1.00 24.24 24 GLY C C 1
ATOM 2239 O O . GLY C 1 25 ? 0.160 47.463 51.879 1.00 23.89 24 GLY C O 1
ATOM 2240 N N . ASP C 1 26 ? -0.048 48.586 49.920 1.00 24.14 25 ASP C N 1
ATOM 2241 C CA . ASP C 1 26 ? -1.415 48.163 49.607 1.00 24.38 25 ASP C CA 1
ATOM 2242 C C . ASP C 1 26 ? -1.362 46.833 48.853 1.00 24.38 25 ASP C C 1
ATOM 2243 O O . ASP C 1 26 ? -1.248 46.813 47.628 1.00 24.03 25 ASP C O 1
ATOM 2248 N N . ARG C 1 27 ? -1.443 45.729 49.594 1.00 24.41 26 ARG C N 1
ATOM 2249 C CA . ARG C 1 27 ? -1.387 44.379 48.986 1.00 24.54 26 ARG C CA 1
ATOM 2250 C C . ARG C 1 27 ? -2.538 44.112 47.978 1.00 24.29 26 ARG C C 1
ATOM 2251 O O . ARG C 1 27 ? -2.263 43.613 46.894 1.00 24.90 26 ARG C O 1
ATOM 2259 N N . PRO C 1 28 ? -3.808 44.389 48.339 1.00 24.53 27 PRO C N 1
ATOM 2260 C CA . PRO C 1 28 ? -4.908 44.201 47.373 1.00 24.34 27 PRO C CA 1
ATOM 2261 C C . PRO C 1 28 ? -4.678 44.884 46.016 1.00 24.29 27 PRO C C 1
ATOM 2262 O O . PRO C 1 28 ? -4.850 44.247 44.972 1.00 24.17 27 PRO C O 1
ATOM 2266 N N . ALA C 1 29 ? -4.248 46.144 46.041 1.00 23.91 28 ALA C N 1
ATOM 2267 C CA . ALA C 1 29 ? -3.953 46.900 44.813 1.00 23.71 28 ALA C CA 1
ATOM 2268 C C . ALA C 1 29 ? -2.835 46.234 44.026 1.00 23.85 28 ALA C C 1
ATOM 2269 O O . ALA C 1 29 ? -2.968 46.032 42.828 1.00 24.16 28 ALA C O 1
ATOM 2271 N N . LEU C 1 30 ? -1.746 45.875 44.711 1.00 23.40 29 LEU C N 1
ATOM 2272 C CA . LEU C 1 30 ? -0.600 45.233 44.052 1.00 23.42 29 LEU C CA 1
ATOM 2273 C C . LEU C 1 30 ? -0.970 43.862 43.469 1.00 23.39 29 LEU C C 1
ATOM 2274 O O . LEU C 1 30 ? -0.493 43.503 42.388 1.00 23.57 29 LEU C O 1
ATOM 2279 N N . GLU C 1 31 ? -1.811 43.106 44.174 1.00 24.23 30 GLU C N 1
ATOM 2280 C CA . GLU C 1 31 ? -2.262 41.797 43.675 1.00 25.02 30 GLU C CA 1
ATOM 2281 C C . GLU C 1 31 ? -3.185 41.960 42.461 1.00 25.22 30 GLU C C 1
ATOM 2282 O O . GLU C 1 31 ? -3.220 41.071 41.622 1.00 25.55 30 GLU C O 1
ATOM 2288 N N . ARG C 1 32 ? -3.922 43.070 42.369 1.00 25.37 31 ARG C N 1
ATOM 2289 C CA A ARG C 1 32 ? -4.782 43.306 41.205 0.50 25.36 31 ARG C CA 1
ATOM 2290 C CA B ARG C 1 32 ? -4.787 43.322 41.221 0.50 25.75 31 ARG C CA 1
ATOM 2291 C C . ARG C 1 32 ? -3.985 43.680 39.965 1.00 25.73 31 ARG C C 1
ATOM 2292 O O . ARG C 1 32 ? -4.265 43.178 38.880 1.00 26.42 31 ARG C O 1
ATOM 2307 N N . ILE C 1 33 ? -2.986 44.551 40.130 1.00 25.30 32 ILE C N 1
ATOM 2308 C CA . ILE C 1 33 ? -2.186 45.044 38.999 1.00 25.13 32 ILE C CA 1
ATOM 2309 C C . ILE C 1 33 ? -1.008 44.178 38.511 1.00 24.62 32 ILE C C 1
ATOM 2310 O O . ILE C 1 33 ? -0.537 44.411 37.397 1.00 24.94 32 ILE C O 1
ATOM 2315 N N . PHE C 1 34 ? -0.509 43.279 39.352 1.00 23.93 33 PHE C N 1
ATOM 2316 C CA . PHE C 1 34 ? 0.562 42.360 38.989 1.00 23.82 33 PHE C CA 1
ATOM 2317 C C . PHE C 1 34 ? 0.018 40.954 38.895 1.00 23.27 33 PHE C C 1
ATOM 2318 O O . PHE C 1 34 ? -0.772 40.549 39.753 1.00 23.19 33 PHE C O 1
ATOM 2326 N N . PHE C 1 35 ? 0.428 40.210 37.870 1.00 23.65 34 PHE C N 1
ATOM 2327 C CA . PHE C 1 35 ? 0.071 38.788 37.795 1.00 23.54 34 PHE C CA 1
ATOM 2328 C C . PHE C 1 35 ? 0.726 38.075 38.962 1.00 23.10 34 PHE C C 1
ATOM 2329 O O . PHE C 1 35 ? 1.811 38.454 39.397 1.00 23.02 34 PHE C O 1
ATOM 2337 N N . GLY C 1 36 ? 0.118 37.006 39.442 1.00 22.90 35 GLY C N 1
ATOM 2338 C CA . GLY C 1 36 ? 0.697 36.267 40.545 1.00 22.82 35 GLY C CA 1
ATOM 2339 C C . GLY C 1 36 ? 2.070 35.701 40.252 1.00 23.06 35 GLY C C 1
ATOM 2340 O O . GLY C 1 36 ? 2.920 35.635 41.146 1.00 23.26 35 GLY C O 1
ATOM 2341 N N . LYS C 1 37 ? 2.295 35.309 38.991 1.00 22.94 36 LYS C N 1
ATOM 2342 C CA . LYS C 1 37 ? 3.572 34.763 38.540 1.00 23.46 36 LYS C CA 1
ATOM 2343 C C . LYS C 1 37 ? 4.574 35.844 38.104 1.00 23.16 36 LYS C C 1
ATOM 2344 O O . LYS C 1 37 ? 5.661 35.505 37.594 1.00 22.30 36 LYS C O 1
ATOM 2350 N N . ALA C 1 38 ? 4.222 37.127 38.276 1.00 22.70 37 ALA C N 1
ATOM 2351 C CA . ALA C 1 38 ? 5.115 38.222 37.922 1.00 23.59 37 ALA C CA 1
ATOM 2352 C C . ALA C 1 38 ? 6.354 38.206 38.801 1.00 23.67 37 ALA C C 1
ATOM 2353 O O . ALA C 1 38 ? 6.326 37.697 39.916 1.00 23.16 37 ALA C O 1
ATOM 2355 N N . SER C 1 39 ? 7.433 38.767 38.259 1.00 24.34 38 SER C N 1
ATOM 2356 C CA A SER C 1 39 ? 8.680 38.868 39.000 0.50 24.33 38 SER C CA 1
ATOM 2357 C CA B SER C 1 39 ? 8.723 38.858 38.921 0.50 24.56 38 SER C CA 1
ATOM 2358 C C . SER C 1 39 ? 9.184 40.309 39.010 1.00 24.26 38 SER C C 1
ATOM 2359 O O . SER C 1 39 ? 8.831 41.112 38.136 1.00 23.97 38 SER C O 1
ATOM 2364 N N . GLU C 1 40 ? 9.928 40.638 40.069 1.00 24.00 39 GLU C N 1
ATOM 2365 C CA . GLU C 1 40 ? 10.540 41.957 40.257 1.00 23.64 39 GLU C CA 1
ATOM 2366 C C . GLU C 1 40 ? 12.009 41.580 40.342 1.00 22.82 39 GLU C C 1
ATOM 2367 O O . GLU C 1 40 ? 12.403 40.908 41.292 1.00 22.43 39 GLU C O 1
ATOM 2373 N N . VAL C 1 41 ? 12.818 42.070 39.403 1.00 22.58 40 VAL C N 1
ATOM 2374 C CA . VAL C 1 41 ? 14.220 41.692 39.312 1.00 22.17 40 VAL C CA 1
ATOM 2375 C C . VAL C 1 41 ? 15.173 42.874 39.181 1.00 22.10 40 VAL C C 1
ATOM 2376 O O . VAL C 1 41 ? 14.906 43.786 38.415 1.00 21.25 40 VAL C O 1
ATOM 2380 N N . GLY C 1 42 ? 16.274 42.853 39.924 1.00 21.85 41 GLY C N 1
ATOM 2381 C CA . GLY C 1 42 ? 17.282 43.927 39.842 1.00 21.82 41 GLY C CA 1
ATOM 2382 C C . GLY C 1 42 ? 18.440 43.681 40.782 1.00 22.26 41 GLY C C 1
ATOM 2383 O O . GLY C 1 42 ? 18.398 42.741 41.583 1.00 21.35 41 GLY C O 1
ATOM 2384 N N . HIS C 1 43 ? 19.500 44.485 40.647 1.00 22.90 42 HIS C N 1
ATOM 2385 C CA . HIS C 1 43 ? 20.638 44.391 41.549 1.00 24.53 42 HIS C CA 1
ATOM 2386 C C . HIS C 1 43 ? 20.359 45.314 42.721 1.00 26.39 42 HIS C C 1
ATOM 2387 O O . HIS C 1 43 ? 19.942 46.463 42.537 1.00 24.92 42 HIS C O 1
ATOM 2394 N N . TYR C 1 44 ? 20.596 44.801 43.920 1.00 29.13 43 TYR C N 1
ATOM 2395 C CA . TYR C 1 44 ? 20.356 45.539 45.137 1.00 31.91 43 TYR C CA 1
ATOM 2396 C C . TYR C 1 44 ? 21.543 45.226 46.023 1.00 32.78 43 TYR C C 1
ATOM 2397 O O . TYR C 1 44 ? 21.788 44.057 46.358 1.00 32.11 43 TYR C O 1
ATOM 2406 N N . GLU C 1 45 ? 22.282 46.278 46.381 1.00 33.54 44 GLU C N 1
ATOM 2407 C CA . GLU C 1 45 ? 23.511 46.217 47.197 1.00 34.49 44 GLU C CA 1
ATOM 2408 C C . GLU C 1 45 ? 24.458 45.076 46.739 1.00 33.77 44 GLU C C 1
ATOM 2409 O O . GLU C 1 45 ? 24.854 44.196 47.505 1.00 33.77 44 GLU C O 1
ATOM 2415 N N . GLY C 1 46 ? 24.763 45.134 45.441 1.00 32.98 45 GLY C N 1
ATOM 2416 C CA . GLY C 1 46 ? 25.662 44.219 44.759 1.00 32.38 45 GLY C CA 1
ATOM 2417 C C . GLY C 1 46 ? 25.208 42.823 44.369 1.00 31.68 45 GLY C C 1
ATOM 2418 O O . GLY C 1 46 ? 25.966 42.111 43.718 1.00 32.34 45 GLY C O 1
ATOM 2419 N N . GLU C 1 47 ? 23.990 42.436 44.729 1.00 29.82 46 GLU C N 1
ATOM 2420 C CA . GLU C 1 47 ? 23.496 41.103 44.436 1.00 28.80 46 GLU C CA 1
ATOM 2421 C C . GLU C 1 47 ? 22.239 41.147 43.622 1.00 26.94 46 GLU C C 1
ATOM 2422 O O . GLU C 1 47 ? 21.510 42.126 43.665 1.00 25.66 46 GLU C O 1
ATOM 2428 N N . LEU C 1 48 ? 21.986 40.063 42.901 1.00 25.29 47 LEU C N 1
ATOM 2429 C CA . LEU C 1 48 ? 20.805 39.939 42.092 1.00 24.80 47 LEU C CA 1
ATOM 2430 C C . LEU C 1 48 ? 19.655 39.547 43.008 1.00 24.28 47 LEU C C 1
ATOM 2431 O O . LEU C 1 48 ? 19.777 38.580 43.772 1.00 23.48 47 LEU C O 1
ATOM 2436 N N . LEU C 1 49 ? 18.576 40.320 42.984 1.00 23.49 48 LEU C N 1
ATOM 2437 C CA . LEU C 1 49 ? 17.387 40.024 43.767 1.00 23.76 48 LEU C CA 1
ATOM 2438 C C . LEU C 1 49 ? 16.291 39.685 42.766 1.00 23.06 48 LEU C C 1
ATOM 2439 O O . LEU C 1 49 ? 15.984 40.492 41.903 1.00 22.54 48 LEU C O 1
ATOM 2444 N N . TRP C 1 50 ? 15.752 38.474 42.863 1.00 22.76 49 TRP C N 1
ATOM 2445 C CA . TRP C 1 50 ? 14.699 37.997 41.996 1.00 22.96 49 TRP C CA 1
ATOM 2446 C C . TRP C 1 50 ? 13.507 37.669 42.898 1.00 23.25 49 TRP C C 1
ATOM 2447 O O . TRP C 1 50 ? 13.455 36.583 43.487 1.00 23.37 49 TRP C O 1
ATOM 2458 N N . ASN C 1 51 ? 12.558 38.598 42.988 1.00 22.49 50 ASN C N 1
ATOM 2459 C CA . ASN C 1 51 ? 11.376 38.455 43.832 1.00 23.38 50 ASN C CA 1
ATOM 2460 C C . ASN C 1 51 ? 10.132 37.995 43.139 1.00 23.14 50 ASN C C 1
ATOM 2461 O O . ASN C 1 51 ? 9.858 38.431 42.032 1.00 23.21 50 ASN C O 1
ATOM 2466 N N . SER C 1 52 ? 9.340 37.174 43.827 1.00 22.54 51 SER C N 1
ATOM 2467 C CA . SER C 1 52 ? 8.057 36.782 43.328 1.00 22.78 51 SER C CA 1
ATOM 2468 C C . SER C 1 52 ? 7.174 37.993 43.628 1.00 22.94 51 SER C C 1
ATOM 2469 O O . SER C 1 52 ? 7.602 38.904 44.362 1.00 21.95 51 SER C O 1
ATOM 2472 N N . ARG C 1 53 ? 5.958 38.034 43.083 1.00 23.48 52 ARG C N 1
ATOM 2473 C CA . ARG C 1 53 ? 5.047 39.127 43.395 1.00 23.47 52 ARG C CA 1
ATOM 2474 C C . ARG C 1 53 ? 4.853 39.215 44.911 1.00 23.85 52 ARG C C 1
ATOM 2475 O O . ARG C 1 53 ? 4.903 40.314 45.482 1.00 22.97 52 ARG C O 1
ATOM 2483 N N . ASP C 1 54 ? 4.615 38.073 45.560 1.00 24.25 53 ASP C N 1
ATOM 2484 C CA . ASP C 1 54 ? 4.413 38.049 47.006 1.00 25.02 53 ASP C CA 1
ATOM 2485 C C . ASP C 1 54 ? 5.600 38.618 47.808 1.00 24.66 53 ASP C C 1
ATOM 2486 O O . ASP C 1 54 ? 5.404 39.365 48.783 1.00 23.95 53 ASP C O 1
ATOM 2491 N N . ALA C 1 55 ? 6.811 38.233 47.411 1.00 24.37 54 ALA C N 1
ATOM 2492 C CA . ALA C 1 55 ? 8.041 38.710 48.053 1.00 24.02 54 ALA C CA 1
ATOM 2493 C C . ALA C 1 55 ? 8.189 40.220 47.849 1.00 24.16 54 ALA C C 1
ATOM 2494 O O . ALA C 1 55 ? 8.591 40.928 48.758 1.00 24.57 54 ALA C O 1
ATOM 2496 N N . PHE C 1 56 ? 7.861 40.694 46.653 1.00 24.21 55 PHE C N 1
ATOM 2497 C CA . PHE C 1 56 ? 7.886 42.125 46.332 1.00 24.61 55 PHE C CA 1
ATOM 2498 C C . PHE C 1 56 ? 6.862 42.880 47.199 1.00 24.16 55 PHE C C 1
ATOM 2499 O O . PHE C 1 56 ? 7.203 43.885 47.815 1.00 23.80 55 PHE C O 1
ATOM 2507 N N . ILE C 1 57 ? 5.630 42.376 47.253 1.00 23.76 56 ILE C N 1
ATOM 2508 C CA . ILE C 1 57 ? 4.569 43.009 48.068 1.00 23.91 56 ILE C CA 1
ATOM 2509 C C . ILE C 1 57 ? 4.988 43.037 49.528 1.00 24.39 56 ILE C C 1
ATOM 2510 O O . ILE C 1 57 ? 4.812 44.057 50.177 1.00 24.27 56 ILE C O 1
ATOM 2515 N N . ALA C 1 58 ? 5.544 41.931 50.033 1.00 24.86 57 ALA C N 1
ATOM 2516 C CA . ALA C 1 58 ? 6.021 41.853 51.423 1.00 25.71 57 ALA C CA 1
ATOM 2517 C C . ALA C 1 58 ? 7.023 42.968 51.771 1.00 25.97 57 ALA C C 1
ATOM 2518 O O . ALA C 1 58 ? 6.922 43.572 52.859 1.00 24.99 57 ALA C O 1
ATOM 2528 N N . CYS C 1 60 ? 7.238 45.879 50.265 1.00 26.06 59 CYS C N 1
ATOM 2529 C CA . CYS C 1 60 ? 6.493 47.145 50.238 1.00 25.27 59 CYS C CA 1
ATOM 2530 C C . CYS C 1 60 ? 5.789 47.355 51.579 1.00 25.21 59 CYS C C 1
ATOM 2531 O O . CYS C 1 60 ? 5.807 48.463 52.122 1.00 25.00 59 CYS C O 1
ATOM 2534 N N . GLU C 1 61 ? 5.170 46.286 52.084 1.00 24.88 60 GLU C N 1
ATOM 2535 C CA . GLU C 1 61 ? 4.487 46.304 53.374 1.00 25.25 60 GLU C CA 1
ATOM 2536 C C . GLU C 1 61 ? 5.472 46.639 54.485 1.00 25.05 60 GLU C C 1
ATOM 2537 O O . GLU C 1 61 ? 5.170 47.474 55.346 1.00 25.39 60 GLU C O 1
ATOM 2543 N N . ASP C 1 62 ? 6.646 46.005 54.457 1.00 24.95 61 ASP C N 1
ATOM 2544 C CA . ASP C 1 62 ? 7.694 46.250 55.460 1.00 25.23 61 ASP C CA 1
ATOM 2545 C C . ASP C 1 62 ? 8.173 47.705 55.483 1.00 24.99 61 ASP C C 1
ATOM 2546 O O . ASP C 1 62 ? 8.411 48.238 56.564 1.00 24.54 61 ASP C O 1
ATOM 2551 N N . ALA C 1 63 ? 8.292 48.327 54.305 1.00 24.81 62 ALA C N 1
ATOM 2552 C CA . ALA C 1 63 ? 8.732 49.726 54.167 1.00 25.19 62 ALA C CA 1
ATOM 2553 C C . ALA C 1 63 ? 7.581 50.748 54.047 1.00 25.52 62 ALA C C 1
ATOM 2554 O O . ALA C 1 63 ? 7.852 51.941 53.896 1.00 25.91 62 ALA C O 1
ATOM 2556 N N . ALA C 1 64 ? 6.327 50.286 54.155 1.00 25.74 63 ALA C N 1
ATOM 2557 C CA . ALA C 1 64 ? 5.112 51.112 54.030 1.00 25.65 63 ALA C CA 1
ATOM 2558 C C . ALA C 1 64 ? 5.146 52.420 54.822 1.00 26.13 63 ALA C C 1
ATOM 2559 O O . ALA C 1 64 ? 5.662 52.460 55.938 1.00 25.74 63 ALA C O 1
ATOM 2561 N N . ASP C 1 65 ? 4.605 53.475 54.212 1.00 26.87 64 ASP C N 1
ATOM 2562 C CA . ASP C 1 65 ? 4.543 54.804 54.806 1.00 27.78 64 ASP C CA 1
ATOM 2563 C C . ASP C 1 65 ? 3.208 55.401 54.389 1.00 27.84 64 ASP C C 1
ATOM 2564 O O . ASP C 1 65 ? 2.954 55.541 53.205 1.00 28.11 64 ASP C O 1
ATOM 2569 N N . ALA C 1 66 ? 2.360 55.743 55.354 1.00 28.21 65 ALA C N 1
ATOM 2570 C CA . ALA C 1 66 ? 1.023 56.291 55.069 1.00 28.71 65 ALA C CA 1
ATOM 2571 C C . ALA C 1 66 ? 0.947 57.784 54.717 1.00 29.02 65 ALA C C 1
ATOM 2572 O O . ALA C 1 66 ? -0.098 58.229 54.230 1.00 28.96 65 ALA C O 1
ATOM 2574 N N . GLU C 1 67 ? 2.027 58.544 54.933 1.00 29.44 66 GLU C N 1
ATOM 2575 C CA . GLU C 1 67 ? 2.024 59.995 54.690 1.00 29.97 66 GLU C CA 1
ATOM 2576 C C . GLU C 1 67 ? 2.840 60.545 53.516 1.00 30.43 66 GLU C C 1
ATOM 2577 O O . GLU C 1 67 ? 2.454 61.581 52.970 1.00 31.17 66 GLU C O 1
ATOM 2579 N N . THR C 1 68 ? 3.930 59.884 53.124 1.00 30.79 67 THR C N 1
ATOM 2580 C CA A THR C 1 68 ? 4.783 60.362 52.025 0.50 30.94 67 THR C CA 1
ATOM 2581 C CA B THR C 1 68 ? 4.781 60.390 52.029 0.50 30.95 67 THR C CA 1
ATOM 2582 C C . THR C 1 68 ? 4.087 60.419 50.656 1.00 31.51 67 THR C C 1
ATOM 2583 O O . THR C 1 68 ? 3.390 59.494 50.283 1.00 31.85 67 THR C O 1
ATOM 2590 N N . ASP C 1 69 ? 4.287 61.512 49.921 1.00 32.43 68 ASP C N 1
ATOM 2591 C CA . ASP C 1 69 ? 3.720 61.689 48.599 1.00 33.35 68 ASP C CA 1
ATOM 2592 C C . ASP C 1 69 ? 4.867 61.268 47.696 1.00 33.98 68 ASP C C 1
ATOM 2593 O O . ASP C 1 69 ? 5.877 61.983 47.634 1.00 34.79 68 ASP C O 1
ATOM 2595 N N . PRO C 1 70 ? 4.734 60.113 46.999 1.00 34.07 69 PRO C N 1
ATOM 2596 C CA . PRO C 1 70 ? 5.825 59.602 46.145 1.00 34.08 69 PRO C CA 1
ATOM 2597 C C . PRO C 1 70 ? 6.185 60.471 44.941 1.00 33.70 69 PRO C C 1
ATOM 2598 O O . PRO C 1 70 ? 5.321 61.138 44.383 1.00 34.39 69 PRO C O 1
ATOM 2602 N N . PHE C 1 71 ? 7.472 60.443 44.592 1.00 32.70 70 PHE C N 1
ATOM 2603 C CA . PHE C 1 71 ? 8.051 61.185 43.496 1.00 31.58 70 PHE C CA 1
ATOM 2604 C C . PHE C 1 71 ? 8.253 60.187 42.393 1.00 30.37 70 PHE C C 1
ATOM 2605 O O . PHE C 1 71 ? 8.979 59.213 42.580 1.00 28.54 70 PHE C O 1
ATOM 2608 N N . TRP C 1 72 ? 7.617 60.433 41.251 1.00 29.39 71 TRP C N 1
ATOM 2609 C CA . TRP C 1 72 ? 7.706 59.548 40.107 1.00 29.28 71 TRP C CA 1
ATOM 2610 C C . TRP C 1 72 ? 7.372 60.247 38.808 1.00 27.98 71 TRP C C 1
ATOM 2611 O O . TRP C 1 72 ? 6.757 61.320 38.809 1.00 27.30 71 TRP C O 1
ATOM 2622 N N . ALA C 1 73 ? 7.775 59.612 37.712 1.00 26.76 72 ALA C N 1
ATOM 2623 C CA . ALA C 1 73 ? 7.554 60.118 36.368 1.00 26.06 72 ALA C CA 1
ATOM 2624 C C . ALA C 1 73 ? 7.606 58.996 35.351 1.00 26.08 72 ALA C C 1
ATOM 2625 O O . ALA C 1 73 ? 8.380 58.059 35.525 1.00 27.04 72 ALA C O 1
ATOM 2627 N N . ILE C 1 74 ? 6.773 59.084 34.321 1.00 25.18 73 ILE C N 1
ATOM 2628 C CA . ILE C 1 74 ? 6.742 58.111 33.231 1.00 25.24 73 ILE C CA 1
ATOM 2629 C C . ILE C 1 74 ? 7.651 58.678 32.148 1.00 25.22 73 ILE C C 1
ATOM 2630 O O . ILE C 1 74 ? 7.445 59.816 31.707 1.00 24.83 73 ILE C O 1
ATOM 2635 N N . SER C 1 75 ? 8.683 57.916 31.784 1.00 24.39 74 SER C N 1
ATOM 2636 C CA . SER C 1 75 ? 9.638 58.300 30.746 1.00 24.62 74 SER C CA 1
ATOM 2637 C C . SER C 1 75 ? 9.174 57.824 29.385 1.00 23.32 74 SER C C 1
ATOM 2638 O O . SER C 1 75 ? 9.353 58.545 28.427 1.00 22.92 74 SER C O 1
ATOM 2641 N N . SER C 1 76 ? 8.623 56.620 29.287 1.00 22.97 75 SER C N 1
ATOM 2642 C CA . SER C 1 76 ? 8.133 56.130 28.009 1.00 22.90 75 SER C CA 1
ATOM 2643 C C . SER C 1 76 ? 7.097 55.057 28.197 1.00 23.06 75 SER C C 1
ATOM 2644 O O . SER C 1 76 ? 7.084 54.372 29.226 1.00 22.15 75 SER C O 1
ATOM 2647 N N . VAL C 1 77 ? 6.249 54.925 27.182 1.00 22.69 76 VAL C N 1
ATOM 2648 C CA . VAL C 1 77 ? 5.188 53.934 27.096 1.00 22.97 76 VAL C CA 1
ATOM 2649 C C . VAL C 1 77 ? 5.214 53.431 25.661 1.00 23.18 76 VAL C C 1
ATOM 2650 O O . VAL C 1 77 ? 5.221 54.243 24.743 1.00 23.05 76 VAL C O 1
ATOM 2654 N N . SER C 1 78 ? 5.279 52.110 25.474 1.00 22.57 77 SER C N 1
ATOM 2655 C CA . SER C 1 78 ? 5.286 51.478 24.167 1.00 22.63 77 SER C CA 1
ATOM 2656 C C . SER C 1 78 ? 4.202 50.423 24.149 1.00 22.23 77 SER C C 1
ATOM 2657 O O . SER C 1 78 ? 4.075 49.686 25.124 1.00 21.76 77 SER C O 1
ATOM 2660 N N . VAL C 1 79 ? 3.467 50.325 23.038 1.00 21.97 78 VAL C N 1
ATOM 2661 C CA . VAL C 1 79 ? 2.361 49.382 22.893 1.00 21.69 78 VAL C CA 1
ATOM 2662 C C . VAL C 1 79 ? 2.340 48.690 21.545 1.00 21.75 78 VAL C C 1
ATOM 2663 O O . VAL C 1 79 ? 2.504 49.340 20.513 1.00 21.49 78 VAL C O 1
ATOM 2667 N N . GLN C 1 80 ? 2.145 47.377 21.556 1.00 21.51 79 GLN C N 1
ATOM 2668 C CA . GLN C 1 80 ? 2.005 46.594 20.331 1.00 21.81 79 GLN C CA 1
ATOM 2669 C C . GLN C 1 80 ? 0.886 45.631 20.644 1.00 21.55 79 GLN C C 1
ATOM 2670 O O . GLN C 1 80 ? 1.058 44.724 21.440 1.00 21.37 79 GLN C O 1
ATOM 2676 N N . GLY C 1 81 ? -0.290 45.859 20.065 1.00 22.05 80 GLY C N 1
ATOM 2677 C CA . GLY C 1 81 ? -1.430 44.998 20.325 1.00 22.09 80 GLY C CA 1
ATOM 2678 C C . GLY C 1 81 ? -1.728 44.941 21.817 1.00 22.49 80 GLY C C 1
ATOM 2679 O O . GLY C 1 81 ? -1.882 45.988 22.483 1.00 22.96 80 GLY C O 1
ATOM 2680 N N . ASP C 1 82 ? -1.708 43.727 22.361 1.00 21.93 81 ASP C N 1
ATOM 2681 C CA . ASP C 1 82 ? -2.017 43.508 23.785 1.00 22.40 81 ASP C CA 1
ATOM 2682 C C . ASP C 1 82 ? -0.799 43.447 24.716 1.00 22.69 81 ASP C C 1
ATOM 2683 O O . ASP C 1 82 ? -0.931 42.959 25.825 1.00 22.00 81 ASP C O 1
ATOM 2688 N N . ILE C 1 83 ? 0.360 43.926 24.262 1.00 22.52 82 ILE C N 1
ATOM 2689 C CA . ILE C 1 83 ? 1.558 43.975 25.108 1.00 21.93 82 ILE C CA 1
ATOM 2690 C C . ILE C 1 83 ? 2.075 45.401 25.150 1.00 22.32 82 ILE C C 1
ATOM 2691 O O . ILE C 1 83 ? 1.923 46.179 24.189 1.00 21.86 82 ILE C O 1
ATOM 2696 N N . ALA C 1 84 ? 2.672 45.737 26.276 1.00 21.72 83 ALA C N 1
ATOM 2697 C CA . ALA C 1 84 ? 3.223 47.052 26.501 1.00 22.48 83 ALA C CA 1
ATOM 2698 C C . ALA C 1 84 ? 4.435 47.042 27.391 1.00 24.16 83 ALA C C 1
ATOM 2699 O O . ALA C 1 84 ? 4.634 46.122 28.164 1.00 23.72 83 ALA C O 1
ATOM 2714 N N . LEU C 1 86 ? 6.786 49.880 29.788 1.00 25.74 85 LEU C N 1
ATOM 2715 C CA A LEU C 1 86 ? 6.803 51.192 30.392 0.50 25.36 85 LEU C CA 1
ATOM 2716 C CA B LEU C 1 86 ? 6.819 51.202 30.397 0.50 25.70 85 LEU C CA 1
ATOM 2717 C C . LEU C 1 86 ? 8.125 51.453 31.092 1.00 25.52 85 LEU C C 1
ATOM 2718 O O . LEU C 1 86 ? 8.678 50.543 31.717 1.00 25.30 85 LEU C O 1
ATOM 2727 N N . HIS C 1 87 ? 8.612 52.683 30.992 1.00 24.41 86 HIS C N 1
ATOM 2728 C CA . HIS C 1 87 ? 9.812 53.096 31.681 1.00 23.32 86 HIS C CA 1
ATOM 2729 C C . HIS C 1 87 ? 9.283 54.142 32.666 1.00 23.10 86 HIS C C 1
ATOM 2730 O O . HIS C 1 87 ? 8.802 55.211 32.268 1.00 22.43 86 HIS C O 1
ATOM 2737 N N . VAL C 1 88 ? 9.400 53.820 33.953 1.00 23.11 87 VAL C N 1
ATOM 2738 C CA . VAL C 1 88 ? 8.970 54.681 35.047 1.00 23.81 87 VAL C CA 1
ATOM 2739 C C . VAL C 1 88 ? 10.149 55.016 35.965 1.00 24.68 87 VAL C C 1
ATOM 2740 O O . VAL C 1 88 ? 10.968 54.140 36.275 1.00 24.83 87 VAL C O 1
ATOM 2744 N N . GLU C 1 89 ? 10.262 56.293 36.323 1.00 25.47 88 GLU C N 1
ATOM 2745 C CA . GLU C 1 89 ? 11.241 56.760 37.291 1.00 26.84 88 GLU C CA 1
ATOM 2746 C C . GLU C 1 89 ? 10.448 56.791 38.578 1.00 27.27 88 GLU C C 1
ATOM 2747 O O . GLU C 1 89 ? 9.336 57.330 38.580 1.00 26.90 88 GLU C O 1
ATOM 2753 N N . ASN C 1 90 ? 11.000 56.261 39.667 1.00 27.36 89 ASN C N 1
ATOM 2754 C CA . ASN C 1 90 ? 10.289 56.247 40.938 1.00 28.06 89 ASN C CA 1
ATOM 2755 C C . ASN C 1 90 ? 11.240 56.256 42.123 1.00 28.25 89 ASN C C 1
ATOM 2756 O O . ASN C 1 90 ? 12.276 55.581 42.083 1.00 27.54 89 ASN C O 1
ATOM 2761 N N . ASP C 1 91 ? 10.891 57.008 43.166 1.00 28.33 90 ASP C N 1
ATOM 2762 C CA . ASP C 1 91 ? 11.697 57.052 44.386 1.00 29.08 90 ASP C CA 1
ATOM 2763 C C . ASP C 1 91 ? 11.108 56.072 45.398 1.00 29.22 90 ASP C C 1
ATOM 2764 O O . ASP C 1 91 ? 9.887 55.953 45.512 1.00 29.43 90 ASP C O 1
ATOM 2769 N N . TRP C 1 92 ? 11.971 55.322 46.077 1.00 29.02 91 TRP C N 1
ATOM 2770 C CA . TRP C 1 92 ? 11.523 54.356 47.082 1.00 28.99 91 TRP C CA 1
ATOM 2771 C C . TRP C 1 92 ? 12.635 54.176 48.088 1.00 28.63 91 TRP C C 1
ATOM 2772 O O . TRP C 1 92 ? 13.777 53.977 47.696 1.00 28.56 91 TRP C O 1
ATOM 2783 N N . ALA C 1 93 ? 12.297 54.283 49.371 1.00 28.83 92 ALA C N 1
ATOM 2784 C CA . ALA C 1 93 ? 13.247 54.123 50.476 1.00 28.84 92 ALA C CA 1
ATOM 2785 C C . ALA C 1 93 ? 14.529 54.960 50.339 1.00 28.84 92 ALA C C 1
ATOM 2786 O O . ALA C 1 93 ? 15.632 54.462 50.583 1.00 29.02 92 ALA C O 1
ATOM 2788 N N . GLY C 1 94 ? 14.368 56.215 49.924 1.00 28.81 93 GLY C N 1
ATOM 2789 C CA . GLY C 1 94 ? 15.484 57.147 49.757 1.00 29.08 93 GLY C CA 1
ATOM 2790 C C . GLY C 1 94 ? 16.392 56.976 48.542 1.00 29.42 93 GLY C C 1
ATOM 2791 O O . GLY C 1 94 ? 17.442 57.632 48.469 1.00 29.15 93 GLY C O 1
ATOM 2800 N N . ARG C 1 96 ? 16.522 56.429 44.039 1.00 28.33 95 ARG C N 1
ATOM 2801 C CA . ARG C 1 96 ? 15.835 56.685 42.784 1.00 27.91 95 ARG C CA 1
ATOM 2802 C C . ARG C 1 96 ? 16.057 55.500 41.876 1.00 26.57 95 ARG C C 1
ATOM 2803 O O . ARG C 1 96 ? 17.193 55.088 41.649 1.00 26.67 95 ARG C O 1
ATOM 2811 N N . PHE C 1 97 ? 14.954 54.990 41.346 1.00 25.47 96 PHE C N 1
ATOM 2812 C CA . PHE C 1 97 ? 14.949 53.834 40.488 1.00 24.07 96 PHE C CA 1
ATOM 2813 C C . PHE C 1 97 ? 14.431 54.096 39.090 1.00 23.77 96 PHE C C 1
ATOM 2814 O O . PHE C 1 97 ? 13.638 54.990 38.887 1.00 22.70 96 PHE C O 1
ATOM 2822 N N . ASP C 1 98 ? 14.912 53.293 38.145 1.00 23.19 97 ASP C N 1
ATOM 2823 C CA . ASP C 1 98 ? 14.382 53.235 36.794 1.00 23.20 97 ASP C CA 1
ATOM 2824 C C . ASP C 1 98 ? 13.755 51.865 36.758 1.00 23.06 97 ASP C C 1
ATOM 2825 O O . ASP C 1 98 ? 14.450 50.890 37.021 1.00 23.36 97 ASP C O 1
ATOM 2830 N N . ASP C 1 99 ? 12.450 51.811 36.517 1.00 23.11 98 ASP C N 1
ATOM 2831 C CA . ASP C 1 99 ? 11.678 50.576 36.432 1.00 23.70 98 ASP C CA 1
ATOM 2832 C C . ASP C 1 99 ? 11.277 50.365 34.996 1.00 23.71 98 ASP C C 1
ATOM 2833 O O . ASP C 1 99 ? 10.761 51.303 34.369 1.00 24.10 98 ASP C O 1
ATOM 2838 N N . PHE C 1 100 ? 11.538 49.170 34.478 1.00 24.18 99 PHE C N 1
ATOM 2839 C CA . PHE C 1 100 ? 11.123 48.769 33.136 1.00 24.51 99 PHE C CA 1
ATOM 2840 C C . PHE C 1 100 ? 10.066 47.704 33.413 1.00 25.12 99 PHE C C 1
ATOM 2841 O O . PHE C 1 100 ? 10.407 46.623 33.904 1.00 24.73 99 PHE C O 1
ATOM 2849 N N . LEU C 1 101 ? 8.806 48.025 33.097 1.00 25.65 100 LEU C N 1
ATOM 2850 C CA A LEU C 1 101 ? 7.684 47.128 33.327 0.50 26.19 100 LEU C CA 1
ATOM 2851 C CA B LEU C 1 101 ? 7.677 47.125 33.322 0.50 26.16 100 LEU C CA 1
ATOM 2852 C C . LEU C 1 101 ? 7.176 46.566 32.013 1.00 26.61 100 LEU C C 1
ATOM 2853 O O . LEU C 1 101 ? 7.101 47.306 31.048 1.00 27.04 100 LEU C O 1
ATOM 2862 N N . THR C 1 102 ? 6.858 45.275 31.977 1.00 25.72 101 THR C N 1
ATOM 2863 C CA A THR C 1 102 ? 6.273 44.639 30.792 0.50 25.78 101 THR C CA 1
ATOM 2864 C CA B THR C 1 102 ? 6.267 44.645 30.784 0.50 26.08 101 THR C CA 1
ATOM 2865 C C . THR C 1 102 ? 4.857 44.315 31.269 1.00 25.45 101 THR C C 1
ATOM 2866 O O . THR C 1 102 ? 4.686 43.816 32.373 1.00 24.95 101 THR C O 1
ATOM 2873 N N . VAL C 1 103 ? 3.868 44.655 30.449 1.00 24.90 102 VAL C N 1
ATOM 2874 C CA . VAL C 1 103 ? 2.462 44.520 30.763 1.00 24.47 102 VAL C CA 1
ATOM 2875 C C . VAL C 1 103 ? 1.700 43.809 29.661 1.00 24.28 102 VAL C C 1
ATOM 2876 O O . VAL C 1 103 ? 2.049 43.930 28.487 1.00 24.63 102 VAL C O 1
ATOM 2880 N N . LEU C 1 104 ? 0.660 43.076 30.058 1.00 24.53 103 LEU C N 1
ATOM 2881 C CA . LEU C 1 104 ? -0.189 42.325 29.139 1.00 24.73 103 LEU C CA 1
ATOM 2882 C C . LEU C 1 104 ? -1.662 42.661 29.364 1.00 24.66 103 LEU C C 1
ATOM 2883 O O . LEU C 1 104 ? -2.106 42.697 30.520 1.00 24.93 103 LEU C O 1
ATOM 2888 N N . LEU C 1 105 ? -2.398 42.914 28.272 1.00 23.78 104 LEU C N 1
ATOM 2889 C CA . LEU C 1 105 ? -3.836 43.184 28.323 1.00 24.01 104 LEU C CA 1
ATOM 2890 C C . LEU C 1 105 ? -4.473 41.816 28.294 1.00 23.94 104 LEU C C 1
ATOM 2891 O O . LEU C 1 105 ? -4.444 41.152 27.262 1.00 23.52 104 LEU C O 1
ATOM 2896 N N . HIS C 1 106 ? -5.031 41.385 29.425 1.00 24.30 105 HIS C N 1
ATOM 2897 C CA . HIS C 1 106 ? -5.628 40.074 29.553 1.00 24.95 105 HIS C CA 1
ATOM 2898 C C . HIS C 1 106 ? -7.021 40.229 30.113 1.00 25.22 105 HIS C C 1
ATOM 2899 O O . HIS C 1 106 ? -7.194 40.852 31.149 1.00 24.96 105 HIS C O 1
ATOM 2906 N N . GLU C 1 107 ? -8.001 39.696 29.390 1.00 25.86 106 GLU C N 1
ATOM 2907 C CA . GLU C 1 107 ? -9.401 39.749 29.790 1.00 26.43 106 GLU C CA 1
ATOM 2908 C C . GLU C 1 107 ? -9.871 41.158 30.186 1.00 26.61 106 GLU C C 1
ATOM 2909 O O . GLU C 1 107 ? -10.503 41.364 31.230 1.00 27.21 106 GLU C O 1
ATOM 2915 N N . GLY C 1 108 ? -9.523 42.123 29.342 1.00 26.16 107 GLY C N 1
ATOM 2916 C CA . GLY C 1 108 ? -9.943 43.505 29.527 1.00 26.40 107 GLY C CA 1
ATOM 2917 C C . GLY C 1 108 ? -9.149 44.435 30.411 1.00 26.48 107 GLY C C 1
ATOM 2918 O O . GLY C 1 108 ? -9.511 45.609 30.466 1.00 27.19 107 GLY C O 1
ATOM 2919 N N . SER C 1 109 ? -8.114 43.943 31.102 1.00 25.80 108 SER C N 1
ATOM 2920 C CA A SER C 1 109 ? -7.289 44.823 31.948 0.50 26.02 108 SER C CA 1
ATOM 2921 C CA B SER C 1 109 ? -7.281 44.750 31.997 0.50 25.95 108 SER C CA 1
ATOM 2922 C C . SER C 1 109 ? -5.803 44.564 31.716 1.00 25.81 108 SER C C 1
ATOM 2923 O O . SER C 1 109 ? -5.376 43.438 31.416 1.00 26.09 108 SER C O 1
ATOM 2928 N N . TRP C 1 110 ? -5.026 45.637 31.858 1.00 25.46 109 TRP C N 1
ATOM 2929 C CA . TRP C 1 110 ? -3.592 45.607 31.689 1.00 24.95 109 TRP C CA 1
ATOM 2930 C C . TRP C 1 110 ? -2.998 45.199 33.026 1.00 25.07 109 TRP C C 1
ATOM 2931 O O . TRP C 1 110 ? -3.286 45.849 34.025 1.00 25.30 109 TRP C O 1
ATOM 2942 N N . ARG C 1 111 ? -2.191 44.135 33.048 1.00 25.14 110 ARG C N 1
ATOM 2943 C CA . ARG C 1 111 ? -1.551 43.669 34.281 1.00 25.43 110 ARG C CA 1
ATOM 2944 C C . ARG C 1 111 ? -0.096 43.418 34.038 1.00 25.04 110 ARG C C 1
ATOM 2945 O O . ARG C 1 111 ? 0.301 42.960 32.963 1.00 24.33 110 ARG C O 1
ATOM 2953 N N . ILE C 1 112 ? 0.698 43.689 35.069 1.00 24.64 111 ILE C N 1
ATOM 2954 C CA . ILE C 1 112 ? 2.148 43.592 34.978 1.00 24.40 111 ILE C CA 1
ATOM 2955 C C . ILE C 1 112 ? 2.677 42.157 35.031 1.00 24.68 111 ILE C C 1
ATOM 2956 O O . ILE C 1 112 ? 2.358 41.406 35.951 1.00 24.27 111 ILE C O 1
ATOM 2961 N N . VAL C 1 113 ? 3.494 41.829 34.032 1.00 24.43 112 VAL C N 1
ATOM 2962 C CA . VAL C 1 113 ? 4.141 40.527 33.864 1.00 24.46 112 VAL C CA 1
ATOM 2963 C C . VAL C 1 113 ? 5.528 40.527 34.519 1.00 25.40 112 VAL C C 1
ATOM 2964 O O . VAL C 1 113 ? 5.950 39.532 35.127 1.00 25.10 112 VAL C O 1
ATOM 2968 N N . SER C 1 114 ? 6.247 41.631 34.402 1.00 25.60 113 SER C N 1
ATOM 2969 C CA . SER C 1 114 ? 7.564 41.724 34.998 1.00 26.54 113 SER C CA 1
ATOM 2970 C C . SER C 1 114 ? 7.926 43.164 35.273 1.00 25.84 113 SER C C 1
ATOM 2971 O O . SER C 1 114 ? 7.430 44.063 34.606 1.00 25.10 113 SER C O 1
ATOM 2974 N N . LYS C 1 115 ? 8.783 43.351 36.278 1.00 25.84 114 LYS C N 1
ATOM 2975 C CA . LYS C 1 115 ? 9.309 44.647 36.673 1.00 26.49 114 LYS C CA 1
ATOM 2976 C C . LYS C 1 115 ? 10.798 44.462 36.841 1.00 26.12 114 LYS C C 1
ATOM 2977 O O . LYS C 1 115 ? 11.185 43.685 37.696 1.00 26.86 114 LYS C O 1
ATOM 2983 N N . VAL C 1 116 ? 11.621 45.088 36.000 1.00 24.93 115 VAL C N 1
ATOM 2984 C CA A VAL C 1 116 ? 13.073 44.998 36.105 0.50 25.04 115 VAL C CA 1
ATOM 2985 C CA B VAL C 1 116 ? 13.084 44.987 36.168 0.50 24.56 115 VAL C CA 1
ATOM 2986 C C . VAL C 1 116 ? 13.526 46.410 36.482 1.00 24.41 115 VAL C C 1
ATOM 2987 O O . VAL C 1 116 ? 12.983 47.381 35.955 1.00 23.93 115 VAL C O 1
ATOM 2994 N N . TYR C 1 117 ? 14.469 46.542 37.404 1.00 23.19 116 TYR C N 1
ATOM 2995 C CA . TYR C 1 117 ? 14.895 47.875 37.807 1.00 23.11 116 TYR C CA 1
ATOM 2996 C C . TYR C 1 117 ? 16.365 48.038 38.031 1.00 22.62 116 TYR C C 1
ATOM 2997 O O . TYR C 1 117 ? 17.089 47.052 38.168 1.00 22.38 116 TYR C O 1
ATOM 3006 N N . ARG C 1 118 ? 16.787 49.297 38.108 1.00 22.84 117 ARG C N 1
ATOM 3007 C CA . ARG C 1 118 ? 18.152 49.633 38.473 1.00 22.83 117 ARG C CA 1
ATOM 3008 C C . ARG C 1 118 ? 18.045 50.861 39.380 1.00 22.81 117 ARG C C 1
ATOM 3009 O O . ARG C 1 118 ? 17.155 51.708 39.207 1.00 22.24 117 ARG C O 1
ATOM 3017 N N . ILE C 1 119 ? 18.971 50.938 40.322 1.00 23.05 118 ILE C N 1
ATOM 3018 C CA . ILE C 1 119 ? 19.061 52.019 41.275 1.00 23.84 118 ILE C CA 1
ATOM 3019 C C . ILE C 1 119 ? 20.127 52.968 40.765 1.00 24.66 118 ILE C C 1
ATOM 3020 O O . ILE C 1 119 ? 21.242 52.545 40.434 1.00 24.31 118 ILE C O 1
ATOM 3025 N N . ARG C 1 120 ? 19.784 54.244 40.664 1.00 26.58 119 ARG C N 1
ATOM 3026 C CA . ARG C 1 120 ? 20.741 55.258 40.226 1.00 28.29 119 ARG C CA 1
ATOM 3027 C C . ARG C 1 120 ? 21.736 55.584 41.315 1.00 28.59 119 ARG C C 1
ATOM 3028 O O . ARG C 1 120 ? 21.461 55.408 42.500 1.00 28.70 119 ARG C O 1
ATOM 3050 N N . THR D 1 3 ? 30.682 51.179 27.202 1.00 39.59 2 THR D N 1
ATOM 3051 C CA . THR D 1 3 ? 29.913 52.397 26.941 1.00 38.50 2 THR D CA 1
ATOM 3052 C C . THR D 1 3 ? 28.511 51.942 26.552 1.00 36.42 2 THR D C 1
ATOM 3053 O O . THR D 1 3 ? 28.303 50.739 26.309 1.00 36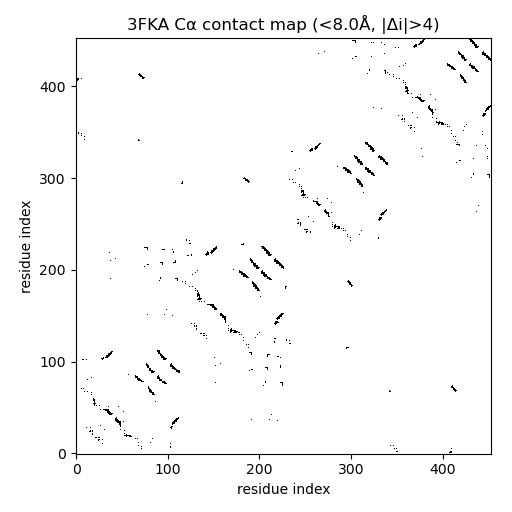.30 2 THR D O 1
ATOM 3057 N N . THR D 1 4 ? 27.541 52.862 26.484 1.00 33.94 3 THR D N 1
ATOM 3058 C CA . THR D 1 4 ? 26.172 52.472 26.078 1.00 32.17 3 THR D CA 1
ATOM 3059 C C . THR D 1 4 ? 26.178 51.914 24.639 1.00 31.33 3 THR D C 1
ATOM 3060 O O . THR D 1 4 ? 25.423 50.995 24.337 1.00 30.88 3 THR D O 1
ATOM 3064 N N . SER D 1 5 ? 27.045 52.451 23.785 1.00 30.62 4 SER D N 1
ATOM 3065 C CA . SER D 1 5 ? 27.198 51.976 22.404 1.00 30.61 4 SER D CA 1
ATOM 3066 C C . SER D 1 5 ? 27.639 50.513 22.337 1.00 29.69 4 SER D C 1
ATOM 3067 O O . SER D 1 5 ? 27.105 49.726 21.553 1.00 27.66 4 SER D O 1
ATOM 3070 N N . GLU D 1 6 ? 28.617 50.178 23.173 1.00 29.58 5 GLU D N 1
ATOM 3071 C CA . GLU D 1 6 ? 29.127 48.809 23.262 1.00 29.81 5 GLU D CA 1
ATOM 3072 C C . GLU D 1 6 ? 28.048 47.898 23.822 1.00 28.40 5 GLU D C 1
ATOM 3073 O O . GLU D 1 6 ? 27.916 46.757 23.368 1.00 27.60 5 GLU D O 1
ATOM 3079 N N . HIS D 1 7 ? 27.273 48.395 24.794 1.00 27.17 6 HIS D N 1
ATOM 3080 C CA . HIS D 1 7 ? 26.171 47.623 25.334 1.00 27.17 6 HIS D CA 1
ATOM 3081 C C . HIS D 1 7 ? 25.100 47.420 24.271 1.00 25.39 6 HIS D C 1
ATOM 3082 O O . HIS D 1 7 ? 24.524 46.344 24.199 1.00 24.45 6 HIS D O 1
ATOM 3089 N N . ILE D 1 8 ? 24.824 48.458 23.477 1.00 24.24 7 ILE D N 1
ATOM 3090 C CA . ILE D 1 8 ? 23.820 48.340 22.396 1.00 23.85 7 ILE D CA 1
ATOM 3091 C C . ILE D 1 8 ? 24.313 47.297 21.355 1.00 23.08 7 ILE D C 1
ATOM 3092 O O . ILE D 1 8 ? 23.507 46.526 20.855 1.00 22.47 7 ILE D O 1
ATOM 3097 N N . ALA D 1 9 ? 25.615 47.283 21.057 1.00 23.54 8 ALA D N 1
ATOM 3098 C CA . ALA D 1 9 ? 26.176 46.256 20.141 1.00 23.14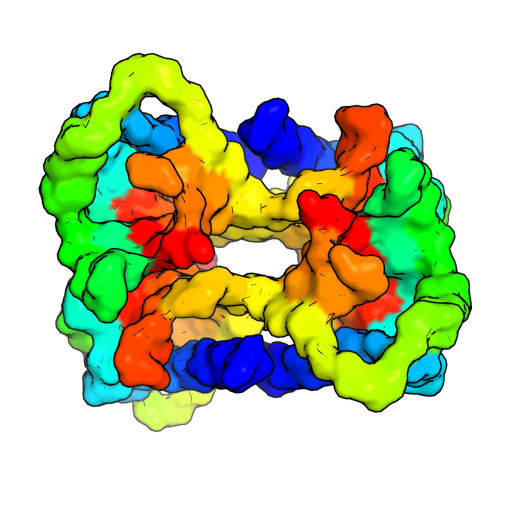 8 ALA D CA 1
ATOM 3099 C C . ALA D 1 9 ? 26.010 44.849 20.749 1.00 23.04 8 ALA D C 1
ATOM 3100 O O . ALA D 1 9 ? 25.685 43.891 20.042 1.00 23.32 8 ALA D O 1
ATOM 3102 N N . ALA D 1 10 ? 26.228 44.727 22.060 1.00 23.03 9 ALA D N 1
ATOM 3103 C CA . ALA D 1 10 ? 26.070 43.458 22.777 1.00 23.14 9 ALA D CA 1
ATOM 3104 C C . ALA D 1 10 ? 24.617 42.978 22.764 1.00 22.90 9 ALA D C 1
ATOM 3105 O O . ALA D 1 10 ? 24.333 41.784 22.672 1.00 22.24 9 ALA D O 1
ATOM 3107 N N . LEU D 1 11 ? 23.693 43.927 22.912 1.00 22.54 10 LEU D N 1
ATOM 3108 C CA . LEU D 1 11 ? 22.260 43.653 22.878 1.00 23.16 10 LEU D CA 1
ATOM 3109 C C . LEU D 1 11 ? 21.823 43.270 21.448 1.00 22.94 10 LEU D C 1
ATOM 3110 O O . LEU D 1 11 ? 20.948 42.424 21.274 1.00 22.52 10 LEU D O 1
ATOM 3115 N N . THR D 1 12 ? 22.427 43.902 20.440 1.00 23.30 11 THR D N 1
ATOM 3116 C CA . THR D 1 12 ? 22.154 43.608 19.030 1.00 23.69 11 THR D CA 1
ATOM 3117 C C . THR D 1 12 ? 22.588 42.158 18.742 1.00 23.53 11 THR D C 1
ATOM 3118 O O . THR D 1 12 ? 21.843 41.399 18.125 1.00 23.40 11 THR D O 1
ATOM 3122 N N . ALA D 1 13 ? 23.777 41.796 19.229 1.00 23.00 12 ALA D N 1
ATOM 3123 C CA . ALA D 1 13 ? 24.324 40.446 19.102 1.00 23.07 12 ALA D CA 1
ATOM 3124 C C . ALA D 1 13 ? 23.422 39.421 19.800 1.00 23.13 12 ALA D C 1
ATOM 3125 O O . ALA D 1 13 ? 23.221 38.310 19.297 1.00 22.80 12 ALA D O 1
ATOM 3127 N N . LEU D 1 14 ? 22.897 39.796 20.971 1.00 23.24 13 LEU D N 1
ATOM 3128 C CA A LEU D 1 14 ? 22.009 38.908 21.732 0.50 23.20 13 LEU D CA 1
ATOM 3129 C CA B LEU D 1 14 ? 21.996 38.958 21.748 0.50 23.39 13 LEU D CA 1
ATOM 3130 C C . LEU D 1 14 ? 20.749 38.606 20.920 1.00 22.95 13 LEU D C 1
ATOM 3131 O O . LEU D 1 14 ? 20.320 37.459 20.877 1.00 23.32 13 LEU D O 1
ATOM 3140 N N . VAL D 1 15 ? 20.175 39.617 20.252 1.00 22.72 14 VAL D N 1
ATOM 3141 C CA . VAL D 1 15 ? 18.980 39.418 19.417 1.00 23.78 14 VAL D CA 1
ATOM 3142 C C . VAL D 1 15 ? 19.286 38.464 18.252 1.00 24.55 14 VAL D C 1
ATOM 3143 O O . VAL D 1 15 ? 18.499 37.546 17.966 1.00 23.92 14 VAL D O 1
ATOM 3147 N N . GLU D 1 16 ? 20.421 38.664 17.600 1.00 25.20 15 GLU D N 1
ATOM 3148 C CA . GLU D 1 16 ? 20.799 37.774 16.498 1.00 26.84 15 GLU D CA 1
ATOM 3149 C C . GLU D 1 16 ? 20.945 36.319 17.021 1.00 25.92 15 GLU D C 1
ATOM 3150 O O . GLU D 1 16 ? 20.459 35.377 16.390 1.00 25.79 15 GLU D O 1
ATOM 3156 N N . THR D 1 17 ? 21.587 36.157 18.175 1.00 25.29 16 THR D N 1
ATOM 3157 C CA . THR D 1 17 ? 21.763 34.828 18.789 1.00 25.34 16 THR D CA 1
ATOM 3158 C C . THR D 1 17 ? 20.396 34.182 19.077 1.00 25.02 16 THR D C 1
ATOM 3159 O O . THR D 1 17 ? 20.131 33.047 18.679 1.00 23.97 16 THR D O 1
ATOM 3163 N N . TYR D 1 18 ? 19.541 34.955 19.734 1.00 24.84 17 TYR D N 1
ATOM 3164 C CA . TYR D 1 18 ? 18.161 34.581 20.074 1.00 25.97 17 TYR D CA 1
ATOM 3165 C C . TYR D 1 18 ? 17.316 34.079 18.897 1.00 24.48 17 TYR D C 1
ATOM 3166 O O . TYR D 1 18 ? 16.810 32.945 18.908 1.00 24.54 17 TYR D O 1
ATOM 3175 N N . VAL D 1 19 ? 17.196 34.904 17.858 1.00 24.05 18 VAL D N 1
ATOM 3176 C CA A VAL D 1 19 ? 16.383 34.539 16.685 0.50 23.64 18 VAL D CA 1
ATOM 3177 C CA B VAL D 1 19 ? 16.399 34.552 16.682 0.50 23.82 18 VAL D CA 1
ATOM 3178 C C . VAL D 1 19 ? 16.931 33.293 15.972 1.00 23.67 18 VAL D C 1
ATOM 3179 O O . VAL D 1 19 ? 16.152 32.413 15.584 1.00 22.82 18 VAL D O 1
ATOM 3199 N N . ALA D 1 21 ? 18.934 30.926 17.333 1.00 23.08 20 ALA D N 1
ATOM 3200 C CA . ALA D 1 21 ? 18.807 29.802 18.272 1.00 23.23 20 ALA D CA 1
ATOM 3201 C C . ALA D 1 21 ? 17.362 29.290 18.315 1.00 23.16 20 ALA D C 1
ATOM 3202 O O . ALA D 1 21 ? 17.144 28.086 18.392 1.00 21.56 20 ALA D O 1
ATOM 3212 N N . THR D 1 23 ? 15.085 29.502 15.823 1.00 23.86 22 THR D N 1
ATOM 3213 C CA . THR D 1 23 ? 14.888 28.846 14.545 1.00 23.97 22 THR D CA 1
ATOM 3214 C C . THR D 1 23 ? 15.540 27.458 14.466 1.00 23.72 22 THR D C 1
ATOM 3215 O O . THR D 1 23 ? 14.908 26.506 14.025 1.00 23.72 22 THR D O 1
ATOM 3219 N N . ARG D 1 24 ? 16.785 27.364 14.922 1.00 23.79 23 ARG D N 1
ATOM 3220 C CA . ARG D 1 24 ? 17.560 26.119 14.914 1.00 23.82 23 ARG D CA 1
ATOM 3221 C C . ARG D 1 24 ? 17.274 25.152 16.067 1.00 23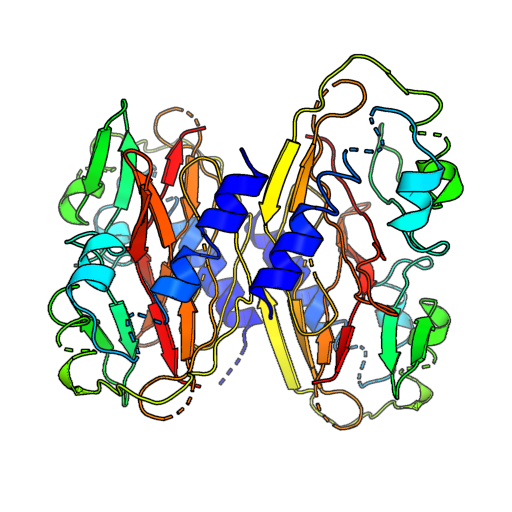.47 23 ARG D C 1
ATOM 3222 O O . ARG D 1 24 ? 17.729 24.001 16.008 1.00 24.24 23 ARG D O 1
ATOM 3230 N N . GLY D 1 25 ? 16.538 25.592 17.093 1.00 23.11 24 GLY D N 1
ATOM 3231 C CA . GLY D 1 25 ? 16.263 24.767 18.270 1.00 23.35 24 GLY D CA 1
ATOM 3232 C C . GLY D 1 25 ? 17.564 24.504 19.037 1.00 23.49 24 GLY D C 1
ATOM 3233 O O . GLY D 1 25 ? 17.818 23.377 19.475 1.00 22.81 24 GLY D O 1
ATOM 3234 N N . ASP D 1 26 ? 18.388 25.550 19.171 1.00 23.44 25 ASP D N 1
ATOM 3235 C CA . ASP D 1 26 ? 19.695 25.488 19.842 1.00 23.47 25 ASP D CA 1
ATOM 3236 C C . ASP D 1 26 ? 19.471 25.730 21.333 1.00 23.13 25 ASP D C 1
ATOM 3237 O O . ASP D 1 26 ? 19.457 26.885 21.793 1.00 22.95 25 ASP D O 1
ATOM 3242 N N . ARG D 1 27 ? 19.306 24.644 22.089 1.00 23.01 26 ARG D N 1
ATOM 3243 C CA . ARG D 1 27 ? 19.040 24.755 23.538 1.00 22.94 26 ARG D CA 1
ATOM 3244 C C . ARG D 1 27 ? 20.172 25.444 24.311 1.00 22.34 26 ARG D C 1
ATOM 3245 O O . ARG D 1 27 ? 19.869 26.340 25.075 1.00 21.98 26 ARG D O 1
ATOM 3253 N N . PRO D 1 28 ? 21.441 25.010 24.152 1.00 22.38 27 PRO D N 1
ATOM 3254 C CA . PRO D 1 28 ? 22.530 25.687 24.883 1.00 22.55 27 PRO D CA 1
ATOM 3255 C C . PRO D 1 28 ? 22.596 27.188 24.633 1.00 22.27 27 PRO D C 1
ATOM 3256 O O . PRO D 1 28 ? 22.719 27.953 25.572 1.00 22.06 27 PRO D O 1
ATOM 3260 N N . ALA D 1 29 ? 22.468 27.609 23.385 1.00 21.93 28 ALA D N 1
ATOM 3261 C CA . ALA D 1 29 ? 22.486 29.025 23.046 1.00 22.02 28 ALA D CA 1
ATOM 3262 C C . ALA D 1 29 ? 21.384 29.791 23.782 1.00 21.82 28 ALA D C 1
ATOM 3263 O O . ALA D 1 29 ? 21.635 30.840 24.348 1.00 22.23 28 ALA D O 1
ATOM 3265 N N . LEU D 1 30 ? 20.171 29.236 23.812 1.00 21.92 29 LEU D N 1
ATOM 3266 C CA . LEU D 1 30 ? 19.048 29.886 24.511 1.00 21.78 29 LEU D CA 1
ATOM 3267 C C . LEU D 1 30 ? 19.240 29.908 26.027 1.00 22.67 29 LEU D C 1
ATOM 3268 O O . LEU D 1 30 ? 18.882 30.887 26.675 1.00 22.95 29 LEU D O 1
ATOM 3273 N N . GLU D 1 31 ? 19.812 28.836 26.580 1.00 22.91 30 GLU D N 1
ATOM 3274 C CA . GLU D 1 31 ? 20.071 28.784 28.019 1.00 23.52 30 GLU D CA 1
ATOM 3275 C C . GLU D 1 31 ? 21.166 29.763 28.415 1.00 23.73 30 GLU D C 1
ATOM 3276 O O . GLU D 1 31 ? 21.185 30.166 29.553 1.00 24.59 30 GLU D O 1
ATOM 3282 N N . ARG D 1 32 ? 22.076 30.123 27.502 1.00 23.63 31 ARG D N 1
ATOM 3283 C CA . ARG D 1 32 ? 23.107 31.121 27.807 1.00 24.14 31 ARG D CA 1
ATOM 3284 C C . ARG D 1 32 ? 22.568 32.561 27.803 1.00 24.20 31 ARG D C 1
ATOM 3285 O O . ARG D 1 32 ? 23.142 33.435 28.485 1.00 25.02 31 ARG D O 1
ATOM 3293 N N . ILE D 1 33 ? 21.481 32.831 27.076 1.00 23.97 32 ILE D N 1
ATOM 3294 C CA . ILE D 1 33 ? 20.939 34.187 26.985 1.00 24.58 32 ILE D CA 1
ATOM 3295 C C . ILE D 1 33 ? 19.646 34.462 27.766 1.00 24.30 32 ILE D C 1
ATOM 3296 O O . ILE D 1 33 ? 19.203 35.596 27.797 1.00 25.43 32 ILE D O 1
ATOM 3301 N N . PHE D 1 34 ? 19.010 33.436 28.328 1.00 23.96 33 PHE D N 1
ATOM 3302 C CA . PHE D 1 34 ? 17.814 33.582 29.152 1.00 24.09 33 PHE D CA 1
ATOM 3303 C C . PHE D 1 34 ? 18.107 33.127 30.539 1.00 23.57 33 PHE D C 1
ATOM 3304 O O . PHE D 1 34 ? 18.732 32.096 30.701 1.00 22.44 33 PHE D O 1
ATOM 3312 N N . PHE D 1 35 ? 17.660 33.869 31.550 1.00 23.64 34 PHE D N 1
ATOM 3313 C CA . PHE D 1 35 ? 17.782 33.412 32.917 1.00 23.27 34 PHE D CA 1
ATOM 3314 C C . PHE D 1 35 ? 16.926 32.158 33.108 1.00 22.90 34 PHE D C 1
ATOM 3315 O O . PHE D 1 35 ? 15.874 32.023 32.501 1.00 23.48 34 PHE D O 1
ATOM 3323 N N . GLY D 1 36 ? 17.376 31.256 33.968 1.00 22.64 35 GLY D N 1
ATOM 3324 C CA . GLY D 1 36 ? 16.621 30.053 34.278 1.00 22.56 35 GLY D CA 1
ATOM 3325 C C . GLY D 1 36 ? 15.238 30.308 34.860 1.00 22.64 35 GLY D C 1
ATOM 3326 O O . GLY D 1 36 ? 14.361 29.462 34.717 1.00 22.49 35 GLY D O 1
ATOM 3327 N N . LYS D 1 37 ? 15.038 31.466 35.507 1.00 23.06 36 LYS D N 1
ATOM 3328 C CA . LYS D 1 37 ? 13.752 31.865 36.097 1.00 23.53 36 LYS D CA 1
ATOM 3329 C C . LYS D 1 37 ? 12.887 32.702 35.162 1.00 23.98 36 LYS D C 1
ATOM 3330 O O . LYS D 1 37 ? 11.750 33.033 35.511 1.00 23.42 36 LYS D O 1
ATOM 3336 N N . ALA D 1 38 ? 13.399 33.029 33.973 1.00 23.64 37 ALA D N 1
ATOM 3337 C CA . ALA D 1 38 ? 12.660 33.851 33.010 1.00 23.45 37 ALA D CA 1
ATOM 3338 C C . ALA D 1 38 ? 11.467 33.126 32.425 1.00 23.84 37 ALA D C 1
ATOM 3339 O O . ALA D 1 38 ? 11.475 31.909 32.347 1.00 23.28 37 ALA D O 1
ATOM 3341 N N . SER D 1 39 ? 10.467 33.895 31.996 1.00 22.89 38 SER D N 1
ATOM 3342 C CA A SER D 1 39 ? 9.270 33.325 31.378 0.50 22.74 38 SER D CA 1
ATOM 3343 C CA B SER D 1 39 ? 9.256 33.354 31.390 0.50 23.68 38 SER D CA 1
ATOM 3344 C C . SER D 1 39 ? 8.991 34.000 30.032 1.00 23.07 38 SER D C 1
ATOM 3345 O O . SER D 1 39 ? 9.433 35.118 29.783 1.00 23.56 38 SER D O 1
ATOM 3350 N N . GLU D 1 40 ? 8.279 33.280 29.174 1.00 22.79 39 GLU D N 1
ATOM 3351 C CA . GLU D 1 40 ? 7.836 33.716 27.842 1.00 23.18 39 GLU D CA 1
ATOM 3352 C C . GLU D 1 40 ? 6.333 33.739 28.031 1.00 22.59 39 GLU D C 1
ATOM 3353 O O . GLU D 1 40 ? 5.719 32.683 28.235 1.00 22.28 39 GLU D O 1
ATOM 3359 N N . VAL D 1 41 ? 5.723 34.917 27.914 1.00 21.66 40 VAL D N 1
ATOM 3360 C CA . VAL D 1 41 ? 4.294 35.074 28.155 1.00 21.52 40 VAL D CA 1
ATOM 3361 C C . VAL D 1 41 ? 3.553 35.739 26.994 1.00 21.23 40 VAL D C 1
ATOM 3362 O O . VAL D 1 41 ? 3.995 36.752 26.485 1.00 21.48 40 VAL D O 1
ATOM 3366 N N . GLY D 1 42 ? 2.426 35.176 26.584 1.00 21.31 41 GLY D N 1
ATOM 3367 C CA . GLY D 1 42 ? 1.637 35.799 25.513 1.00 21.74 41 GLY D CA 1
ATOM 3368 C C . GLY D 1 42 ? 0.396 35.006 25.183 1.00 22.11 41 GLY D C 1
ATOM 3369 O O . GLY D 1 42 ? 0.233 33.906 25.671 1.00 22.26 41 GLY D O 1
ATOM 3370 N N . HIS D 1 43 ? -0.478 35.584 24.361 1.00 23.46 42 HIS D N 1
ATOM 3371 C CA . HIS D 1 43 ? -1.701 34.893 23.945 1.00 24.81 42 HIS D CA 1
ATOM 3372 C C . HIS D 1 43 ? -1.405 34.103 22.675 1.00 27.00 42 HIS D C 1
ATOM 3373 O O . HIS D 1 43 ? -0.810 34.626 21.730 1.00 25.92 42 HIS D O 1
ATOM 3380 N N . TYR D 1 44 ? -1.869 32.859 22.644 1.00 29.98 43 TYR D N 1
ATOM 3381 C CA . TYR D 1 44 ? -1.627 31.981 21.525 1.00 32.60 43 TYR D CA 1
ATOM 3382 C C . TYR D 1 44 ? -2.833 31.086 21.415 1.00 33.25 43 TYR D C 1
ATOM 3383 O O . TYR D 1 44 ? -3.162 30.370 22.373 1.00 32.83 43 TYR D O 1
ATOM 3392 N N . GLU D 1 45 ? -3.512 31.190 20.271 1.00 33.79 44 GLU D N 1
ATOM 3393 C CA . GLU D 1 45 ? -4.722 30.436 19.967 1.00 34.16 44 GLU D CA 1
ATOM 3394 C C . GLU D 1 45 ? -5.801 30.733 21.023 1.00 34.42 44 GLU D C 1
ATOM 3395 O O . GLU D 1 45 ? -6.452 29.811 21.523 1.00 35.01 44 GLU D O 1
ATOM 3398 N N . GLY D 1 46 ? -5.945 32.009 21.401 1.00 34.00 45 GLY D N 1
ATOM 3399 C CA . GLY D 1 46 ? -6.912 32.435 22.430 1.00 33.50 45 GLY D CA 1
ATOM 3400 C C . GLY D 1 46 ? -6.487 32.237 23.902 1.00 33.35 45 GLY D C 1
ATOM 3401 O O . GLY D 1 46 ? -6.975 32.967 24.788 1.00 34.49 45 GLY D O 1
ATOM 3402 N N . GLU D 1 47 ? -5.535 31.333 24.158 1.00 32.31 46 GLU D N 1
ATOM 3403 C CA . GLU D 1 47 ? -5.069 30.996 25.498 1.00 31.33 46 GLU D CA 1
ATOM 3404 C C . GLU D 1 47 ? -3.883 31.843 25.958 1.00 29.02 46 GLU D C 1
ATOM 3405 O O . GLU D 1 47 ? -3.027 32.176 25.141 1.00 27.60 46 GLU D O 1
ATOM 3411 N N . LEU D 1 48 ? -3.817 32.133 27.261 1.00 26.80 47 LEU D N 1
ATOM 3412 C CA . LEU D 1 48 ? -2.669 32.815 27.839 1.00 25.73 47 LEU D CA 1
ATOM 3413 C C . LEU D 1 48 ? -1.650 31.715 28.145 1.00 24.96 47 LEU D C 1
ATOM 3414 O O . LEU D 1 48 ? -1.951 30.775 28.913 1.00 24.10 47 LEU D O 1
ATOM 3419 N N . LEU D 1 49 ? -0.500 31.793 27.474 1.00 23.86 48 LEU D N 1
ATOM 3420 C CA A LEU D 1 49 ? 0.595 30.857 27.669 0.50 23.44 48 LEU D CA 1
ATOM 3421 C CA B LEU D 1 49 ? 0.597 30.851 27.677 0.50 23.80 48 LEU D CA 1
ATOM 3422 C C . LEU D 1 49 ? 1.612 31.529 28.577 1.00 23.39 48 LEU D C 1
ATOM 3423 O O . LEU D 1 49 ? 1.925 32.705 28.388 1.00 23.43 48 LEU D O 1
ATOM 3432 N N . TRP D 1 50 ? 2.107 30.789 29.568 1.00 22.52 49 TRP D N 1
ATOM 3433 C CA . TRP D 1 50 ? 3.072 31.302 30.511 1.00 22.53 49 TRP D CA 1
ATOM 3434 C C . TRP D 1 50 ? 4.113 30.203 30.562 1.00 22.36 49 TRP D C 1
ATOM 3435 O O . TRP D 1 50 ? 3.976 29.248 31.323 1.00 22.59 49 TRP D O 1
ATOM 3446 N N . ASN D 1 51 ? 5.117 30.318 29.700 1.00 22.68 50 ASN D N 1
ATOM 3447 C CA . ASN D 1 51 ? 6.137 29.298 29.568 1.00 23.76 50 ASN D CA 1
ATOM 3448 C C . ASN D 1 51 ? 7.398 29.532 30.341 1.00 22.97 50 ASN D C 1
ATOM 3449 O O . ASN D 1 51 ? 7.896 30.651 30.384 1.00 22.54 50 ASN D O 1
ATOM 3454 N N . SER D 1 52 ? 7.916 28.461 30.936 1.00 22.69 51 SER D N 1
ATOM 3455 C CA . SER D 1 52 ? 9.205 28.524 31.611 1.00 22.40 51 SER D CA 1
ATOM 3456 C C . SER D 1 52 ? 10.257 28.570 30.507 1.00 22.88 51 SER D C 1
ATOM 3457 O O . SER D 1 52 ? 9.938 28.353 29.319 1.00 23.40 51 SER D O 1
ATOM 3460 N N . ARG D 1 53 ? 11.514 28.809 30.868 1.00 22.39 52 ARG D N 1
ATOM 3461 C CA . ARG D 1 53 ? 12.589 28.791 29.879 1.00 22.58 52 ARG D CA 1
ATOM 3462 C C . ARG D 1 53 ? 12.654 27.397 29.251 1.00 22.30 52 ARG D C 1
ATOM 3463 O O . ARG D 1 53 ? 12.771 27.259 28.034 1.00 21.79 52 ARG D O 1
ATOM 3471 N N . ASP D 1 54 ? 12.570 26.367 30.079 1.00 22.14 53 ASP D N 1
ATOM 3472 C CA . ASP D 1 54 ? 12.616 24.988 29.603 1.00 22.62 53 ASP D CA 1
ATOM 3473 C C . ASP D 1 54 ? 11.514 24.684 28.573 1.00 22.56 53 ASP D C 1
ATOM 3474 O O . ASP D 1 54 ? 11.788 24.095 27.527 1.00 22.31 53 ASP D O 1
ATOM 3479 N N . ALA D 1 55 ? 10.289 25.133 28.868 1.00 22.15 54 ALA D N 1
ATOM 3480 C CA . ALA D 1 55 ? 9.113 24.929 28.002 1.00 22.46 54 ALA D CA 1
ATOM 3481 C C . ALA D 1 55 ? 9.281 25.682 26.688 1.00 22.28 54 ALA D C 1
ATOM 3482 O O . ALA D 1 55 ? 9.062 25.127 25.622 1.00 21.80 54 ALA D O 1
ATOM 3484 N N . PHE D 1 56 ? 9.681 26.937 26.789 1.00 22.38 55 PHE D N 1
ATOM 3485 C CA . PHE D 1 56 ? 9.954 27.797 25.622 1.00 23.59 55 PHE D CA 1
ATOM 3486 C C . PHE D 1 56 ? 10.972 27.144 24.699 1.00 23.17 55 PHE D C 1
ATOM 3487 O O . PHE D 1 56 ? 10.753 27.014 23.505 1.00 22.96 55 PHE D O 1
ATOM 3495 N N . ILE D 1 57 ? 12.082 26.699 25.269 1.00 22.15 56 ILE D N 1
ATOM 3496 C CA . ILE D 1 57 ? 13.128 26.040 24.491 1.00 22.03 56 ILE D CA 1
ATOM 3497 C C . ILE D 1 57 ? 12.596 24.744 23.844 1.00 22.45 56 ILE D C 1
ATOM 3498 O O . ILE D 1 57 ? 12.808 24.510 22.645 1.00 22.61 56 ILE D O 1
ATOM 3503 N N . ALA D 1 58 ? 11.880 23.936 24.622 1.00 22.63 57 ALA D N 1
ATOM 3504 C CA . ALA D 1 58 ? 11.273 22.684 24.123 1.00 23.83 57 ALA D CA 1
ATOM 3505 C C . ALA D 1 58 ? 10.401 22.917 22.872 1.00 24.36 57 ALA D C 1
ATOM 3506 O O . ALA D 1 58 ? 10.440 22.115 21.926 1.00 23.38 57 ALA D O 1
ATOM 3516 N N . CYS D 1 60 ? 10.793 25.432 20.758 1.00 24.43 59 CYS D N 1
ATOM 3517 C CA . CYS D 1 60 ? 11.732 25.765 19.676 1.00 24.04 59 CYS D CA 1
ATOM 3518 C C . CYS D 1 60 ? 12.351 24.488 19.092 1.00 23.69 59 CYS D C 1
ATOM 3519 O O . CYS D 1 60 ? 12.494 24.363 17.874 1.00 23.82 59 CYS D O 1
ATOM 3522 N N . GLU D 1 61 ? 12.715 23.555 19.966 1.00 23.94 60 GLU D N 1
ATOM 3523 C CA . GLU D 1 61 ? 13.300 22.278 19.547 1.00 24.50 60 GLU D CA 1
ATOM 3524 C C . GLU D 1 61 ? 12.319 21.471 18.675 1.00 24.54 60 GLU D C 1
ATOM 3525 O O . GLU D 1 61 ? 12.721 20.902 17.671 1.00 24.53 60 GLU D O 1
ATOM 3531 N N . ASP D 1 62 ? 11.047 21.452 19.067 1.00 24.46 61 ASP D N 1
ATOM 3532 C CA . ASP D 1 62 ? 9.996 20.730 18.327 1.00 24.97 61 ASP D CA 1
ATOM 3533 C C . ASP D 1 62 ? 9.754 21.299 16.939 1.00 24.56 61 ASP D C 1
ATOM 3534 O O . ASP D 1 62 ? 9.509 20.542 15.997 1.00 24.02 61 ASP D O 1
ATOM 3539 N N . ALA D 1 63 ? 9.812 22.621 16.827 1.00 24.47 62 ALA D N 1
ATOM 3540 C CA . ALA D 1 63 ? 9.610 23.329 15.559 1.00 25.10 62 ALA D CA 1
ATOM 3541 C C . ALA D 1 63 ? 10.910 23.668 14.807 1.00 25.38 62 ALA D C 1
ATOM 3542 O O . ALA D 1 63 ? 10.840 24.349 13.775 1.00 25.64 62 ALA D O 1
ATOM 3544 N N . ALA D 1 64 ? 12.062 23.155 15.272 1.00 25.76 63 ALA D N 1
ATOM 3545 C CA . ALA D 1 64 ? 13.387 23.464 14.689 1.00 25.92 63 ALA D CA 1
ATOM 3546 C C . ALA D 1 64 ? 13.520 23.221 13.189 1.00 26.09 63 ALA D C 1
ATOM 3547 O O . ALA D 1 64 ? 12.954 22.263 12.664 1.00 25.88 63 ALA D O 1
ATOM 3549 N N . ASP D 1 65 ? 14.272 24.095 12.523 1.00 26.80 64 ASP D N 1
ATOM 3550 C CA . ASP D 1 65 ? 14.524 24.010 11.086 1.00 28.13 64 ASP D CA 1
ATOM 3551 C C . ASP D 1 65 ? 15.981 24.391 10.899 1.00 28.38 64 ASP D C 1
ATOM 3552 O O . ASP D 1 65 ? 16.384 25.476 11.288 1.00 28.58 64 ASP D O 1
ATOM 3557 N N . ALA D 1 66 ? 16.764 23.480 10.319 1.00 28.96 65 ALA D N 1
ATOM 3558 C CA . ALA D 1 66 ? 18.198 23.703 10.108 1.00 29.66 65 ALA D CA 1
ATOM 3559 C C . ALA D 1 66 ? 18.569 24.526 8.868 1.00 30.06 65 ALA D C 1
ATOM 3560 O O . ALA D 1 66 ? 19.731 24.933 8.753 1.00 30.29 65 ALA D O 1
ATOM 3562 N N . GLU D 1 67 ? 17.603 24.801 7.984 1.00 30.66 66 GLU D N 1
ATOM 3563 C CA . GLU D 1 67 ? 17.854 25.515 6.724 1.00 31.27 66 GLU D CA 1
ATOM 3564 C C . GLU D 1 67 ? 17.271 26.923 6.560 1.00 31.60 66 GLU D C 1
ATOM 3565 O O . GLU D 1 67 ? 17.880 27.748 5.864 1.00 32.13 66 GLU D O 1
ATOM 3571 N N . THR D 1 68 ? 16.107 27.194 7.154 1.00 31.50 67 THR D N 1
ATOM 3572 C CA A THR D 1 68 ? 15.448 28.498 7.048 0.50 31.70 67 THR D CA 1
ATOM 3573 C CA B THR D 1 68 ? 15.465 28.507 6.998 0.50 31.77 67 THR D CA 1
ATOM 3574 C C . THR D 1 68 ? 16.249 29.651 7.641 1.00 32.19 67 THR D C 1
ATOM 3575 O O . THR D 1 68 ? 16.801 29.511 8.711 1.00 32.58 67 THR D O 1
ATOM 3582 N N . ASP D 1 69 ? 16.303 30.781 6.943 1.00 33.52 68 ASP D N 1
ATOM 3583 C CA . ASP D 1 69 ? 16.991 31.968 7.441 1.00 34.99 68 ASP D CA 1
ATOM 3584 C C . ASP D 1 69 ? 15.885 32.791 8.085 1.00 34.97 68 ASP D C 1
ATOM 3585 O O . ASP D 1 69 ? 14.949 33.206 7.392 1.00 35.64 68 ASP D O 1
ATOM 3590 N N . PRO D 1 70 ? 15.959 33.017 9.408 1.00 34.79 69 PRO D N 1
ATOM 3591 C CA . PRO D 1 70 ? 14.874 33.791 10.009 1.00 34.66 69 PRO D CA 1
ATOM 3592 C C . PRO D 1 70 ? 14.847 35.250 9.562 1.00 34.16 69 PRO D C 1
ATOM 3593 O O . PRO D 1 70 ? 15.887 35.805 9.196 1.00 35.02 69 PRO D O 1
ATOM 3597 N N . PHE D 1 71 ? 13.639 35.806 9.546 1.00 33.04 70 PHE D N 1
ATOM 3598 C CA . PHE D 1 71 ? 13.364 37.165 9.171 1.00 31.92 70 PHE D CA 1
ATOM 3599 C C . PHE D 1 71 ? 13.073 37.860 10.495 1.00 30.97 70 PHE D C 1
ATOM 3600 O O . PHE D 1 71 ? 12.213 37.406 11.264 1.00 30.89 70 PHE D O 1
ATOM 3602 N N . TRP D 1 72 ? 13.823 38.920 10.784 1.00 29.99 71 TRP D N 1
ATOM 3603 C CA . TRP D 1 72 ? 13.677 39.665 12.023 1.00 29.50 71 TRP D CA 1
ATOM 3604 C C . TRP D 1 72 ? 14.218 41.077 11.918 1.00 28.26 71 TRP D C 1
ATOM 3605 O O . TRP D 1 72 ? 14.915 41.416 10.963 1.00 27.44 71 TRP D O 1
ATOM 3616 N N . ALA D 1 73 ? 13.888 41.887 12.912 1.00 26.86 72 ALA D N 1
ATOM 3617 C CA . ALA D 1 73 ? 14.337 43.267 12.983 1.00 26.61 72 ALA D CA 1
ATOM 3618 C C . ALA D 1 73 ? 14.316 43.762 14.405 1.00 26.73 72 ALA D C 1
ATOM 3619 O O . ALA D 1 73 ? 13.487 43.321 15.171 1.00 27.75 72 ALA D O 1
ATOM 3621 N N . ILE D 1 74 ? 15.255 44.638 14.765 1.00 26.55 73 ILE D N 1
ATOM 3622 C CA . ILE D 1 74 ? 15.305 45.268 16.068 1.00 26.67 73 ILE D CA 1
ATOM 3623 C C . ILE D 1 74 ? 14.580 46.584 15.856 1.00 26.25 73 ILE D C 1
ATOM 3624 O O . ILE D 1 74 ? 15.091 47.483 15.173 1.00 26.29 73 ILE D O 1
ATOM 3629 N N . SER D 1 75 ? 13.382 46.687 16.420 1.00 25.05 74 SER D N 1
ATOM 3630 C CA . SER D 1 75 ? 12.563 47.887 16.281 1.00 24.57 74 SER D CA 1
ATOM 3631 C C . SER D 1 75 ? 12.903 48.936 17.305 1.00 23.78 74 SER D C 1
ATOM 3632 O O . SER D 1 75 ? 12.683 50.115 17.031 1.00 22.80 74 SER D O 1
ATOM 3635 N N . SER D 1 76 ? 13.362 48.517 18.486 1.00 23.32 75 SER D N 1
ATOM 3636 C CA A SER D 1 76 ? 13.727 49.456 19.530 0.50 23.38 75 SER D CA 1
ATOM 3637 C CA B SER D 1 76 ? 13.760 49.468 19.525 0.50 23.63 75 SER D CA 1
ATOM 3638 C C . SER D 1 76 ? 14.644 48.825 20.580 1.00 23.22 75 SER D C 1
ATOM 3639 O O . SER D 1 76 ? 14.534 47.626 20.863 1.00 22.56 75 SER D O 1
ATOM 3644 N N . VAL D 1 77 ? 15.547 49.633 21.144 1.00 23.18 76 VAL D N 1
ATOM 3645 C CA A VAL D 1 77 ? 16.474 49.226 22.184 0.50 23.01 76 VAL D CA 1
ATOM 3646 C CA B VAL D 1 77 ? 16.425 49.202 22.211 0.50 22.87 76 VAL D CA 1
ATOM 3647 C C . VAL D 1 77 ? 16.537 50.398 23.163 1.00 23.07 76 VAL D C 1
ATOM 3648 O O . VAL D 1 77 ? 16.765 51.512 22.726 1.00 22.45 76 VAL D O 1
ATOM 3655 N N . SER D 1 78 ? 16.312 50.155 24.449 1.00 22.64 77 SER D N 1
ATOM 3656 C CA . SER D 1 78 ? 16.394 51.186 25.486 1.00 22.97 77 SER D CA 1
ATOM 3657 C C . SER D 1 78 ? 17.285 50.626 26.567 1.00 23.13 77 SER D C 1
ATOM 3658 O O . SER D 1 78 ? 17.162 49.440 26.896 1.00 23.54 77 SER D O 1
ATOM 3661 N N . VAL D 1 79 ? 18.179 51.468 27.095 1.00 22.64 78 VAL D N 1
ATOM 3662 C CA . VAL D 1 79 ? 19.143 51.105 28.133 1.00 22.50 78 VAL D CA 1
ATOM 3663 C C . VAL D 1 79 ? 19.204 52.144 29.245 1.00 22.42 78 VAL D C 1
ATOM 3664 O O . VAL D 1 79 ? 19.246 53.354 28.974 1.00 20.73 78 VAL D O 1
ATOM 3668 N N . GLN D 1 80 ? 19.185 51.652 30.487 1.00 21.48 79 GLN D N 1
ATOM 3669 C CA . GLN D 1 80 ? 19.323 52.464 31.694 1.00 22.14 79 GLN D CA 1
ATOM 3670 C C . GLN D 1 80 ? 20.232 51.652 32.587 1.00 21.88 79 GLN D C 1
ATOM 3671 O O . GLN D 1 80 ? 19.818 50.652 33.149 1.00 21.76 79 GLN D O 1
ATOM 3677 N N . GLY D 1 81 ? 21.490 52.053 32.689 1.00 21.84 80 GLY D N 1
ATOM 3678 C CA . GLY D 1 81 ? 22.474 51.345 33.544 1.00 22.73 80 GLY D CA 1
ATOM 3679 C C . GLY D 1 81 ? 22.612 49.894 33.114 1.00 22.85 80 GLY D C 1
ATOM 3680 O O . GLY D 1 81 ? 22.897 49.616 31.957 1.00 23.51 80 GLY D O 1
ATOM 3681 N N . ASP D 1 82 ? 22.315 48.971 34.027 1.00 22.64 81 ASP D N 1
ATOM 3682 C CA . ASP D 1 82 ? 22.425 47.531 33.731 1.00 22.31 81 ASP D CA 1
ATOM 3683 C C . ASP D 1 82 ? 21.100 46.855 33.309 1.00 22.38 81 ASP D C 1
ATOM 3684 O O . ASP D 1 82 ? 21.023 45.631 33.355 1.00 22.29 81 ASP D O 1
ATOM 3689 N N . ILE D 1 83 ? 20.082 47.633 32.915 1.00 21.47 82 ILE D N 1
ATOM 3690 C CA . ILE D 1 83 ? 18.829 47.062 32.438 1.00 22.17 82 ILE D CA 1
ATOM 3691 C C . ILE D 1 83 ? 18.541 47.600 31.038 1.00 22.08 82 ILE D C 1
ATOM 3692 O O . ILE D 1 83 ? 18.975 48.717 30.686 1.00 21.80 82 ILE D O 1
ATOM 3697 N N . ALA D 1 84 ? 17.831 46.792 30.254 1.00 21.85 83 ALA D N 1
ATOM 3698 C CA . ALA D 1 84 ? 17.436 47.157 28.907 1.00 22.66 83 ALA D CA 1
ATOM 3699 C C . ALA D 1 84 ? 16.114 46.571 28.499 1.00 23.50 83 ALA D C 1
ATOM 3700 O O . ALA D 1 84 ? 15.644 45.583 29.093 1.00 22.94 83 ALA D O 1
ATOM 3718 N N . LEU D 1 86 ? 13.970 45.651 24.775 1.00 24.58 85 LEU D N 1
ATOM 3719 C CA A LEU D 1 86 ? 14.101 45.474 23.347 0.50 25.04 85 LEU D CA 1
ATOM 3720 C CA B LEU D 1 86 ? 14.129 45.439 23.359 0.50 24.92 85 LEU D CA 1
ATOM 3721 C C . LEU D 1 86 ? 12.774 45.117 22.723 1.00 24.99 85 LEU D C 1
ATOM 3722 O O . LEU D 1 86 ? 11.968 44.415 23.339 1.00 24.97 85 LEU D O 1
ATOM 3731 N N . HIS D 1 87 ? 12.544 45.642 21.517 1.00 24.81 86 HIS D N 1
ATOM 3732 C CA . HIS D 1 87 ? 11.358 45.353 20.739 1.00 23.62 86 HIS D CA 1
ATOM 3733 C C . HIS D 1 87 ? 11.946 44.687 19.500 1.00 23.71 86 HIS D C 1
ATOM 3734 O O . HIS D 1 87 ? 12.692 45.313 18.728 1.00 22.91 86 HIS D O 1
ATOM 3741 N N . VAL D 1 88 ? 11.624 43.410 19.339 1.00 22.63 87 VAL D N 1
ATOM 3742 C CA . VAL D 1 88 ? 12.089 42.633 18.227 1.00 23.67 87 VAL D CA 1
ATOM 3743 C C . VAL D 1 88 ? 10.903 42.141 17.418 1.00 24.10 87 VAL D C 1
ATOM 3744 O O . VAL D 1 88 ? 9.925 41.646 18.006 1.00 23.69 87 VAL D O 1
ATOM 3748 N N . GLU D 1 89 ? 10.978 42.321 16.097 1.00 25.20 88 GLU D N 1
ATOM 3749 C CA . GLU D 1 89 ? 9.972 41.815 15.167 1.00 27.01 88 GLU D CA 1
ATOM 3750 C C . GLU D 1 89 ? 10.597 40.519 14.689 1.00 27.37 88 GLU D C 1
ATOM 3751 O O . GLU D 1 89 ? 11.777 40.510 14.337 1.00 27.02 88 GLU D O 1
ATOM 3757 N N . ASN D 1 90 ? 9.854 39.412 14.739 1.00 27.80 89 ASN D N 1
ATOM 3758 C CA . ASN D 1 90 ? 10.408 38.121 14.339 1.00 28.48 89 ASN D CA 1
ATOM 3759 C C . ASN D 1 90 ? 9.347 37.163 13.817 1.00 28.88 89 ASN D C 1
ATOM 3760 O O . ASN D 1 90 ? 8.207 37.199 14.273 1.00 28.50 89 ASN D O 1
ATOM 3765 N N . ASP D 1 91 ? 9.733 36.332 12.848 1.00 29.37 90 ASP D N 1
ATOM 3766 C CA . ASP D 1 91 ? 8.877 35.298 12.280 1.00 29.93 90 ASP D CA 1
ATOM 3767 C C . ASP D 1 91 ? 9.263 33.963 12.903 1.00 30.17 90 ASP D C 1
ATOM 3768 O O . ASP D 1 91 ? 10.444 33.680 13.101 1.00 30.9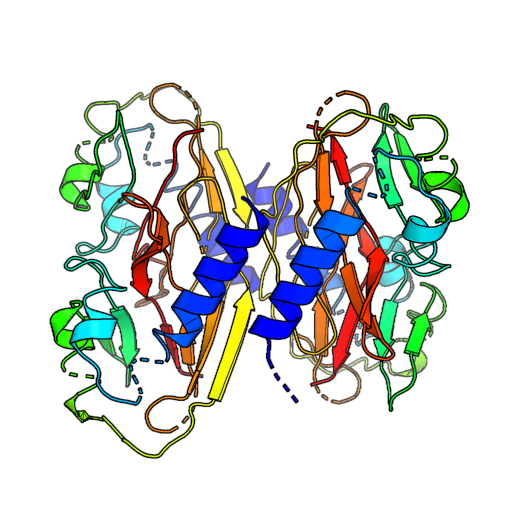0 90 ASP D O 1
ATOM 3773 N N . TRP D 1 92 ? 8.268 33.158 13.239 1.00 30.03 91 TRP D N 1
ATOM 3774 C CA . TRP D 1 92 ? 8.491 31.850 13.821 1.00 29.84 91 TRP D CA 1
ATOM 3775 C C . TRP D 1 92 ? 7.253 31.016 13.527 1.00 29.76 91 TRP D C 1
ATOM 3776 O O . TRP D 1 92 ? 6.135 31.511 13.654 1.00 29.77 91 TRP D O 1
ATOM 3787 N N . ALA D 1 93 ? 7.460 29.777 13.080 1.00 29.97 92 ALA D N 1
ATOM 3788 C CA . ALA D 1 93 ? 6.370 28.847 12.752 1.00 30.01 92 ALA D CA 1
ATOM 3789 C C . ALA D 1 93 ? 5.273 29.438 11.836 1.00 30.11 92 ALA D C 1
ATOM 3790 O O . ALA D 1 93 ? 4.091 29.147 12.011 1.00 30.77 92 ALA D O 1
ATOM 3792 N N . GLY D 1 94 ? 5.679 30.266 10.871 1.00 30.03 93 GLY D N 1
ATOM 3793 C CA . GLY D 1 94 ? 4.769 30.903 9.919 1.00 29.97 93 GLY D CA 1
ATOM 3794 C C . GLY D 1 94 ? 3.926 32.083 10.391 1.00 30.36 93 GLY D C 1
ATOM 3795 O O . GLY D 1 94 ? 2.984 32.474 9.693 1.00 31.07 93 GLY D O 1
ATOM 3804 N N . ARG D 1 96 ? 4.067 36.166 12.391 1.00 29.18 95 ARG D N 1
ATOM 3805 C CA . ARG D 1 96 ? 4.898 37.335 12.688 1.00 28.83 95 ARG D CA 1
ATOM 3806 C C . ARG D 1 96 ? 4.579 37.792 14.104 1.00 27.34 95 ARG D C 1
ATOM 3807 O O . ARG D 1 96 ? 3.410 38.001 14.452 1.00 27.34 95 ARG D O 1
ATOM 3812 N N . PHE D 1 97 ? 5.635 37.971 14.887 1.00 25.54 96 PHE D N 1
ATOM 3813 C CA . PHE D 1 97 ? 5.536 38.357 16.265 1.00 24.67 96 PHE D CA 1
ATOM 3814 C C . PHE D 1 97 ? 6.239 39.655 16.579 1.00 24.11 96 PHE D C 1
ATOM 3815 O O . PHE D 1 97 ? 7.160 40.052 15.883 1.00 24.16 96 PHE D O 1
ATOM 3823 N N . ASP D 1 98 ? 5.776 40.278 17.657 1.00 23.82 97 ASP D N 1
ATOM 3824 C CA . ASP D 1 98 ? 6.404 41.419 18.275 1.00 23.50 97 ASP D CA 1
ATOM 3825 C C . ASP D 1 98 ? 6.775 40.852 19.628 1.00 23.25 97 ASP D C 1
ATOM 3826 O O . ASP D 1 98 ? 5.892 40.390 20.334 1.00 22.74 97 ASP D O 1
ATOM 3831 N N . ASP D 1 99 ? 8.069 40.829 19.926 1.00 23.67 98 ASP D N 1
ATOM 3832 C CA A ASP D 1 99 ? 8.606 40.365 21.188 0.50 24.04 98 ASP D CA 1
ATOM 3833 C CA B ASP D 1 99 ? 8.598 40.363 21.186 0.50 24.32 98 ASP D CA 1
ATOM 3834 C C . ASP D 1 99 ? 9.079 41.578 21.976 1.00 24.45 98 ASP D C 1
ATOM 3835 O O . ASP D 1 99 ? 9.823 42.390 21.446 1.00 24.91 98 ASP D O 1
ATOM 3844 N N . PHE D 1 100 ? 8.642 41.694 23.214 1.00 24.60 99 PHE D N 1
ATOM 3845 C CA . PHE D 1 100 ? 9.083 42.753 24.119 1.00 24.91 99 PHE D CA 1
ATOM 3846 C C . PHE D 1 100 ? 9.932 42.032 25.162 1.00 25.22 99 PHE D C 1
ATOM 3847 O O . PHE D 1 100 ? 9.407 41.259 26.018 1.00 24.95 99 PHE D O 1
ATOM 3855 N N . LEU D 1 101 ? 11.239 42.278 25.115 1.00 25.17 100 LEU D N 1
ATOM 3856 C CA . LEU D 1 101 ? 12.174 41.624 26.011 1.00 25.62 100 LEU D CA 1
ATOM 3857 C C . LEU D 1 101 ? 12.804 42.564 27.007 1.00 25.41 100 LEU D C 1
ATOM 3858 O O . LEU D 1 101 ? 13.139 43.678 26.621 1.00 25.16 100 LEU D O 1
ATOM 3863 N N . THR D 1 102 ? 12.884 42.162 28.275 1.00 25.04 101 THR D N 1
ATOM 3864 C CA A THR D 1 102 ? 13.550 42.937 29.331 0.50 25.15 101 THR D CA 1
ATOM 3865 C CA B THR D 1 102 ? 13.596 42.985 29.287 0.50 24.92 101 THR D CA 1
ATOM 3866 C C . THR D 1 102 ? 14.836 42.150 29.617 1.00 24.33 101 THR D C 1
ATOM 3867 O O . THR D 1 102 ? 14.776 40.924 29.757 1.00 24.11 101 THR D O 1
ATOM 3874 N N . VAL D 1 103 ? 15.976 42.836 29.701 1.00 23.47 102 VAL D N 1
ATOM 3875 C CA . VAL D 1 103 ? 17.253 42.219 29.872 1.00 23.44 102 VAL D CA 1
ATOM 3876 C C . VAL D 1 103 ? 18.056 42.856 31.007 1.00 23.02 102 VAL D C 1
ATOM 3877 O O . VAL D 1 103 ? 17.889 44.032 31.294 1.00 22.15 102 VAL D O 1
ATOM 3881 N N . LEU D 1 104 ? 18.914 42.074 31.646 1.00 23.45 103 LEU D N 1
ATOM 3882 C CA . LEU D 1 104 ? 19.744 42.551 32.744 1.00 24.00 103 LEU D CA 1
ATOM 3883 C C . LEU D 1 104 ? 21.196 42.170 32.483 1.00 24.11 103 LEU D C 1
ATOM 3884 O O . LEU D 1 104 ? 21.450 41.034 32.081 1.00 24.20 103 LEU D O 1
ATOM 3889 N N . LEU D 1 105 ? 22.118 43.123 32.683 1.00 23.33 104 LEU D N 1
ATOM 3890 C CA . LEU D 1 105 ? 23.546 42.859 32.566 1.00 23.95 104 LEU D CA 1
ATOM 3891 C C . LEU D 1 105 ? 23.964 42.267 33.909 1.00 24.14 104 LEU D C 1
ATOM 3892 O O . LEU D 1 105 ? 23.973 42.977 34.901 1.00 23.93 104 LEU D O 1
ATOM 3897 N N . HIS D 1 106 ? 24.318 40.980 33.942 1.00 25.15 105 HIS D N 1
ATOM 3898 C CA . HIS D 1 106 ? 24.685 40.309 35.180 1.00 26.12 105 HIS D CA 1
ATOM 3899 C C . HIS D 1 106 ? 25.935 39.492 34.966 1.00 27.53 105 HIS D C 1
ATOM 3900 O O . HIS D 1 106 ? 25.958 38.654 34.072 1.00 27.47 105 HIS D O 1
ATOM 3907 N N . GLU D 1 107 ? 26.951 39.778 35.782 1.00 29.39 106 GLU D N 1
ATOM 3908 C CA A GLU D 1 107 ? 28.264 39.127 35.742 0.50 30.03 106 GLU D CA 1
ATOM 3909 C CA B GLU D 1 107 ? 28.224 39.036 35.724 0.50 30.18 106 GLU D CA 1
ATOM 3910 C C . GLU D 1 107 ? 28.843 39.073 34.324 1.00 30.08 106 GLU D C 1
ATOM 3911 O O . GLU D 1 107 ? 29.184 38.012 33.769 1.00 30.99 106 GLU D O 1
ATOM 3922 N N . GLY D 1 108 ? 28.936 40.266 33.750 1.00 29.79 107 GLY D N 1
ATOM 3923 C CA . GLY D 1 108 ? 29.507 40.464 32.431 1.00 29.70 107 GLY D CA 1
ATOM 3924 C C . GLY D 1 108 ? 28.701 40.310 31.167 1.00 29.76 107 GLY D C 1
ATOM 3925 O O . GLY D 1 108 ? 29.169 40.774 30.124 1.00 30.28 107 GLY D O 1
ATOM 3926 N N . SER D 1 109 ? 27.524 39.678 31.216 1.00 29.71 108 SER D N 1
ATOM 3927 C CA . SER D 1 109 ? 26.726 39.505 29.994 1.00 29.61 108 SER D CA 1
ATOM 3928 C C . SER D 1 109 ? 25.243 39.784 30.192 1.00 28.03 108 SER D C 1
ATOM 3929 O O . SER D 1 109 ? 24.704 39.639 31.280 1.00 27.24 108 SER D O 1
ATOM 3932 N N . TRP D 1 110 ? 24.618 40.199 29.099 1.00 26.68 109 TRP D N 1
ATOM 3933 C CA . TRP D 1 110 ? 23.200 40.490 29.071 1.00 25.54 109 TRP D CA 1
ATOM 3934 C C . TRP D 1 110 ? 22.384 39.199 28.989 1.00 25.89 109 TRP D C 1
ATOM 3935 O O . TRP D 1 110 ? 22.672 38.340 28.145 1.00 26.23 109 TRP D O 1
ATOM 3946 N N . ARG D 1 111 ? 21.425 39.053 29.905 1.00 26.20 110 ARG D N 1
ATOM 3947 C CA A ARG D 1 111 ? 20.518 37.903 29.935 0.50 26.39 110 ARG D CA 1
ATOM 3948 C CA B ARG D 1 111 ? 20.523 37.908 29.992 0.50 26.80 110 ARG D CA 1
ATOM 3949 C C . ARG D 1 111 ? 19.077 38.379 30.016 1.00 25.97 110 ARG D C 1
ATOM 3950 O O . ARG D 1 111 ? 18.745 39.315 30.755 1.00 25.06 110 ARG D O 1
ATOM 3965 N N . ILE D 1 112 ? 18.211 37.692 29.283 1.00 24.67 111 ILE D N 1
ATOM 3966 C CA . ILE D 1 112 ? 16.801 38.020 29.219 1.00 23.98 111 ILE D CA 1
ATOM 3967 C C . ILE D 1 112 ? 16.097 37.600 30.514 1.00 24.03 111 ILE D C 1
ATOM 3968 O O . ILE D 1 112 ? 16.225 36.452 30.969 1.00 23.62 111 ILE D O 1
ATOM 3973 N N . VAL D 1 113 ? 15.407 38.556 31.128 1.00 24.55 112 VAL D N 1
ATOM 3974 C CA . VAL D 1 113 ? 14.629 38.343 32.346 1.00 25.34 112 VAL D CA 1
ATOM 3975 C C . VAL D 1 113 ? 13.187 37.974 32.041 1.00 26.31 112 VAL D C 1
ATOM 3976 O O . VAL D 1 113 ? 12.589 37.116 32.709 1.00 26.46 112 VAL D O 1
ATOM 3980 N N . SER D 1 114 ? 12.621 38.631 31.026 1.00 26.78 113 SER D N 1
ATOM 3981 C CA . SER D 1 114 ? 11.242 38.446 30.643 1.00 27.56 113 SER D CA 1
ATOM 3982 C C . SER D 1 114 ? 11.054 38.627 29.173 1.00 26.96 113 SER D C 1
ATOM 3983 O O . SER D 1 114 ? 11.690 39.485 28.551 1.00 25.52 113 SER D O 1
ATOM 3986 N N . LYS D 1 115 ? 10.192 37.789 28.614 1.00 26.44 114 LYS D N 1
ATOM 3987 C CA . LYS D 1 115 ? 9.811 37.880 27.231 1.00 25.86 114 LYS D CA 1
ATOM 3988 C C . LYS D 1 115 ? 8.291 37.867 27.158 1.00 25.43 114 LYS D C 1
ATOM 3989 O O . LYS D 1 115 ? 7.670 36.965 27.734 1.00 25.94 114 LYS D O 1
ATOM 3995 N N . VAL D 1 116 ? 7.696 38.904 26.562 1.00 23.80 115 VAL D N 1
ATOM 3996 C CA A VAL D 1 116 ? 6.239 38.923 26.344 0.50 23.30 115 VAL D CA 1
ATOM 3997 C CA B VAL D 1 116 ? 6.266 38.952 26.367 0.50 23.76 115 VAL D CA 1
ATOM 3998 C C . VAL D 1 116 ? 6.111 39.133 24.859 1.00 23.48 115 VAL D C 1
ATOM 3999 O O . VAL D 1 116 ? 6.905 39.850 24.266 1.00 23.40 115 VAL D O 1
ATOM 4006 N N . TYR D 1 117 ? 5.131 38.474 24.243 1.00 23.14 116 TYR D N 1
ATOM 4007 C CA . TYR D 1 117 ? 4.925 38.582 22.810 1.00 23.53 116 TYR D CA 1
ATOM 4008 C C . TYR D 1 117 ? 3.476 38.716 22.400 1.00 22.69 116 TYR D C 1
ATOM 4009 O O . TYR D 1 117 ? 2.577 38.457 23.187 1.00 21.87 116 TYR D O 1
ATOM 4018 N N . ARG D 1 118 ? 3.265 39.129 21.153 1.00 22.76 117 ARG D N 1
ATOM 4019 C CA . ARG D 1 118 ? 1.933 39.155 20.578 1.00 22.92 117 ARG D CA 1
ATOM 4020 C C . ARG D 1 118 ? 2.097 38.734 19.114 1.00 23.47 117 ARG D C 1
ATOM 4021 O O . ARG D 1 118 ? 3.118 39.040 18.482 1.00 21.96 117 ARG D O 1
ATOM 4029 N N . ILE D 1 119 ? 1.098 38.032 18.609 1.00 23.62 118 ILE D N 1
ATOM 4030 C CA . ILE D 1 119 ? 1.087 37.575 17.231 1.00 24.66 118 ILE D CA 1
ATOM 4031 C C . ILE D 1 119 ? 0.268 38.563 16.421 1.00 25.36 118 ILE D C 1
ATOM 4032 O O . ILE D 1 119 ? -0.856 38.900 16.794 1.00 25.43 118 ILE D O 1
ATOM 4037 N N . ARG D 1 120 ? 0.827 39.042 15.319 1.00 26.65 119 ARG D N 1
ATOM 4038 C CA . ARG D 1 120 ? 0.107 39.971 14.462 1.00 28.23 119 ARG D CA 1
ATOM 4039 C C . ARG D 1 120 ? -0.896 39.230 13.599 1.00 28.41 119 ARG D C 1
ATOM 4040 O O . ARG D 1 120 ? -1.864 39.814 13.121 1.00 28.63 119 ARG D O 1
#

CATH classification: 3.10.450.50

Solvent-accessible surface area: 19061 Å² total

Nearest PDB structures (foldseek):
  3fka-assembly1_D  TM=1.005E+00  e=3.532E-21  Ruegeria pomeroyi DSS-3
  6d63-assembly3_E  TM=6.498E-01  e=6.215E-06  Pseudomonas sp. ADP
  6bju-assembly2_D  TM=6.604E-01  e=3.584E-05  Pseudomonas sp. EGD-AKN5
  6d63-assembly4_H  TM=6.109E-01  e=1.008E-05  Pseudomonas sp. ADP
  3en8-assembly1_A-2  TM=5.963E-01  e=1.275E-04  Paraburkholderia xenovorans LB400

Sequence (453 aa):
TTSEHIAALTTALVETYVVATRGDRPALERIFFGKASSEVGHYEGEELLWNSRDDAFIACEDAADAETTDPFWAISSSVVSVQGDIALHVEENDWAGRRFDDFLLTVLLHEGSWRIVSKKVYRIRGTTSEHIAALTALVETYVVATRGDRPALERRIFFGKASEVGHYEGELLWNSRDAFIACEDAADAETTDDPFWAISSVVSVQGDIALLHVEENDWAGRFDDFLLTVLLHEGSWRIVSKKVVYRIRTTSEHIAALTALVETYYVVATRGDRPALERRIFFGKASSEVGHYEGELLWNSRDAFIACEDAADAETTDPFWAISSVSVQGDIALLHVENDWAGRFDDFLLTTVLLHEGSSWRIVSKVVYRIRTTSEHIAALTALLVETYVVATRGDRPALERIFFGKASSEVGHYEGELLLWNSRDAFIACEDAADAETTDPFWAISSSVVSVQGDIALLHVENDWAGRFDDDFLTTVLLHEEGSWRRIVSKVVYRIR

Secondary structure (DSSP, 8-state):
-HHHHHHHHHHHHHHH------HHHHHHHEEEEEEEEEEETTEEEEEEHHHHH--TTT--SS----EEEEEEE-BTTB--EEEE-----EEEEEEEEEETTEEEEEEEEEEE-/--HHHHHHHHHHHHHHH------HHHHHHHEEEEEEEEEEETTEEEEEEHHHHH--TTT--SS----EEEEEEE-BTTB--EEEE-----EEEEEEEEEETTEEEEEEEEEEE-/-HHHHHHHHHHHHHHH------HHHHHHHEEEEEEEEEEETTEEEEEEHHHHH--TTT--SS----EEEEEEE-BTTB--EEEE-----EEEEEEEEEETTEEEEEEEEEEE-/-HHHHHHHHHHHHHHH------HHHHHHHEEEEEEEEEEETTEEEEEEHHHHH---TT--SSPPP-EEEEEEE-BTTB--EEEE-----EEEEEEEEEETTEEEEEEEEEEE-

InterPro domains:
  IPR032710 NTF2-like domain superfamily [SSF54427] (2-118)
  IPR039437 Aldolase FrzH/putative lumazine-binding [PF12893] (6-117)

Foldseek 3Di:
DVVVVVVQVVVLVVLVLVLALVLVSLPVAADQQEWEWEDDPNDTDTDGSVRVSVNNVQRDPDDDWDKDWPDWDDDPFKIGWMWTDGPHTKTKDWIWGQDPNHTHTRYIYMYDD/DDPVVVVVQVVVLVVLVLVLALVLVSLPVQADQAEWEWEADPRDTDIDGSVRVSVNNVQRDHDDDWDKDWPDKDDDVFKIGWMWTDGPHTKTKDWIWGCPPNHIHTRYIYMDGD/DVVVVVVQVVVLVVQVLVLALVLVSLPVAAPQQEWEWEADPHDIDIDGSVRVSVNNVQRDPDDDWDKDWPDKDDDPFKIGWMWTDDPHTKTWDWIWGQDPNHIHTRYIYMYDD/DVVVVVVQVVVLVQLVLVLALVLVSLPVAAPQAEWEWEADPNDTDTGGSVRVSCNNVQRDPDDDWDKDWPDWDDDPFKIGWMWTDGPHTKTKDWIWGQDPHHIHTRYIYMYDD

Radius of gyration: 22.16 Å; Cα contacts (8 Å, |Δi|>4): 1116; chains: 4; bounding box: 57×61×60 Å

B-factor: mean 27.14, std 5.7, range [11.47, 63.14]

Organism: Ruegeria pomeroyi (strain ATCC 700808 / DSM 15171 / DSS-3) (NCBI:txid246200)